Protein AF-A0A661TZB2-F1 (afdb_monomer)

Nearest PDB structures (foldseek):
  7fzt-assembly1_A  TM=2.675E-01  e=3.162E-01  Homo sapiens
  4rhb-assembly1_A  TM=1.167E-01  e=2.346E-01  Escherichia coli K-12
  5iv9-assembly1_A  TM=1.078E-01  e=4.949E-01  Klebsiella pneumoniae
  4q35-assembly1_A  TM=1.030E-01  e=4.949E-01  Shigella flexneri
  5iv8-assembly2_C  TM=8.854E-02  e=1.805E+00  Klebsiella pneumoniae

Foldseek 3Di:
DVVVVVVVVVVVVVVVVVVVVVVVVVVCCCVPVVDPLLVVLVVLLVVLLVLLLVQFQQQWDLPQLVVLQVVLVVCVVVVNSVSSVVSSVSSVVCSVVTDGQDADADAADQADQLDQDQDDPCLQPVDPQAWDADPVQFIAGDVSNQWDKWKKWKWKWFDDPPKIKTWTWIDIAQKIWGWIDIPNDIDTDIGGGTKGWDCADDPHNHTKIWGDPPDQKMWMWGADSVQRKIWTWIWGVPDVVIHTFKIWIWGFFGGWRWQAGSNDPWFFFFWQQDGSQFGWTKTKGHTKTWTDTDWIKGADPVVRDIDTGDDIIMIIDIIIIGIHTFGGDPDDSFSDADTGWWKKWKKWFDDPDFTKIKIWMWIDYPADPVRVVVTDDDNHHQWMKMARRVVSDIWTWRFKDKDFPPDLDGQKIWMKGFTADSVRDTFWIDTKMKGFPAWQADSRDSDQDWDADGSRANGKIKGWIKTKIFMFDWIDGDPDIDTGGRTIMMMTGIDIDHPPDDPDD

pLDDT: mean 90.13, std 11.24, range [28.91, 98.69]

Structure (mmCIF, N/CA/C/O backbone):
data_AF-A0A661TZB2-F1
#
_entry.id   AF-A0A661TZB2-F1
#
loop_
_atom_site.group_PDB
_atom_site.id
_atom_site.type_symbol
_atom_site.label_atom_id
_atom_site.label_alt_id
_atom_site.label_comp_id
_atom_site.label_asym_id
_atom_site.label_entity_id
_atom_site.label_seq_id
_atom_site.pdbx_PDB_ins_code
_atom_site.Cartn_x
_atom_site.Cartn_y
_atom_site.Cartn_z
_atom_site.occupancy
_atom_site.B_iso_or_equiv
_atom_site.auth_seq_id
_atom_site.auth_comp_id
_atom_site.auth_asym_id
_atom_site.auth_atom_id
_atom_site.pdbx_PDB_model_num
ATOM 1 N N . MET A 1 1 ? 37.909 58.923 -71.205 1.00 54.03 1 MET A N 1
ATOM 2 C CA . MET A 1 1 ? 37.266 59.036 -69.876 1.00 54.03 1 MET A CA 1
ATOM 3 C C . MET A 1 1 ? 36.375 57.830 -69.546 1.00 54.03 1 MET A C 1
ATOM 5 O O . MET A 1 1 ? 36.260 57.502 -68.378 1.00 54.03 1 MET A O 1
ATOM 9 N N . GLU A 1 2 ? 35.816 57.113 -70.533 1.00 53.44 2 GLU A N 1
ATOM 10 C CA . GLU A 1 2 ? 34.979 55.913 -70.300 1.00 53.44 2 GLU A CA 1
ATOM 11 C C . GLU A 1 2 ? 35.752 54.622 -69.946 1.00 53.44 2 GLU A C 1
ATOM 13 O O . GLU A 1 2 ? 35.244 53.807 -69.179 1.00 53.44 2 GLU A O 1
ATOM 18 N N . GLY A 1 3 ? 36.992 54.444 -70.425 1.00 56.34 3 GLY A N 1
ATOM 19 C CA . GLY A 1 3 ? 37.793 53.233 -70.158 1.00 56.34 3 GLY A CA 1
ATOM 20 C C . GLY A 1 3 ? 38.223 53.050 -68.692 1.00 56.34 3 GLY A C 1
ATOM 21 O O . GLY A 1 3 ? 38.104 51.957 -68.148 1.00 56.34 3 GLY A O 1
ATOM 22 N N . ASP A 1 4 ? 38.629 54.133 -68.018 1.00 58.22 4 ASP A N 1
ATOM 23 C CA . ASP A 1 4 ? 39.072 54.113 -66.607 1.00 58.22 4 ASP A CA 1
ATOM 24 C C . ASP A 1 4 ? 37.896 53.907 -65.623 1.00 58.22 4 ASP A C 1
ATOM 26 O O . ASP A 1 4 ? 38.041 53.333 -64.543 1.00 58.22 4 ASP A O 1
ATOM 30 N N . ILE A 1 5 ? 36.680 54.305 -66.020 1.00 60.28 5 ILE A N 1
ATOM 31 C CA . ILE A 1 5 ? 35.453 54.073 -65.241 1.00 60.28 5 ILE A CA 1
ATOM 32 C C . ILE A 1 5 ? 35.013 52.605 -65.348 1.00 60.28 5 ILE A C 1
ATOM 34 O O . ILE A 1 5 ? 34.574 52.021 -64.354 1.00 60.28 5 ILE A O 1
ATOM 38 N N . MET A 1 6 ? 35.157 51.985 -66.525 1.00 61.84 6 MET A N 1
ATOM 39 C CA . MET A 1 6 ? 34.841 50.565 -66.729 1.00 61.84 6 MET A CA 1
ATOM 40 C C . MET A 1 6 ? 35.786 49.639 -65.957 1.00 61.84 6 MET A C 1
ATOM 42 O O . MET A 1 6 ? 35.329 48.676 -65.338 1.00 61.84 6 MET A O 1
ATOM 46 N N . GLU A 1 7 ? 37.084 49.943 -65.933 1.00 68.81 7 GLU A N 1
ATOM 47 C CA . GLU A 1 7 ? 38.069 49.141 -65.200 1.00 68.81 7 GLU A CA 1
ATOM 48 C C . GLU A 1 7 ? 37.843 49.217 -63.680 1.00 68.81 7 GLU A C 1
ATOM 50 O O . GLU A 1 7 ? 37.835 48.190 -62.995 1.00 68.81 7 GLU A O 1
ATOM 55 N N . LYS A 1 8 ? 37.553 50.414 -63.149 1.00 68.31 8 LYS A N 1
ATOM 56 C CA . LYS A 1 8 ? 37.207 50.610 -61.730 1.00 68.31 8 LYS A CA 1
ATOM 57 C C . LYS A 1 8 ? 35.902 49.913 -61.343 1.00 68.31 8 LYS A C 1
ATOM 59 O O . LYS A 1 8 ? 35.845 49.296 -60.281 1.00 68.31 8 LYS A O 1
ATOM 64 N N . ARG A 1 9 ? 34.877 49.942 -62.205 1.00 73.12 9 ARG A N 1
ATOM 65 C CA . ARG A 1 9 ? 33.619 49.199 -61.990 1.00 73.12 9 ARG A CA 1
ATOM 66 C C . ARG A 1 9 ? 33.839 47.689 -61.996 1.00 73.12 9 ARG A C 1
ATOM 68 O O . ARG A 1 9 ? 33.309 47.003 -61.130 1.00 73.12 9 ARG A O 1
ATOM 75 N N . THR A 1 10 ? 34.658 47.185 -62.913 1.00 73.31 10 THR A N 1
ATOM 76 C CA . THR A 1 10 ? 34.973 45.751 -63.003 1.00 73.31 10 THR A CA 1
ATOM 77 C C . THR A 1 10 ? 35.740 45.276 -61.767 1.00 73.31 10 THR A C 1
ATOM 79 O O . THR A 1 10 ? 35.367 44.274 -61.161 1.00 73.31 10 THR A O 1
ATOM 82 N N . LYS A 1 11 ? 36.746 46.038 -61.315 1.00 75.81 11 LYS A N 1
ATOM 83 C CA . LYS A 1 11 ? 37.475 45.756 -60.066 1.00 75.81 11 LYS A CA 1
ATOM 84 C C . LYS A 1 11 ? 36.558 45.796 -58.840 1.00 75.81 11 LYS A C 1
ATOM 86 O O . LYS A 1 11 ? 36.654 44.915 -57.992 1.00 75.81 11 LYS A O 1
ATOM 91 N N . LEU A 1 12 ? 35.636 46.759 -58.768 1.00 81.19 12 LEU A N 1
ATOM 92 C CA . LEU A 1 12 ? 34.667 46.851 -57.672 1.00 81.19 12 LEU A CA 1
ATOM 93 C C . LEU A 1 12 ? 33.715 45.646 -57.643 1.00 81.19 12 LEU A C 1
ATOM 95 O O . LEU A 1 12 ? 33.483 45.086 -56.576 1.00 81.19 12 LEU A O 1
ATOM 99 N N . ILE A 1 13 ? 33.213 45.207 -58.801 1.00 81.94 13 ILE A N 1
ATOM 100 C CA . ILE A 1 13 ? 32.345 44.023 -58.908 1.00 81.94 13 ILE A CA 1
ATOM 101 C C . ILE A 1 13 ? 33.088 42.763 -58.451 1.00 81.94 13 ILE A C 1
ATOM 103 O O . ILE A 1 13 ? 32.526 41.971 -57.697 1.00 81.94 13 ILE A O 1
ATOM 107 N N . ILE A 1 14 ? 34.355 42.596 -58.844 1.00 82.31 14 ILE A N 1
ATOM 108 C CA . ILE A 1 14 ? 35.176 41.453 -58.418 1.00 82.31 14 ILE A CA 1
ATOM 109 C C . ILE A 1 14 ? 35.389 41.474 -56.900 1.00 82.31 14 ILE A C 1
ATOM 111 O O . ILE A 1 14 ? 35.215 40.447 -56.248 1.00 82.31 14 ILE A O 1
ATOM 115 N N . VAL A 1 15 ? 35.705 42.633 -56.314 1.00 83.75 15 VAL A N 1
ATOM 116 C CA . VAL A 1 15 ? 35.878 42.763 -54.857 1.00 83.75 15 VAL A CA 1
ATOM 117 C C . VAL A 1 15 ? 34.582 42.427 -54.117 1.00 83.75 15 VAL A C 1
ATOM 119 O O . VAL A 1 15 ? 34.612 41.654 -53.162 1.00 83.75 15 VAL A O 1
ATOM 122 N N . VAL A 1 16 ? 33.437 42.935 -54.579 1.00 84.69 16 VAL A N 1
ATOM 123 C CA . VAL A 1 16 ? 32.129 42.628 -53.978 1.00 84.69 16 VAL A CA 1
ATOM 124 C C . VAL A 1 16 ? 31.801 41.137 -54.100 1.00 84.69 16 VAL A C 1
ATOM 126 O O . VAL A 1 16 ? 31.370 40.531 -53.121 1.00 84.69 16 VAL A O 1
ATOM 129 N N . ALA A 1 17 ? 32.064 40.517 -55.252 1.00 84.62 17 ALA A N 1
ATOM 130 C CA . ALA A 1 17 ? 31.839 39.087 -55.454 1.00 84.62 17 ALA A CA 1
ATOM 131 C C . ALA A 1 17 ? 32.709 38.222 -54.525 1.00 84.62 17 ALA A C 1
ATOM 133 O O . ALA A 1 17 ? 32.212 37.254 -53.951 1.00 84.62 17 ALA A O 1
ATOM 134 N N . VAL A 1 18 ? 33.978 38.592 -54.316 1.00 87.75 18 VAL A N 1
ATOM 135 C CA . VAL A 1 18 ? 34.882 37.891 -53.388 1.00 87.75 18 VAL A CA 1
ATOM 136 C C . VAL A 1 18 ? 34.426 38.059 -51.938 1.00 87.75 18 VAL A C 1
ATOM 138 O O . VAL A 1 18 ? 34.396 37.080 -51.199 1.00 87.75 18 VAL A O 1
ATOM 141 N N . VAL A 1 19 ? 34.012 39.262 -51.529 1.00 88.81 19 VAL A N 1
ATOM 142 C CA . VAL A 1 19 ? 33.492 39.504 -50.171 1.00 88.81 19 VAL A CA 1
ATOM 143 C C . VAL A 1 19 ? 32.224 38.688 -49.914 1.00 88.81 19 VAL A C 1
ATOM 145 O O . VAL A 1 19 ? 32.103 38.071 -48.857 1.00 88.81 19 VAL A O 1
ATOM 148 N N . ILE A 1 20 ? 31.311 38.619 -50.886 1.00 88.69 20 ILE A N 1
ATOM 149 C CA . ILE A 1 20 ? 30.100 37.794 -50.787 1.00 88.69 20 ILE A CA 1
ATOM 150 C C . ILE A 1 20 ? 30.466 36.308 -50.713 1.00 88.69 20 ILE A C 1
ATOM 152 O O . ILE A 1 20 ? 29.936 35.598 -49.863 1.00 88.69 20 ILE A O 1
ATOM 156 N N . ALA A 1 21 ? 31.400 35.833 -51.541 1.00 87.62 21 ALA A N 1
ATOM 157 C CA . ALA A 1 21 ? 31.847 34.442 -51.507 1.00 87.62 21 ALA A CA 1
ATOM 158 C C . ALA A 1 21 ? 32.470 34.072 -50.149 1.00 87.62 21 ALA A C 1
ATOM 160 O O . ALA A 1 21 ? 32.133 33.034 -49.584 1.00 87.62 21 ALA A O 1
ATOM 161 N N . VAL A 1 22 ? 33.312 34.940 -49.579 1.00 88.00 22 VAL A N 1
ATOM 162 C CA . VAL A 1 22 ? 33.895 34.739 -48.242 1.00 88.00 22 VAL A CA 1
ATOM 163 C C . VAL A 1 22 ? 32.814 34.767 -47.161 1.00 88.00 22 VAL A C 1
ATOM 165 O O . VAL A 1 22 ? 32.811 33.900 -46.292 1.00 88.00 22 VAL A O 1
ATOM 168 N N . ALA A 1 23 ? 31.858 35.698 -47.227 1.00 86.81 23 ALA A N 1
ATOM 169 C CA . ALA A 1 23 ? 30.747 35.762 -46.278 1.00 86.81 23 ALA A CA 1
ATOM 170 C C . ALA A 1 23 ? 29.868 34.502 -46.330 1.00 86.81 23 ALA A C 1
ATOM 172 O O . ALA A 1 23 ? 29.478 33.992 -45.282 1.00 86.81 23 ALA A O 1
ATOM 173 N N . ILE A 1 24 ? 29.611 33.959 -47.525 1.00 87.06 24 ILE A N 1
ATOM 174 C CA . ILE A 1 24 ? 28.887 32.694 -47.705 1.00 87.06 24 ILE A CA 1
ATOM 175 C C . ILE A 1 24 ? 29.691 31.531 -47.119 1.00 87.06 24 ILE A C 1
ATOM 177 O O . ILE A 1 24 ? 29.128 30.734 -46.379 1.00 87.06 24 ILE A O 1
ATOM 181 N N . VAL A 1 25 ? 30.999 31.445 -47.376 1.00 85.00 25 VAL A N 1
ATOM 182 C CA . VAL A 1 25 ? 31.852 30.380 -46.816 1.00 85.00 25 VAL A CA 1
ATOM 183 C C . VAL A 1 25 ? 31.901 30.451 -45.288 1.00 85.00 25 VAL A C 1
ATOM 185 O O . VAL A 1 25 ? 31.773 29.419 -44.634 1.00 85.00 25 VAL A O 1
ATOM 188 N N . VAL A 1 26 ? 32.015 31.647 -44.704 1.00 80.75 26 VAL A N 1
ATOM 189 C CA . VAL A 1 26 ? 31.987 31.848 -43.245 1.00 80.75 26 VAL A CA 1
ATOM 190 C C . VAL A 1 26 ? 30.611 31.501 -42.671 1.00 80.75 26 VAL A C 1
ATOM 192 O O . VAL A 1 26 ? 30.533 30.783 -41.676 1.00 80.75 26 VAL A O 1
ATOM 195 N N . ALA A 1 27 ? 29.521 31.930 -43.310 1.00 78.69 27 ALA A N 1
ATOM 196 C CA . ALA A 1 27 ? 28.165 31.573 -42.894 1.00 78.69 27 ALA A CA 1
ATOM 197 C C . ALA A 1 27 ? 27.929 30.056 -42.976 1.00 78.69 27 ALA A C 1
ATOM 199 O O . ALA A 1 27 ? 27.404 29.465 -42.036 1.00 78.69 27 ALA A O 1
ATOM 200 N N . CYS A 1 28 ? 28.379 29.400 -44.048 1.00 76.38 28 CYS A N 1
ATOM 201 C CA . CYS A 1 28 ? 28.342 27.947 -44.183 1.00 76.38 28 CYS A CA 1
ATOM 202 C C . CYS A 1 28 ? 29.214 27.255 -43.125 1.00 76.38 28 CYS A C 1
ATOM 204 O O . CYS A 1 28 ? 28.783 26.259 -42.554 1.00 76.38 28 CYS A O 1
ATOM 206 N N . PHE A 1 29 ? 30.394 27.784 -42.797 1.00 74.56 29 PHE A N 1
ATOM 207 C CA . PHE A 1 29 ? 31.245 27.247 -41.731 1.00 74.56 29 PHE A CA 1
ATOM 208 C C . PHE A 1 29 ? 30.556 27.326 -40.358 1.00 74.56 29 PHE A C 1
ATOM 210 O O . PHE A 1 29 ? 30.531 26.337 -39.624 1.00 74.56 29 PHE A O 1
ATOM 217 N N . PHE A 1 30 ? 29.902 28.445 -40.035 1.00 67.25 30 PHE A N 1
ATOM 218 C CA . PHE A 1 30 ? 29.128 28.578 -38.796 1.00 67.25 30 PHE A CA 1
ATOM 219 C C . PHE A 1 30 ? 27.869 27.697 -38.776 1.00 67.25 30 PHE A C 1
ATOM 221 O O . PHE A 1 30 ? 27.562 27.108 -37.744 1.00 67.25 30 PHE A O 1
ATOM 228 N N . LEU A 1 31 ? 27.168 27.548 -39.904 1.00 64.88 31 LEU A N 1
ATOM 229 C CA . LEU A 1 31 ? 25.941 26.745 -39.994 1.00 64.88 31 LEU A CA 1
ATOM 230 C C . LEU A 1 31 ? 26.198 25.228 -40.018 1.00 64.88 31 LEU A C 1
ATOM 232 O O . LEU A 1 31 ? 25.392 24.473 -39.472 1.00 64.88 31 LEU A O 1
ATOM 236 N N . PHE A 1 32 ? 27.294 24.773 -40.637 1.00 57.88 32 PHE A N 1
ATOM 237 C CA . PHE A 1 32 ? 27.594 23.345 -40.812 1.00 57.88 32 PHE A CA 1
ATOM 238 C C . PHE A 1 32 ? 28.638 22.801 -39.826 1.00 57.88 32 PHE A C 1
ATOM 240 O O . PHE A 1 32 ? 28.497 21.662 -39.385 1.00 57.88 32 PHE A O 1
ATOM 247 N N . TYR A 1 33 ? 29.661 23.580 -39.453 1.00 56.19 33 TYR A N 1
ATOM 248 C CA . TYR A 1 33 ? 30.770 23.113 -38.603 1.00 56.19 33 TYR A CA 1
ATOM 249 C C . TYR A 1 33 ? 30.585 23.459 -37.119 1.00 56.19 33 TYR A C 1
ATOM 251 O O . TYR A 1 33 ? 31.043 22.725 -36.240 1.00 56.19 33 TYR A O 1
ATOM 259 N N . HIS A 1 34 ? 29.860 24.538 -36.821 1.00 55.94 34 HIS A N 1
ATOM 260 C CA . HIS A 1 34 ? 29.496 24.943 -35.464 1.00 55.94 34 HIS A CA 1
ATOM 261 C C . HIS A 1 34 ? 28.047 24.553 -35.157 1.00 55.94 34 HIS A C 1
ATOM 263 O O . HIS A 1 34 ? 27.180 25.388 -34.911 1.00 55.94 34 HIS A O 1
ATOM 269 N N . GLN A 1 35 ? 27.759 23.246 -35.166 1.00 58.53 35 GLN A N 1
ATOM 270 C CA . GLN A 1 35 ? 26.503 22.790 -34.574 1.00 58.53 35 GLN A CA 1
ATOM 271 C C . GLN A 1 35 ? 26.498 23.167 -33.086 1.00 58.53 35 GLN A C 1
ATOM 273 O O . GLN A 1 35 ? 27.430 22.755 -32.383 1.00 58.53 35 GLN A O 1
ATOM 278 N N . PRO A 1 36 ? 25.475 23.903 -32.605 1.00 73.81 36 PRO A N 1
ATOM 279 C CA . PRO A 1 36 ? 25.325 24.203 -31.189 1.00 73.81 36 PRO A CA 1
ATOM 280 C C . PRO A 1 36 ? 25.431 22.908 -30.390 1.00 73.81 36 PRO A C 1
ATOM 282 O O . PRO A 1 36 ? 24.845 21.897 -30.783 1.00 73.81 36 PRO A O 1
ATOM 285 N N . GLU A 1 37 ? 26.186 22.924 -29.294 1.00 78.62 37 GLU A N 1
ATOM 286 C CA . GLU A 1 37 ? 26.426 21.740 -28.461 1.00 78.62 37 GLU A CA 1
ATOM 287 C C . GLU A 1 37 ? 25.111 21.071 -28.030 1.00 78.62 37 GLU A C 1
ATOM 289 O O . GLU A 1 37 ? 24.988 19.848 -28.054 1.00 78.62 37 GLU A O 1
ATOM 294 N N . GLU A 1 38 ? 24.076 21.883 -27.816 1.00 85.19 38 GLU A N 1
ATOM 295 C CA . GLU A 1 38 ? 22.686 21.470 -27.642 1.00 85.19 38 GLU A CA 1
ATOM 296 C C . GLU A 1 38 ? 22.192 20.479 -28.715 1.00 85.19 38 GLU A C 1
ATOM 298 O O . GLU A 1 38 ? 21.674 19.415 -28.375 1.00 85.19 38 GLU A O 1
ATOM 303 N N . ARG A 1 39 ? 22.383 20.765 -30.014 1.00 86.44 39 ARG A N 1
ATOM 304 C CA . ARG A 1 39 ? 21.918 19.885 -31.105 1.00 86.44 39 ARG A CA 1
ATOM 305 C C . ARG A 1 39 ? 22.613 18.526 -31.080 1.00 86.44 39 ARG A C 1
ATOM 307 O O . ARG A 1 39 ? 21.961 17.515 -31.338 1.00 86.44 39 ARG A O 1
ATOM 314 N N . LYS A 1 40 ? 23.909 18.493 -30.756 1.00 88.19 40 LYS A N 1
ATOM 315 C CA . LYS A 1 40 ? 24.670 17.238 -30.639 1.00 88.19 40 LYS A CA 1
ATOM 316 C C . LYS A 1 40 ? 24.140 16.396 -29.483 1.00 88.19 40 LYS A C 1
ATOM 318 O O . LYS A 1 40 ? 23.873 15.211 -29.661 1.00 88.19 40 LYS A O 1
ATOM 323 N N . VAL A 1 41 ? 23.905 17.022 -28.331 1.00 91.69 41 VAL A N 1
ATOM 324 C CA . VAL A 1 41 ? 23.342 16.347 -27.154 1.00 91.69 41 VAL A CA 1
ATOM 325 C C . VAL A 1 41 ? 21.930 15.815 -27.435 1.00 91.69 41 VAL A C 1
ATOM 327 O O . VAL A 1 41 ? 21.620 14.683 -27.071 1.00 91.69 41 VAL A O 1
ATOM 330 N N . VAL A 1 42 ? 21.089 16.563 -28.160 1.00 92.94 42 VAL A N 1
ATOM 331 C CA . VAL A 1 42 ? 19.756 16.094 -28.590 1.00 92.94 42 VAL A CA 1
ATOM 332 C C . VAL A 1 42 ? 19.848 14.846 -29.478 1.00 92.94 42 VAL A C 1
ATOM 334 O O . VAL A 1 42 ? 19.087 13.897 -29.283 1.00 92.94 42 VAL A O 1
ATOM 337 N N . GLN A 1 43 ? 20.786 14.805 -30.428 1.00 93.12 43 GLN A N 1
ATOM 338 C CA . GLN A 1 43 ? 21.005 13.615 -31.261 1.00 93.12 43 GLN A CA 1
ATOM 339 C C . GLN A 1 43 ? 21.497 12.420 -30.438 1.00 93.12 43 GLN A C 1
ATOM 341 O O . GLN A 1 43 ? 21.012 11.305 -30.633 1.00 93.12 43 GLN A O 1
ATOM 346 N N . MET A 1 44 ? 22.399 12.652 -29.482 1.00 95.44 44 MET A N 1
ATOM 347 C CA . MET A 1 44 ? 22.867 11.612 -28.566 1.00 95.44 44 MET A CA 1
ATOM 348 C C . MET A 1 44 ? 21.730 11.047 -27.715 1.00 95.44 44 MET A C 1
ATOM 350 O O . MET A 1 44 ? 21.642 9.832 -27.583 1.00 95.44 44 MET A O 1
ATOM 354 N N . PHE A 1 45 ? 20.815 11.880 -27.207 1.00 96.12 45 PHE A N 1
ATOM 355 C CA . PHE A 1 45 ? 19.621 11.391 -26.508 1.00 96.12 45 PHE A CA 1
ATOM 356 C C . PHE A 1 45 ? 18.755 10.491 -27.393 1.00 96.12 45 PHE A C 1
ATOM 358 O O . PHE A 1 45 ? 18.234 9.486 -26.911 1.00 96.12 45 PHE A O 1
ATOM 365 N N . LYS A 1 46 ? 18.596 10.827 -28.679 1.00 93.25 46 LYS A N 1
ATOM 366 C CA . LYS A 1 46 ? 17.828 9.998 -29.617 1.00 93.25 46 LYS A CA 1
ATOM 367 C C . LYS A 1 46 ? 18.489 8.632 -29.821 1.00 93.25 46 LYS A C 1
ATOM 369 O O . LYS A 1 46 ? 17.828 7.618 -29.620 1.00 93.25 46 LYS A O 1
ATOM 374 N N . ALA A 1 47 ? 19.781 8.617 -30.147 1.00 93.62 47 ALA A N 1
ATOM 375 C CA . ALA A 1 47 ? 20.542 7.383 -30.341 1.00 93.62 47 ALA A CA 1
ATOM 376 C C . ALA A 1 47 ? 20.594 6.533 -29.060 1.00 93.62 47 ALA A C 1
ATOM 378 O O . ALA A 1 47 ? 20.417 5.318 -29.106 1.00 93.62 47 ALA A O 1
ATOM 379 N N . PHE A 1 48 ? 20.767 7.180 -27.905 1.00 94.81 48 PHE A N 1
ATOM 380 C CA . PHE A 1 48 ? 20.742 6.516 -26.608 1.00 94.81 48 PHE A CA 1
ATOM 381 C C . PHE A 1 48 ? 19.389 5.854 -26.368 1.00 94.81 48 PHE A C 1
ATOM 383 O O . PHE A 1 48 ? 19.349 4.689 -26.003 1.00 94.81 48 PHE A O 1
ATOM 390 N N . ASN A 1 49 ? 18.281 6.558 -26.614 1.00 90.31 49 ASN A N 1
ATOM 391 C CA . ASN A 1 49 ? 16.942 6.006 -26.416 1.00 90.31 49 ASN A CA 1
ATOM 392 C C . ASN A 1 49 ? 16.660 4.790 -27.309 1.00 90.31 49 ASN A C 1
ATOM 394 O O . ASN A 1 49 ? 15.965 3.876 -26.870 1.00 90.31 49 ASN A O 1
ATOM 398 N N . GLU A 1 50 ? 17.154 4.777 -28.547 1.00 88.75 50 GLU A N 1
ATOM 399 C CA . GLU A 1 50 ? 17.013 3.633 -29.456 1.00 88.75 50 GLU A CA 1
ATOM 400 C C . GLU A 1 50 ? 17.779 2.410 -28.922 1.00 88.75 50 GLU A C 1
ATOM 402 O O . GLU A 1 50 ? 17.187 1.343 -28.742 1.00 88.75 50 GLU A O 1
ATOM 407 N N . GLU A 1 51 ? 19.057 2.581 -28.574 1.00 89.94 51 GLU A N 1
ATOM 408 C CA . GLU A 1 51 ? 19.896 1.496 -28.047 1.00 89.94 51 GLU A CA 1
ATOM 409 C C . GLU A 1 51 ? 19.436 1.018 -26.662 1.00 89.94 51 GLU A C 1
ATOM 411 O O . GLU A 1 51 ? 19.373 -0.183 -26.404 1.00 89.94 51 GLU A O 1
ATOM 416 N N . PHE A 1 52 ? 19.043 1.945 -25.787 1.00 86.88 52 PHE A N 1
ATOM 417 C CA . PHE A 1 52 ? 18.476 1.663 -24.470 1.00 86.88 52 PHE A CA 1
ATOM 418 C C . PHE A 1 52 ? 17.239 0.771 -24.583 1.00 86.88 52 PHE A C 1
ATOM 420 O O . PHE A 1 52 ? 17.146 -0.246 -23.896 1.00 86.88 52 PHE A O 1
ATOM 427 N N . LYS A 1 53 ? 16.303 1.114 -25.481 1.00 81.62 53 LYS A N 1
ATOM 428 C CA . LYS A 1 53 ? 15.093 0.313 -25.721 1.00 81.62 53 LYS A CA 1
ATOM 429 C C . LYS A 1 53 ? 15.436 -1.079 -26.242 1.00 81.62 53 LYS A C 1
ATOM 431 O O . LYS A 1 53 ? 14.865 -2.052 -25.758 1.00 81.62 53 LYS A O 1
ATOM 436 N N . ARG A 1 54 ? 16.380 -1.182 -27.183 1.00 84.38 54 ARG A N 1
ATOM 437 C CA . ARG A 1 54 ? 16.831 -2.463 -27.744 1.00 84.38 54 ARG A CA 1
ATOM 438 C C . ARG A 1 54 ? 17.448 -3.364 -26.670 1.00 84.38 54 ARG A C 1
ATOM 440 O O . ARG A 1 54 ? 16.976 -4.477 -26.465 1.00 84.38 54 ARG A O 1
ATOM 447 N N . LYS A 1 55 ? 18.450 -2.866 -25.939 1.00 82.94 55 LYS A N 1
ATOM 448 C CA . LYS A 1 55 ? 19.122 -3.587 -24.843 1.00 82.94 55 LYS A CA 1
ATOM 449 C C . LYS A 1 55 ? 18.142 -4.000 -23.744 1.00 82.94 55 LYS A C 1
ATOM 451 O O . LYS A 1 55 ? 18.175 -5.141 -23.293 1.00 82.94 55 LYS A O 1
ATOM 456 N N . SER A 1 56 ? 17.239 -3.103 -23.352 1.00 76.44 56 SER A N 1
ATOM 457 C CA . SER A 1 56 ? 16.199 -3.399 -22.363 1.00 76.44 56 SER A CA 1
ATOM 458 C C . SER A 1 56 ? 15.276 -4.538 -22.821 1.00 76.44 56 SER A C 1
ATOM 460 O O . SER A 1 56 ? 14.998 -5.450 -22.040 1.00 76.44 56 SER A O 1
ATOM 462 N N . ALA A 1 57 ? 14.864 -4.537 -24.094 1.00 70.75 57 ALA A N 1
ATOM 463 C CA . ALA A 1 57 ? 14.040 -5.598 -24.675 1.00 70.75 57 ALA A CA 1
ATOM 464 C C . ALA A 1 57 ? 14.779 -6.946 -24.784 1.00 70.75 57 ALA A C 1
ATOM 466 O O . ALA A 1 57 ? 14.169 -7.995 -24.605 1.00 70.75 57 ALA A O 1
ATOM 467 N N . GLU A 1 58 ? 16.089 -6.926 -25.039 1.00 77.56 58 GLU A N 1
ATOM 468 C CA . GLU A 1 58 ? 16.946 -8.123 -25.126 1.00 77.56 58 GLU A CA 1
ATOM 469 C C . GLU A 1 58 ? 17.333 -8.727 -23.767 1.00 77.56 58 GLU A C 1
ATOM 471 O O . GLU A 1 58 ? 17.968 -9.788 -23.713 1.00 77.56 58 GLU A O 1
ATOM 476 N N . GLY A 1 59 ? 16.973 -8.056 -22.677 1.00 73.00 59 GLY A N 1
ATOM 477 C CA . GLY A 1 59 ? 17.180 -8.555 -21.328 1.00 73.00 59 GLY A CA 1
ATOM 478 C C . GLY A 1 59 ? 18.391 -8.035 -20.585 1.00 73.00 59 GLY A C 1
ATOM 479 O O . GLY A 1 59 ? 18.776 -8.616 -19.577 1.00 73.00 59 GLY A O 1
ATOM 480 N N . TYR A 1 60 ? 18.992 -6.947 -21.054 1.00 82.25 60 TYR A N 1
ATOM 481 C CA . TYR A 1 60 ? 20.141 -6.338 -20.396 1.00 82.25 60 TYR A CA 1
ATOM 482 C C . TYR A 1 60 ? 19.738 -5.448 -19.212 1.00 82.25 60 TYR A C 1
ATOM 484 O O . TYR A 1 60 ? 18.737 -4.729 -19.273 1.00 82.25 60 TYR A O 1
ATOM 492 N N . ASP A 1 61 ? 20.553 -5.458 -18.154 1.00 79.38 61 ASP A N 1
ATOM 493 C CA . ASP A 1 61 ? 20.481 -4.499 -17.053 1.00 79.38 61 ASP A CA 1
ATOM 494 C C . ASP A 1 61 ? 20.903 -3.114 -17.552 1.00 79.38 61 ASP A C 1
ATOM 496 O O . ASP A 1 61 ? 22.081 -2.817 -17.748 1.00 79.38 61 ASP A O 1
ATOM 500 N N . VAL A 1 62 ? 19.911 -2.256 -17.771 1.00 84.06 62 VAL A N 1
ATOM 501 C CA . VAL A 1 62 ? 20.107 -0.879 -18.234 1.00 84.06 62 VAL A CA 1
ATOM 502 C C . VAL A 1 62 ? 20.023 0.146 -17.096 1.00 84.06 62 VAL A C 1
ATOM 504 O O . VAL A 1 62 ? 19.986 1.347 -17.365 1.00 84.06 62 VAL A O 1
ATOM 507 N N . SER A 1 63 ? 19.985 -0.284 -15.830 1.00 80.69 63 SER A N 1
ATOM 508 C CA . SER A 1 63 ? 19.749 0.596 -14.671 1.00 80.69 63 SER A CA 1
ATOM 509 C C . SER A 1 63 ? 20.824 1.676 -14.505 1.00 80.69 63 SER A C 1
ATOM 511 O O . SER A 1 63 ? 20.516 2.852 -14.281 1.00 80.69 63 SER A O 1
ATOM 513 N N . GLU A 1 64 ? 22.091 1.307 -14.675 1.00 85.69 64 GLU A N 1
ATOM 514 C CA . GLU A 1 64 ? 23.218 2.235 -14.600 1.00 85.69 64 GLU A CA 1
ATOM 515 C C . GLU A 1 64 ? 23.199 3.244 -15.757 1.00 85.69 64 GLU A C 1
ATOM 517 O O . GLU A 1 64 ? 23.347 4.452 -15.544 1.00 85.69 64 GLU A O 1
ATOM 522 N N . ALA A 1 65 ? 22.902 2.774 -16.970 1.00 91.00 65 ALA A N 1
ATOM 523 C CA . ALA A 1 65 ? 22.715 3.639 -18.128 1.00 91.00 65 ALA A CA 1
ATOM 524 C C . ALA A 1 65 ? 21.562 4.633 -17.919 1.00 91.00 65 ALA A C 1
ATOM 526 O O . ALA A 1 65 ? 21.692 5.820 -18.223 1.00 91.00 65 ALA A O 1
ATOM 527 N N . GLU A 1 66 ? 20.444 4.180 -17.348 1.00 87.19 66 GLU A N 1
ATOM 528 C CA . GLU A 1 66 ? 19.292 5.027 -17.039 1.00 87.19 66 GLU A CA 1
ATOM 529 C C . GLU A 1 66 ? 19.636 6.107 -16.001 1.00 87.19 66 GLU A C 1
ATOM 531 O O . GLU A 1 66 ? 19.250 7.271 -16.153 1.00 87.19 66 GLU A O 1
ATOM 536 N N . LYS A 1 67 ? 20.401 5.751 -14.959 1.00 86.50 67 LYS A N 1
ATOM 537 C CA . LYS A 1 67 ? 20.897 6.696 -13.947 1.00 86.50 67 LYS A CA 1
ATOM 538 C C . LYS A 1 67 ? 21.701 7.817 -14.604 1.00 86.50 67 LYS A C 1
ATOM 540 O O . LYS A 1 67 ? 21.404 8.992 -14.364 1.00 86.50 67 LYS A O 1
ATOM 545 N N . TYR A 1 68 ? 22.671 7.476 -15.449 1.00 94.75 68 TYR A N 1
ATOM 546 C CA . TYR A 1 68 ? 23.474 8.468 -16.162 1.00 94.75 68 TYR A CA 1
ATOM 547 C C . TYR A 1 68 ? 22.635 9.298 -17.138 1.00 94.75 68 TYR A C 1
ATOM 549 O O . TYR A 1 68 ? 22.749 10.523 -17.151 1.00 94.75 68 TYR A O 1
ATOM 557 N N . ALA A 1 69 ? 21.689 8.691 -17.856 1.00 93.00 69 ALA A N 1
ATOM 558 C CA . ALA A 1 69 ? 20.765 9.420 -18.724 1.00 93.00 69 ALA A CA 1
ATOM 559 C C . ALA A 1 69 ? 19.875 10.413 -17.949 1.00 93.00 69 ALA A C 1
ATOM 561 O O . ALA A 1 69 ? 19.622 11.528 -18.418 1.00 93.00 69 ALA A O 1
ATOM 562 N N . ARG A 1 70 ? 19.433 10.067 -16.730 1.00 87.56 70 ARG A N 1
ATOM 563 C CA . ARG A 1 70 ? 18.711 10.995 -15.842 1.00 87.56 70 ARG A CA 1
ATOM 564 C C . ARG A 1 70 ? 19.596 12.163 -15.403 1.00 87.56 70 ARG A C 1
AT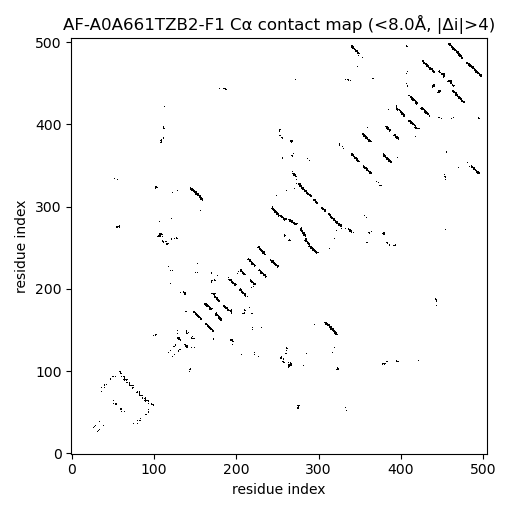OM 566 O O . ARG A 1 70 ? 19.118 13.300 -15.380 1.00 87.56 70 ARG A O 1
ATOM 573 N N . MET A 1 71 ? 20.865 11.910 -15.081 1.00 90.50 71 MET A N 1
ATOM 574 C CA . MET A 1 71 ? 21.843 12.961 -14.765 1.00 90.50 71 MET A CA 1
ATOM 575 C C . MET A 1 71 ? 22.078 13.876 -15.973 1.00 90.50 71 MET A C 1
ATOM 577 O O . MET A 1 71 ? 21.970 15.096 -15.834 1.00 90.50 71 MET A O 1
ATOM 581 N N . ALA A 1 72 ? 22.255 13.301 -17.166 1.00 94.94 72 ALA A N 1
ATOM 582 C CA . ALA A 1 72 ? 22.376 14.036 -18.421 1.00 94.94 72 ALA A CA 1
ATOM 583 C C . ALA A 1 72 ? 21.164 14.935 -18.674 1.00 94.94 72 ALA A C 1
ATOM 585 O O . ALA A 1 72 ? 21.310 16.115 -18.982 1.00 94.94 72 ALA A O 1
ATOM 586 N N . LYS A 1 73 ? 19.947 14.412 -18.482 1.00 92.00 73 LYS A N 1
ATOM 587 C CA . LYS A 1 73 ? 18.702 15.172 -18.664 1.00 92.00 73 LYS A CA 1
ATOM 588 C C . LYS A 1 73 ? 18.593 16.344 -17.686 1.00 92.00 73 LYS A C 1
ATOM 590 O O . LYS A 1 73 ? 18.073 17.395 -18.055 1.00 92.00 73 LYS A O 1
ATOM 595 N N . ARG A 1 74 ? 19.068 16.185 -16.444 1.00 89.56 74 ARG A N 1
ATOM 596 C CA . ARG A 1 74 ? 19.119 17.277 -15.455 1.00 89.56 74 ARG A CA 1
ATOM 597 C C . ARG A 1 74 ? 20.127 18.353 -15.859 1.00 89.56 74 ARG A C 1
ATOM 599 O O . ARG A 1 74 ? 19.762 19.522 -15.825 1.00 89.56 74 ARG A O 1
ATOM 606 N N . ALA A 1 75 ? 21.334 17.967 -16.272 1.00 91.00 75 ALA A N 1
ATOM 607 C CA . ALA A 1 75 ? 22.353 18.899 -16.762 1.00 91.00 75 ALA A CA 1
ATOM 608 C C . ALA A 1 75 ? 21.868 19.661 -18.009 1.00 91.00 75 ALA A C 1
ATOM 610 O O . ALA A 1 75 ? 21.915 20.888 -18.048 1.00 91.00 75 ALA A O 1
ATOM 611 N N . PHE A 1 76 ? 21.266 18.953 -18.972 1.00 92.44 76 PHE A N 1
ATOM 612 C CA . PHE A 1 76 ? 20.692 19.550 -20.180 1.00 92.44 76 PHE A CA 1
ATOM 613 C C . PHE A 1 76 ? 19.637 20.614 -19.853 1.00 92.44 76 PHE A C 1
ATOM 615 O O . PHE A 1 76 ? 19.681 21.714 -20.392 1.00 92.44 76 PHE A O 1
ATOM 622 N N . LYS A 1 77 ? 18.721 20.327 -18.916 1.00 90.44 77 LYS A N 1
ATOM 623 C CA . LYS A 1 77 ? 17.699 21.291 -18.467 1.00 90.44 77 LYS A CA 1
ATOM 624 C C . LYS A 1 77 ? 18.280 22.550 -17.812 1.00 90.44 77 LYS A C 1
ATOM 626 O O . LYS A 1 77 ? 17.597 23.566 -17.794 1.00 90.44 77 LYS A O 1
ATOM 631 N N . ARG A 1 78 ? 19.500 22.486 -17.269 1.00 92.38 78 ARG A N 1
ATOM 632 C CA . ARG A 1 78 ? 20.222 23.640 -16.707 1.00 92.38 78 ARG A CA 1
ATOM 633 C C . ARG A 1 78 ? 21.069 24.389 -17.745 1.00 92.38 78 ARG A C 1
ATOM 635 O O . ARG A 1 78 ? 21.732 25.353 -17.387 1.00 92.38 78 ARG A O 1
ATOM 642 N N . GLY A 1 79 ? 21.062 23.960 -19.010 1.00 89.25 79 GLY A N 1
ATOM 643 C CA . GLY A 1 79 ? 21.915 24.518 -20.066 1.00 89.25 79 GLY A CA 1
ATOM 644 C C . GLY A 1 79 ? 23.375 24.052 -20.000 1.00 89.25 79 GLY A C 1
ATOM 645 O O . GLY A 1 79 ? 24.222 24.565 -20.724 1.00 89.25 79 GLY A O 1
ATOM 646 N N . GLU A 1 80 ? 23.689 23.066 -19.156 1.00 94.62 80 GLU A N 1
ATOM 647 C CA . GLU A 1 80 ? 25.038 22.517 -18.978 1.00 94.62 80 GLU A CA 1
ATOM 648 C C . GLU A 1 80 ? 25.313 21.434 -20.041 1.00 94.62 80 GLU A C 1
ATOM 650 O O . GLU A 1 80 ? 25.396 20.242 -19.738 1.00 94.62 80 GLU A O 1
ATOM 655 N N . TYR A 1 81 ? 25.400 21.825 -21.318 1.00 92.69 81 TYR A N 1
ATOM 656 C CA . TYR A 1 81 ? 25.444 20.874 -22.441 1.00 92.69 81 TYR A CA 1
ATOM 657 C C . TYR A 1 81 ? 26.688 19.976 -22.462 1.00 92.69 81 TYR A C 1
ATOM 659 O O . TYR A 1 81 ? 26.562 18.784 -22.742 1.00 92.69 81 TYR A O 1
ATOM 667 N N . ALA A 1 82 ? 27.861 20.506 -22.108 1.00 92.19 82 ALA A N 1
ATOM 668 C CA . ALA A 1 82 ? 29.089 19.715 -22.013 1.00 92.19 82 ALA A CA 1
ATOM 669 C C . ALA A 1 82 ? 28.965 18.598 -20.962 1.00 92.19 82 ALA A C 1
ATOM 671 O O . ALA A 1 82 ? 29.256 17.439 -21.251 1.00 92.19 82 ALA A O 1
ATOM 672 N N . LEU A 1 83 ? 28.426 18.924 -19.782 1.00 95.50 83 LEU A N 1
ATOM 673 C CA . LEU A 1 83 ? 28.185 17.953 -18.713 1.00 95.50 83 LEU A CA 1
ATOM 674 C C . LEU A 1 83 ? 27.089 16.945 -19.093 1.00 95.50 83 LEU A C 1
ATOM 676 O O . LEU A 1 83 ? 27.183 15.757 -18.789 1.00 95.50 83 LEU A O 1
ATOM 680 N N . ALA A 1 84 ? 26.044 17.396 -19.794 1.00 96.62 84 ALA A N 1
ATOM 681 C CA . ALA A 1 84 ? 25.014 16.503 -20.317 1.00 96.62 84 ALA A CA 1
ATOM 682 C C . ALA A 1 84 ? 25.591 15.479 -21.306 1.00 96.62 84 ALA A C 1
ATOM 684 O O . ALA A 1 84 ? 25.200 14.311 -21.269 1.00 96.62 84 ALA A O 1
ATOM 685 N N . ARG A 1 85 ? 26.533 15.900 -22.160 1.00 96.44 85 ARG A N 1
ATOM 686 C CA . ARG A 1 85 ? 27.265 15.010 -23.067 1.00 96.44 85 ARG A CA 1
ATOM 687 C C . ARG A 1 85 ? 28.105 13.993 -22.300 1.00 96.44 85 ARG A C 1
ATOM 689 O O . ARG A 1 85 ? 27.987 12.812 -22.601 1.00 96.44 85 ARG A O 1
ATOM 696 N N . GLU A 1 86 ? 28.889 14.423 -21.311 1.00 97.06 86 GLU A N 1
ATOM 697 C CA . GLU A 1 86 ? 29.704 13.515 -20.485 1.00 97.06 86 GLU A CA 1
ATOM 698 C C . GLU A 1 86 ? 28.841 12.426 -19.839 1.00 97.06 86 GLU A C 1
ATOM 700 O O . GLU A 1 86 ? 29.118 11.236 -19.977 1.00 97.06 86 GLU A O 1
ATOM 705 N N . TYR A 1 87 ? 27.719 12.808 -19.221 1.00 97.94 87 TYR A N 1
ATOM 706 C CA . TYR A 1 87 ? 26.791 11.830 -18.659 1.00 97.94 87 TYR A CA 1
ATOM 707 C C . TYR A 1 87 ? 26.178 10.903 -19.716 1.00 97.94 87 TYR A C 1
ATOM 709 O O . TYR A 1 87 ? 25.955 9.731 -19.428 1.00 97.94 87 TYR A O 1
ATOM 717 N N . LEU A 1 88 ? 25.911 11.373 -20.937 1.00 97.50 88 LEU A N 1
ATOM 718 C CA . LEU A 1 88 ? 25.437 10.500 -22.017 1.00 97.50 88 LEU A CA 1
ATOM 719 C C . LEU A 1 88 ? 26.512 9.522 -22.497 1.00 97.50 88 LEU A C 1
ATOM 721 O O . LEU A 1 88 ? 26.187 8.372 -22.776 1.00 97.50 88 LEU A O 1
ATOM 725 N N . GLU A 1 89 ? 27.776 9.934 -22.574 1.00 97.38 89 GLU A N 1
ATOM 726 C CA . GLU A 1 89 ? 28.892 9.037 -22.906 1.00 97.38 89 GLU A CA 1
ATOM 727 C C . GLU A 1 89 ? 29.036 7.930 -21.857 1.00 97.38 89 GLU A C 1
ATOM 729 O O . GLU A 1 89 ? 29.131 6.754 -22.220 1.00 97.38 89 GLU A O 1
ATOM 734 N N . MET A 1 90 ? 28.936 8.283 -20.571 1.00 97.56 90 MET A N 1
ATOM 735 C CA . MET A 1 90 ? 28.874 7.314 -19.471 1.00 97.56 90 MET A CA 1
ATOM 736 C C . MET A 1 90 ? 27.659 6.387 -19.599 1.00 97.56 90 MET A C 1
ATOM 738 O O . MET A 1 90 ? 27.776 5.184 -19.385 1.00 97.56 90 MET A O 1
ATOM 742 N N . ALA A 1 91 ? 26.500 6.919 -19.998 1.00 96.81 91 ALA A N 1
ATOM 743 C CA . ALA A 1 91 ? 25.296 6.122 -20.211 1.00 96.81 91 ALA A CA 1
ATOM 744 C C . ALA A 1 91 ? 25.469 5.108 -21.359 1.00 96.81 91 ALA A C 1
ATOM 746 O O . ALA A 1 91 ? 25.062 3.955 -21.227 1.00 96.81 91 ALA A O 1
ATOM 747 N N . PHE A 1 92 ? 26.103 5.502 -22.468 1.00 97.44 92 PHE A N 1
ATOM 748 C CA . PHE A 1 92 ? 26.426 4.590 -23.569 1.00 97.44 92 PHE A CA 1
ATOM 749 C C . PHE A 1 92 ? 27.452 3.528 -23.173 1.00 97.44 92 PHE A C 1
ATOM 751 O O . PHE A 1 92 ? 27.316 2.376 -23.581 1.00 97.44 92 PHE A O 1
ATOM 758 N N . GLU A 1 93 ? 28.471 3.891 -22.395 1.00 96.69 93 GLU A N 1
ATOM 759 C CA . GLU A 1 93 ? 29.446 2.928 -21.873 1.00 96.69 93 GLU A CA 1
ATOM 760 C C . GLU A 1 93 ? 28.775 1.906 -20.951 1.00 96.69 93 GLU A C 1
ATOM 762 O O . GLU A 1 93 ? 28.979 0.703 -21.111 1.00 96.69 93 GLU A O 1
ATOM 767 N N . ALA A 1 94 ? 27.881 2.361 -20.070 1.00 93.88 94 ALA A N 1
ATOM 768 C CA . ALA A 1 94 ? 27.070 1.476 -19.242 1.00 93.88 94 ALA A CA 1
ATOM 769 C C . ALA A 1 94 ? 26.199 0.526 -20.090 1.00 93.88 94 ALA A C 1
ATOM 771 O O . ALA A 1 94 ? 26.121 -0.655 -19.775 1.00 93.88 94 ALA A O 1
ATOM 772 N N . LEU A 1 95 ? 25.608 0.980 -21.207 1.00 92.94 95 LEU A N 1
ATOM 773 C CA . LEU A 1 95 ? 24.870 0.093 -22.128 1.00 92.94 95 LEU A CA 1
ATOM 774 C C . LEU A 1 95 ? 25.766 -0.938 -22.832 1.00 92.94 95 LEU A C 1
ATOM 776 O O . LEU A 1 95 ? 25.326 -2.068 -23.071 1.00 92.94 95 LEU A O 1
ATOM 780 N N . ARG A 1 96 ? 27.004 -0.569 -23.187 1.00 93.56 96 ARG A N 1
ATOM 781 C CA . ARG A 1 96 ? 27.975 -1.497 -23.792 1.00 93.56 96 ARG A CA 1
ATOM 782 C C . ARG A 1 96 ? 28.360 -2.605 -22.818 1.00 93.56 96 ARG A C 1
ATOM 784 O O . ARG A 1 96 ? 28.375 -3.767 -23.217 1.00 93.56 96 ARG A O 1
ATOM 791 N N . ASN A 1 97 ? 28.601 -2.234 -21.564 1.00 91.62 97 ASN A N 1
ATOM 792 C CA . ASN A 1 97 ? 29.032 -3.144 -20.503 1.00 91.62 97 ASN A CA 1
ATOM 793 C C . ASN A 1 97 ? 27.870 -3.842 -19.786 1.00 91.62 97 ASN A C 1
ATOM 795 O O . ASN A 1 97 ? 28.108 -4.718 -18.955 1.00 91.62 97 ASN A O 1
ATOM 799 N N . ALA A 1 98 ? 26.627 -3.476 -20.110 1.00 88.06 98 ALA A N 1
ATOM 800 C CA . ALA A 1 98 ? 25.441 -4.084 -19.537 1.00 88.06 98 ALA A CA 1
ATOM 801 C C . ALA A 1 98 ? 25.459 -5.602 -19.744 1.00 88.06 98 ALA A C 1
ATOM 803 O O . ALA A 1 98 ? 25.705 -6.103 -20.847 1.00 88.06 98 ALA A O 1
ATOM 804 N N . GLN A 1 99 ? 25.145 -6.326 -18.676 1.00 85.19 99 GLN A N 1
ATOM 805 C CA . GLN A 1 99 ? 24.978 -7.775 -18.681 1.00 85.19 99 GLN A CA 1
ATOM 806 C C . GLN A 1 99 ? 23.494 -8.124 -18.703 1.00 85.19 99 GLN A C 1
ATOM 808 O O . GLN A 1 99 ? 22.653 -7.284 -18.383 1.00 85.19 99 GLN A O 1
ATOM 813 N N . LYS A 1 100 ? 23.159 -9.347 -19.117 1.00 80.94 100 LYS A N 1
ATOM 814 C CA . LYS A 1 100 ? 21.777 -9.814 -19.011 1.00 80.94 100 LYS A CA 1
ATOM 815 C C . LYS A 1 100 ? 21.386 -9.928 -17.545 1.00 80.94 100 LYS A C 1
ATOM 817 O O . LYS A 1 100 ? 22.177 -10.385 -16.728 1.00 80.94 100 LYS A O 1
ATOM 822 N N . TYR A 1 101 ? 20.181 -9.475 -17.239 1.00 70.62 101 TYR A N 1
ATOM 823 C CA . TYR A 1 101 ? 19.639 -9.518 -15.896 1.00 70.62 101 TYR A CA 1
ATOM 824 C C . TYR A 1 101 ? 19.106 -10.929 -15.626 1.00 70.62 101 TYR A C 1
ATOM 826 O O . TYR A 1 101 ? 18.226 -11.404 -16.344 1.00 70.62 101 TYR A O 1
ATOM 834 N N . GLU A 1 102 ? 19.629 -11.596 -14.601 1.00 75.56 102 GLU A N 1
ATOM 835 C CA . GLU A 1 102 ? 19.059 -12.846 -14.096 1.00 75.56 102 GLU A CA 1
ATOM 836 C C . GLU A 1 102 ? 18.143 -12.514 -12.924 1.00 75.56 102 GLU A C 1
ATOM 838 O O . GLU A 1 102 ? 18.597 -12.203 -11.824 1.00 75.56 102 GLU A O 1
ATOM 843 N N . PHE A 1 103 ? 16.833 -12.522 -13.176 1.00 75.31 103 PHE A N 1
ATOM 844 C CA . PHE A 1 103 ? 15.872 -12.322 -12.104 1.00 75.31 103 PHE A CA 1
ATOM 845 C C . PHE A 1 103 ? 15.858 -13.552 -11.189 1.00 75.31 103 PHE A C 1
ATOM 847 O O . PHE A 1 103 ? 15.768 -14.680 -11.684 1.00 75.31 103 PHE A O 1
ATOM 854 N N . PRO A 1 104 ? 15.914 -13.358 -9.861 1.00 83.44 104 PRO A N 1
ATOM 855 C CA . PRO A 1 104 ? 15.773 -14.467 -8.939 1.00 83.44 104 PRO A CA 1
ATOM 856 C C . PRO A 1 104 ? 14.371 -15.061 -9.064 1.00 83.44 104 PRO A C 1
ATOM 858 O O . PRO A 1 104 ? 13.381 -14.340 -9.183 1.00 83.44 104 PRO A O 1
ATOM 861 N N . THR A 1 105 ? 14.300 -16.386 -9.005 1.00 88.12 105 THR A N 1
ATOM 862 C CA . THR A 1 105 ? 13.045 -17.116 -8.822 1.00 88.12 105 THR A CA 1
ATOM 863 C C . THR A 1 105 ? 12.914 -17.507 -7.358 1.00 88.12 105 THR A C 1
ATOM 865 O O . THR A 1 105 ? 13.908 -17.702 -6.657 1.00 88.12 105 THR A O 1
ATOM 868 N N . PHE A 1 106 ? 11.682 -17.568 -6.874 1.00 92.44 106 PHE A N 1
ATOM 869 C CA . PHE A 1 106 ? 11.369 -17.892 -5.490 1.00 92.44 106 PHE A CA 1
ATOM 870 C C . PHE A 1 106 ? 9.947 -18.444 -5.407 1.00 92.44 106 PHE A C 1
ATOM 872 O O . PHE A 1 106 ? 9.150 -18.276 -6.330 1.00 92.44 106 PHE A O 1
ATOM 879 N N . ALA A 1 107 ? 9.647 -19.133 -4.307 1.00 91.94 107 ALA A N 1
ATOM 880 C CA . ALA A 1 107 ? 8.324 -19.690 -4.080 1.00 91.94 107 ALA A CA 1
ATOM 881 C C . ALA A 1 107 ? 7.300 -18.585 -3.788 1.00 91.94 107 ALA A C 1
ATOM 883 O O . ALA A 1 107 ? 7.588 -17.616 -3.079 1.00 91.94 107 ALA A O 1
ATOM 884 N N . VAL A 1 108 ? 6.090 -18.783 -4.305 1.00 96.88 108 VAL A N 1
ATOM 885 C CA . VAL A 1 108 ? 4.915 -17.964 -4.010 1.00 96.88 108 VAL A CA 1
ATOM 886 C C . VAL A 1 108 ? 3.792 -18.835 -3.470 1.00 96.88 108 VAL A C 1
ATOM 888 O O . VAL A 1 108 ? 3.782 -20.050 -3.673 1.00 96.88 108 VAL A O 1
ATOM 891 N N . THR A 1 109 ? 2.853 -18.212 -2.774 1.00 96.88 109 THR A N 1
ATOM 892 C CA . THR A 1 109 ? 1.656 -18.854 -2.234 1.00 96.88 109 THR A CA 1
ATOM 893 C C . THR A 1 109 ? 0.434 -17.992 -2.512 1.00 96.88 109 THR A C 1
ATOM 895 O O . THR A 1 109 ? 0.537 -16.776 -2.648 1.00 96.88 109 THR A O 1
ATOM 898 N N . ARG A 1 110 ? -0.742 -18.618 -2.562 1.00 95.94 110 ARG A N 1
ATOM 899 C CA . ARG A 1 110 ? -2.017 -17.901 -2.640 1.00 95.94 110 ARG A CA 1
ATOM 900 C C . ARG A 1 110 ? -2.323 -17.141 -1.348 1.00 95.94 110 ARG A C 1
ATOM 902 O O . ARG A 1 110 ? -2.928 -16.073 -1.403 1.00 95.94 110 ARG A O 1
ATOM 909 N N . SER A 1 111 ? -1.931 -17.716 -0.204 1.00 95.81 111 SER A N 1
ATOM 910 C CA . SER A 1 111 ? -2.209 -17.166 1.123 1.00 95.81 111 SER A CA 1
ATOM 911 C C . SER A 1 111 ? -1.122 -17.453 2.157 1.00 95.81 111 SER A C 1
ATOM 913 O O . SER A 1 111 ? -0.537 -18.539 2.182 1.00 95.81 111 SER A O 1
ATOM 915 N N . ASN A 1 112 ? -0.900 -16.468 3.030 1.00 96.94 112 ASN A N 1
ATOM 916 C CA . ASN A 1 112 ? -0.034 -16.529 4.208 1.00 96.94 112 ASN A CA 1
ATOM 917 C C . ASN A 1 112 ? -0.800 -16.287 5.517 1.00 96.94 112 ASN A C 1
ATOM 919 O O . ASN A 1 112 ? -0.193 -16.083 6.565 1.00 96.94 112 ASN A O 1
ATOM 923 N N . THR A 1 113 ? -2.134 -16.363 5.500 1.00 95.25 113 THR A N 1
ATOM 924 C CA . THR A 1 113 ? -2.964 -16.115 6.695 1.00 95.25 113 THR A CA 1
ATOM 925 C C . THR A 1 113 ? -2.759 -17.142 7.805 1.00 95.25 113 THR A C 1
ATOM 927 O O . THR A 1 113 ? -3.207 -16.912 8.921 1.00 95.25 113 THR A O 1
ATOM 930 N N . TRP A 1 114 ? -2.061 -18.249 7.545 1.00 94.69 114 TRP A N 1
ATOM 931 C CA . TRP A 1 114 ? -1.630 -19.204 8.567 1.00 94.69 114 TRP A CA 1
ATOM 932 C C . TRP A 1 114 ? -0.561 -18.637 9.515 1.00 94.69 114 TRP A C 1
ATOM 934 O O . TRP A 1 114 ? -0.377 -19.178 10.600 1.00 94.69 114 TRP A O 1
ATOM 944 N N . ILE A 1 115 ? 0.140 -17.563 9.133 1.00 96.50 115 ILE A N 1
ATOM 945 C CA . ILE A 1 115 ? 1.101 -16.889 10.008 1.00 96.50 115 ILE A CA 1
ATOM 946 C C . ILE A 1 115 ? 0.317 -16.110 11.066 1.00 96.50 115 ILE A C 1
ATOM 948 O O . ILE A 1 115 ? -0.564 -15.309 10.738 1.00 96.50 115 ILE A O 1
ATOM 952 N N . THR A 1 116 ? 0.648 -16.338 12.335 1.00 95.88 116 THR A N 1
ATOM 953 C CA . THR A 1 116 ? 0.022 -15.668 13.487 1.00 95.88 116 THR A CA 1
ATOM 954 C C . THR A 1 116 ? 1.023 -14.919 14.365 1.00 95.88 116 THR A C 1
ATOM 956 O O . THR A 1 116 ? 0.642 -14.346 15.384 1.00 95.88 116 THR A O 1
ATOM 959 N N . ASP A 1 117 ? 2.292 -14.880 13.951 1.00 96.44 117 ASP A N 1
ATOM 960 C CA . ASP A 1 117 ? 3.371 -14.242 14.699 1.00 96.44 117 ASP A CA 1
ATOM 961 C C . ASP A 1 117 ? 3.052 -12.769 15.015 1.00 96.44 117 ASP A C 1
ATOM 963 O O . ASP A 1 117 ? 2.549 -12.046 14.143 1.00 96.44 117 ASP A O 1
ATOM 967 N N . PRO A 1 118 ? 3.398 -12.278 16.219 1.00 95.62 118 PRO A N 1
ATOM 968 C CA . PRO A 1 118 ? 3.427 -10.847 16.473 1.00 95.62 118 PRO A CA 1
ATOM 969 C C . PRO A 1 118 ? 4.506 -10.181 15.611 1.00 95.62 118 PRO A C 1
ATOM 971 O O . PRO A 1 118 ? 5.535 -10.778 15.292 1.00 95.62 118 PRO A O 1
ATOM 974 N N . ILE A 1 119 ? 4.276 -8.922 15.246 1.00 97.69 119 ILE A N 1
ATOM 975 C CA . ILE A 1 119 ? 5.221 -8.153 14.434 1.00 97.69 119 ILE A CA 1
ATOM 976 C C . ILE A 1 119 ? 6.447 -7.778 15.254 1.00 97.69 119 ILE A C 1
ATOM 978 O O . ILE A 1 119 ? 6.333 -7.192 16.335 1.00 97.69 119 ILE A O 1
ATOM 982 N N . THR A 1 120 ? 7.614 -8.056 14.683 1.00 97.75 120 THR A N 1
ATOM 983 C CA . THR A 1 120 ? 8.914 -7.711 15.252 1.00 97.75 120 THR A CA 1
ATOM 984 C C . THR A 1 120 ? 9.530 -6.479 14.590 1.00 97.75 120 THR A C 1
ATOM 986 O O . THR A 1 120 ? 9.116 -6.042 13.511 1.00 97.75 120 THR A O 1
ATOM 989 N N . LEU A 1 121 ? 10.595 -5.935 15.184 1.00 97.19 121 LEU A N 1
ATOM 990 C CA . LEU A 1 121 ? 11.409 -4.902 14.527 1.00 97.19 121 LEU A CA 1
ATOM 991 C C . LEU A 1 121 ? 12.027 -5.387 13.215 1.00 97.19 121 LEU A C 1
ATOM 993 O O . LEU A 1 121 ? 12.229 -4.587 12.301 1.00 97.19 121 LEU A O 1
ATOM 997 N N . TYR A 1 122 ? 12.318 -6.684 13.115 1.00 97.38 122 TYR A N 1
ATOM 998 C CA . TYR A 1 122 ? 12.824 -7.275 11.887 1.00 97.38 122 TYR A CA 1
ATOM 999 C C . TYR A 1 122 ? 11.766 -7.264 10.779 1.00 97.38 122 TYR A C 1
ATOM 1001 O O . TYR A 1 122 ? 12.082 -6.931 9.642 1.00 97.38 122 TYR A O 1
ATOM 1009 N N . ASP A 1 123 ? 10.502 -7.530 11.111 1.00 97.69 123 ASP A N 1
ATOM 1010 C CA . ASP A 1 123 ? 9.401 -7.442 10.147 1.00 97.69 123 ASP A CA 1
ATOM 1011 C C . ASP A 1 123 ? 9.149 -5.989 9.702 1.00 97.69 123 ASP A C 1
ATOM 1013 O O . ASP A 1 123 ? 8.889 -5.727 8.523 1.00 97.69 123 ASP A O 1
ATOM 1017 N N . PHE A 1 124 ? 9.281 -5.029 10.625 1.00 97.88 124 PHE A N 1
ATOM 1018 C CA . PHE A 1 124 ? 9.180 -3.602 10.317 1.00 97.88 124 PHE A CA 1
ATOM 1019 C C . PHE A 1 124 ? 10.309 -3.152 9.374 1.00 97.88 124 PHE A C 1
ATOM 1021 O O . PHE A 1 124 ? 10.045 -2.613 8.294 1.00 97.88 124 PHE A O 1
ATOM 1028 N N . VAL A 1 125 ? 11.570 -3.404 9.734 1.00 97.31 125 VAL A N 1
ATOM 1029 C CA . VAL A 1 125 ? 12.765 -3.000 8.973 1.00 97.31 125 VAL A CA 1
ATOM 1030 C C . VAL A 1 125 ? 13.702 -4.195 8.713 1.00 97.31 125 VAL A C 1
ATOM 1032 O O . VAL A 1 125 ? 14.731 -4.328 9.380 1.00 97.31 125 VAL A O 1
ATOM 1035 N N . PRO A 1 126 ? 13.405 -5.046 7.708 1.00 96.69 126 PRO A N 1
ATOM 1036 C CA . PRO A 1 126 ? 14.157 -6.278 7.431 1.00 96.69 126 PRO A CA 1
ATOM 1037 C C . PRO A 1 126 ? 15.511 -5.992 6.764 1.00 96.69 126 PRO A C 1
ATOM 1039 O O . PRO A 1 126 ? 15.704 -6.160 5.550 1.00 96.69 126 PRO A O 1
ATOM 1042 N N . PHE A 1 127 ? 16.457 -5.495 7.564 1.00 97.00 127 PHE A N 1
ATOM 1043 C CA . PHE A 1 127 ? 17.817 -5.204 7.132 1.00 97.00 127 PHE A CA 1
ATOM 1044 C C . PHE A 1 127 ? 18.580 -6.482 6.778 1.00 97.00 127 PHE A C 1
ATOM 1046 O O . PHE A 1 127 ? 18.552 -7.460 7.517 1.00 97.00 127 PHE A O 1
ATOM 1053 N N . GLY A 1 128 ? 19.303 -6.446 5.659 1.00 93.81 128 GLY A N 1
ATOM 1054 C CA . GLY A 1 128 ? 20.061 -7.589 5.142 1.00 93.81 128 GLY A CA 1
ATOM 1055 C C . GLY A 1 128 ? 19.247 -8.539 4.259 1.00 93.81 128 GLY A C 1
ATOM 1056 O O . GLY A 1 128 ? 19.835 -9.441 3.670 1.00 93.81 128 GLY A O 1
ATOM 1057 N N . VAL A 1 129 ? 17.933 -8.315 4.124 1.00 94.56 129 VAL A N 1
ATOM 1058 C CA . VAL A 1 129 ? 17.058 -9.073 3.212 1.00 94.56 129 VAL A CA 1
ATOM 1059 C C . VAL A 1 129 ? 16.397 -8.151 2.193 1.00 94.56 129 VAL A C 1
ATOM 1061 O O . VAL A 1 129 ? 16.709 -8.223 1.005 1.00 94.56 129 VAL A O 1
ATOM 1064 N N . VAL A 1 130 ? 15.520 -7.250 2.644 1.00 94.38 130 VAL A N 1
ATOM 1065 C CA . VAL A 1 130 ? 14.855 -6.283 1.751 1.00 94.38 130 VAL A CA 1
ATOM 1066 C C . VAL A 1 130 ? 15.631 -4.974 1.724 1.00 94.38 130 VAL A C 1
ATOM 1068 O O . VAL A 1 130 ? 15.828 -4.380 0.664 1.00 94.38 130 VAL A O 1
ATOM 1071 N N . LEU A 1 131 ? 16.047 -4.507 2.905 1.00 96.69 131 LEU A N 1
ATOM 1072 C CA . LEU A 1 131 ? 16.613 -3.179 3.101 1.00 96.69 131 LEU A CA 1
ATOM 1073 C C . LEU A 1 131 ? 18.106 -3.236 3.407 1.00 96.69 131 LEU A C 1
ATOM 1075 O O . LEU A 1 131 ? 18.590 -4.106 4.129 1.00 96.69 131 LEU A O 1
ATOM 1079 N N . GLU A 1 132 ? 18.819 -2.217 2.951 1.00 95.31 132 GLU A N 1
ATOM 1080 C CA . GLU A 1 132 ? 20.173 -1.911 3.397 1.00 95.31 132 GLU A CA 1
ATOM 1081 C C . GLU A 1 132 ? 20.201 -0.531 4.049 1.00 95.31 132 GLU A C 1
ATOM 1083 O O . GLU A 1 132 ? 19.592 0.424 3.555 1.00 95.31 132 GLU A O 1
ATOM 1088 N N . LYS A 1 133 ? 20.938 -0.422 5.158 1.00 95.19 133 LYS A N 1
ATOM 1089 C CA . LYS A 1 133 ? 21.202 0.847 5.836 1.00 95.19 133 LYS A CA 1
ATOM 1090 C C . LYS A 1 133 ? 22.560 1.389 5.403 1.00 95.19 133 LYS A C 1
ATOM 1092 O O . LYS A 1 133 ? 23.588 0.748 5.611 1.00 95.19 133 LYS A O 1
ATOM 1097 N N . LEU A 1 134 ? 22.572 2.594 4.848 1.00 94.69 134 LEU A N 1
ATOM 1098 C CA . LEU A 1 134 ? 23.793 3.314 4.498 1.00 94.69 134 LEU A CA 1
ATOM 1099 C C . LEU A 1 134 ? 24.395 4.026 5.729 1.00 94.69 134 LEU A C 1
ATOM 1101 O O . LEU A 1 134 ? 23.672 4.310 6.689 1.00 94.69 134 LEU A O 1
ATOM 1105 N N . PRO A 1 135 ? 25.698 4.381 5.708 1.00 92.94 135 PRO A N 1
ATOM 1106 C CA . PRO A 1 135 ? 26.367 5.033 6.842 1.00 92.94 135 PRO A CA 1
ATOM 1107 C C . PRO A 1 135 ? 25.743 6.362 7.291 1.00 92.94 135 PRO A C 1
ATOM 1109 O O . PRO A 1 135 ? 25.873 6.743 8.449 1.00 92.94 135 PRO A O 1
ATOM 1112 N N . ASP A 1 136 ? 25.055 7.067 6.391 1.00 91.94 136 ASP A N 1
ATOM 1113 C CA . ASP A 1 136 ? 24.351 8.324 6.670 1.00 91.94 136 ASP A CA 1
ATOM 1114 C C . ASP A 1 136 ? 22.871 8.122 7.034 1.00 91.94 136 ASP A C 1
ATOM 1116 O O . ASP A 1 136 ? 22.057 9.035 6.888 1.00 91.94 136 ASP A O 1
ATOM 1120 N N . ASN A 1 137 ? 22.522 6.920 7.503 1.00 95.00 137 ASN A N 1
ATOM 1121 C CA . ASN A 1 137 ? 21.180 6.494 7.902 1.00 95.00 137 ASN A CA 1
ATOM 1122 C C . ASN A 1 137 ? 20.146 6.411 6.772 1.00 95.00 137 ASN A C 1
ATOM 1124 O O . ASN A 1 137 ? 18.992 6.081 7.047 1.00 95.00 137 ASN A O 1
ATOM 1128 N N . ARG A 1 138 ? 20.515 6.663 5.511 1.00 96.69 138 ARG A N 1
ATOM 1129 C CA . ARG A 1 138 ? 19.607 6.392 4.390 1.00 96.69 138 ARG A CA 1
ATOM 1130 C C . ARG A 1 138 ? 19.326 4.900 4.280 1.00 96.69 138 ARG A C 1
ATOM 1132 O O . ARG A 1 138 ? 20.219 4.082 4.491 1.00 96.69 138 ARG A O 1
ATOM 1139 N N . ILE A 1 139 ? 18.107 4.567 3.884 1.00 96.81 139 ILE A N 1
ATOM 1140 C CA . ILE A 1 139 ? 17.697 3.194 3.594 1.00 96.81 139 ILE A CA 1
ATOM 1141 C C . ILE A 1 139 ? 17.431 3.015 2.103 1.00 96.81 139 ILE A C 1
ATOM 1143 O O . ILE A 1 139 ? 16.873 3.896 1.440 1.00 96.81 139 ILE A O 1
ATOM 1147 N N . VAL A 1 140 ? 17.876 1.882 1.568 1.00 95.12 140 VAL A N 1
ATOM 1148 C CA . VAL A 1 140 ? 17.775 1.527 0.147 1.00 95.12 140 VAL A CA 1
ATOM 1149 C C . VAL A 1 140 ? 17.333 0.073 -0.013 1.00 95.12 140 VAL A C 1
ATOM 1151 O O . VAL A 1 140 ? 17.373 -0.693 0.943 1.00 95.12 140 VAL A O 1
ATOM 1154 N N . ILE A 1 141 ? 16.911 -0.292 -1.225 1.00 93.62 141 ILE A N 1
ATOM 1155 C CA . ILE A 1 141 ? 16.612 -1.677 -1.617 1.00 93.62 141 ILE A CA 1
ATOM 1156 C C . ILE A 1 141 ? 17.551 -2.107 -2.738 1.00 93.62 141 ILE A C 1
ATOM 1158 O O . ILE A 1 141 ? 17.901 -1.290 -3.601 1.00 93.62 141 ILE A O 1
ATOM 1162 N N . ASP A 1 142 ? 17.906 -3.389 -2.762 1.00 87.25 142 ASP A N 1
ATOM 1163 C CA . ASP A 1 142 ? 18.728 -3.942 -3.833 1.00 87.25 142 ASP A CA 1
ATOM 1164 C C . ASP A 1 142 ? 17.877 -4.272 -5.066 1.00 87.25 142 ASP A C 1
ATOM 1166 O O . ASP A 1 142 ? 17.285 -5.345 -5.211 1.00 87.25 142 ASP A O 1
ATOM 1170 N N . ARG A 1 143 ? 17.854 -3.324 -6.005 1.00 83.94 143 ARG A N 1
ATOM 1171 C CA . ARG A 1 143 ? 17.165 -3.477 -7.290 1.00 83.94 143 ARG A CA 1
ATOM 1172 C C . ARG A 1 143 ? 17.730 -4.608 -8.147 1.00 83.94 143 ARG A C 1
ATOM 1174 O O . ARG A 1 143 ? 17.048 -4.988 -9.091 1.00 83.94 143 ARG A O 1
ATOM 1181 N N . LYS A 1 144 ? 18.932 -5.133 -7.875 1.00 77.38 144 LYS A N 1
ATOM 1182 C CA . LYS A 1 144 ? 19.522 -6.279 -8.595 1.00 77.38 144 LYS A CA 1
ATOM 1183 C C . LYS A 1 144 ? 18.983 -7.622 -8.108 1.00 77.38 144 LYS A C 1
ATOM 1185 O O . LYS A 1 144 ? 19.053 -8.601 -8.836 1.00 77.38 144 LYS A O 1
ATOM 1190 N N . GLN A 1 145 ? 18.383 -7.658 -6.921 1.00 83.75 145 GLN A N 1
ATOM 1191 C CA . GLN A 1 145 ? 17.701 -8.840 -6.388 1.00 83.75 145 GLN A CA 1
ATOM 1192 C C . GLN A 1 145 ? 16.208 -8.877 -6.741 1.00 83.75 145 GLN A C 1
ATOM 1194 O O . GLN A 1 145 ? 15.446 -9.646 -6.154 1.00 83.75 145 GLN A O 1
ATOM 1199 N N . GLY A 1 146 ? 15.770 -8.049 -7.691 1.00 85.62 146 GLY A N 1
ATOM 1200 C CA . GLY A 1 146 ? 14.379 -7.972 -8.126 1.00 85.62 146 GLY A CA 1
ATOM 1201 C C . GLY A 1 146 ? 13.461 -7.154 -7.215 1.00 85.62 146 GLY A C 1
ATOM 1202 O O . GLY A 1 146 ? 12.281 -7.046 -7.537 1.00 85.62 146 GLY A O 1
ATOM 1203 N N . TRP A 1 147 ? 13.957 -6.557 -6.123 1.00 91.50 147 TRP A N 1
ATOM 1204 C CA . TRP A 1 147 ? 13.150 -5.690 -5.257 1.00 91.50 147 TRP A CA 1
ATOM 1205 C C . TRP A 1 147 ? 12.677 -4.442 -6.016 1.00 91.50 147 TRP A C 1
ATOM 1207 O O . TRP A 1 147 ? 13.473 -3.726 -6.636 1.00 91.50 147 TRP A O 1
ATOM 1217 N N . THR A 1 148 ? 11.377 -4.153 -5.976 1.00 89.19 148 THR A N 1
ATOM 1218 C CA . THR A 1 148 ? 10.743 -3.056 -6.727 1.00 89.19 148 THR A CA 1
ATOM 1219 C C . THR A 1 148 ? 10.204 -1.941 -5.841 1.00 89.19 148 THR A C 1
ATOM 1221 O O . THR A 1 148 ? 10.222 -0.769 -6.240 1.00 89.19 148 THR A O 1
ATOM 1224 N N . ALA A 1 149 ? 9.789 -2.259 -4.626 1.00 91.94 149 ALA A N 1
ATOM 1225 C CA . ALA A 1 149 ? 9.348 -1.276 -3.655 1.00 91.94 149 ALA A CA 1
ATOM 1226 C C . ALA A 1 149 ? 9.498 -1.821 -2.239 1.00 91.94 149 ALA A C 1
ATOM 1228 O O . ALA A 1 149 ? 9.539 -3.027 -2.009 1.00 91.94 149 ALA A O 1
ATOM 1229 N N . SER A 1 150 ? 9.579 -0.895 -1.293 1.00 95.25 150 SER A N 1
ATOM 1230 C CA . SER A 1 150 ? 9.401 -1.184 0.119 1.00 95.25 150 SER A CA 1
ATOM 1231 C C . SER A 1 150 ? 8.693 0.028 0.715 1.00 95.25 150 SER A C 1
ATOM 1233 O O . SER A 1 150 ? 9.263 1.122 0.740 1.00 95.25 150 SER A O 1
ATOM 1235 N N . ASN A 1 151 ? 7.440 -0.137 1.118 1.00 96.56 151 ASN A N 1
ATOM 1236 C CA . ASN A 1 151 ? 6.577 0.963 1.533 1.00 96.56 151 ASN A CA 1
ATOM 1237 C C . ASN A 1 151 ? 6.180 0.805 3.002 1.00 96.56 151 ASN A C 1
ATOM 1239 O O . ASN A 1 151 ? 5.944 -0.298 3.494 1.00 96.56 151 ASN A O 1
ATOM 1243 N N . PHE A 1 152 ? 6.165 1.929 3.704 1.00 98.38 152 PHE A N 1
ATOM 1244 C CA . PHE A 1 152 ? 5.686 2.056 5.071 1.00 98.38 152 PHE A CA 1
ATOM 1245 C C . PHE A 1 152 ? 4.503 3.004 5.015 1.00 98.38 152 PHE A C 1
ATOM 1247 O O . PHE A 1 152 ? 4.689 4.189 4.718 1.00 98.38 152 PHE A O 1
ATOM 1254 N N . VAL A 1 153 ? 3.305 2.487 5.224 1.00 97.12 153 VAL A N 1
ATOM 1255 C CA . VAL A 1 153 ? 2.071 3.200 4.939 1.00 97.12 153 VAL A CA 1
ATOM 1256 C C . VAL A 1 153 ? 1.241 3.249 6.213 1.00 97.12 153 VAL A C 1
ATOM 1258 O O . VAL A 1 153 ? 0.816 2.232 6.742 1.00 97.12 153 VAL A O 1
ATOM 1261 N N . ALA A 1 154 ? 1.036 4.464 6.711 1.00 95.94 154 ALA A N 1
ATOM 1262 C CA . ALA A 1 154 ? 0.124 4.719 7.810 1.00 95.94 154 ALA A CA 1
ATOM 1263 C C . ALA A 1 154 ? -1.249 5.031 7.223 1.00 95.94 154 ALA A C 1
ATOM 1265 O O . ALA A 1 154 ? -1.386 6.021 6.483 1.00 95.94 154 ALA A O 1
ATOM 1266 N N . PHE A 1 155 ? -2.241 4.210 7.548 1.00 94.19 155 PHE A N 1
ATOM 1267 C CA . PHE A 1 155 ? -3.609 4.403 7.100 1.00 94.19 155 PHE A CA 1
ATOM 1268 C C . PHE A 1 155 ? -4.564 4.513 8.281 1.00 94.19 155 PHE A C 1
ATOM 1270 O O . PHE A 1 155 ? -4.512 3.704 9.196 1.00 94.19 155 PHE A O 1
ATOM 1277 N N . GLY A 1 156 ? -5.506 5.449 8.223 1.00 94.31 156 GLY A N 1
ATOM 1278 C CA . GLY A 1 156 ? -6.597 5.466 9.181 1.00 94.31 156 GLY A CA 1
ATOM 1279 C C . GLY A 1 156 ? -7.604 6.575 8.952 1.00 94.31 156 GLY A C 1
ATOM 1280 O O . GLY A 1 156 ? -7.435 7.467 8.112 1.00 94.31 156 GLY A O 1
ATOM 1281 N N . MET A 1 157 ? -8.675 6.485 9.726 1.00 94.75 157 MET A N 1
ATOM 1282 C CA . MET A 1 157 ? -9.775 7.430 9.751 1.00 94.75 157 MET A CA 1
ATOM 1283 C C . MET A 1 157 ? -10.207 7.638 11.199 1.00 94.75 157 MET A C 1
ATOM 1285 O O . MET A 1 157 ? -10.560 6.679 11.886 1.00 94.75 157 MET A O 1
ATOM 1289 N N . ALA A 1 158 ? -10.166 8.889 11.649 1.00 96.25 158 ALA A N 1
ATOM 1290 C CA . ALA A 1 158 ? -10.477 9.283 13.014 1.00 96.25 158 ALA A CA 1
ATOM 1291 C C . ALA A 1 158 ? -11.530 10.395 13.049 1.00 96.25 158 ALA A C 1
ATOM 1293 O O . ALA A 1 158 ? -11.642 11.202 12.120 1.00 96.25 158 ALA A O 1
ATOM 1294 N N . TYR A 1 159 ? -12.297 10.420 14.134 1.00 94.75 159 TYR A N 1
ATOM 1295 C CA . TYR A 1 159 ? -13.494 11.235 14.293 1.00 94.75 159 TYR A CA 1
ATOM 1296 C C . TYR A 1 159 ? -13.526 11.913 15.664 1.00 94.75 159 TYR A C 1
ATOM 1298 O O . TYR A 1 159 ? -12.975 11.418 16.648 1.00 94.75 159 TYR A O 1
ATOM 1306 N N . ASN A 1 160 ? -14.191 13.060 15.705 1.00 95.44 160 ASN A N 1
ATOM 1307 C CA . ASN A 1 160 ? -14.791 13.617 16.912 1.00 95.44 160 ASN A CA 1
ATOM 1308 C C . ASN A 1 160 ? -16.229 14.049 16.579 1.00 95.44 160 ASN A C 1
ATOM 1310 O O . ASN A 1 160 ? -16.713 13.791 15.477 1.00 95.44 160 ASN A O 1
ATOM 1314 N N . GLU A 1 161 ? -16.905 14.736 17.504 1.00 91.88 161 GLU A N 1
ATOM 1315 C CA . GLU A 1 161 ? -18.305 15.162 17.338 1.00 91.88 161 GLU A CA 1
ATOM 1316 C C . GLU A 1 161 ? -18.588 15.910 16.018 1.00 91.88 161 GLU A C 1
ATOM 1318 O O . GLU A 1 161 ? -19.684 15.791 15.475 1.00 91.88 161 GLU A O 1
ATOM 1323 N N . ASN A 1 162 ? -17.620 16.667 15.486 1.00 95.19 162 ASN A N 1
ATOM 1324 C CA . ASN A 1 162 ? -17.848 17.586 14.364 1.00 95.19 162 ASN A CA 1
ATOM 1325 C C . ASN A 1 162 ? -16.916 17.382 13.166 1.00 95.19 162 ASN A C 1
ATOM 1327 O O . ASN A 1 162 ? -17.178 17.946 12.104 1.00 95.19 162 ASN A O 1
ATOM 1331 N N . HIS A 1 163 ? -15.827 16.636 13.332 1.00 96.81 163 HIS A N 1
ATOM 1332 C CA . HIS A 1 163 ? -14.736 16.597 12.369 1.00 96.81 163 HIS A CA 1
ATOM 1333 C C . HIS A 1 163 ? -14.277 15.179 12.076 1.00 96.81 163 HIS A C 1
ATOM 1335 O O . HIS A 1 163 ? -14.278 14.299 12.939 1.00 96.81 163 HIS A O 1
ATOM 1341 N N . THR A 1 164 ? -13.816 14.990 10.846 1.00 95.25 164 THR A N 1
ATOM 1342 C CA . THR A 1 164 ? -13.203 13.752 10.375 1.00 95.25 164 THR A CA 1
ATOM 1343 C C . THR A 1 164 ? -11.804 14.039 9.852 1.00 95.25 164 THR A C 1
ATOM 1345 O O . THR A 1 164 ? -11.604 14.970 9.071 1.00 95.25 164 THR A O 1
ATOM 1348 N N . ILE A 1 165 ? -10.839 13.200 10.219 1.00 96.31 165 ILE A N 1
ATOM 1349 C CA . ILE A 1 165 ? -9.545 13.142 9.546 1.00 96.31 165 ILE A CA 1
ATOM 1350 C C . ILE A 1 165 ? -9.304 11.765 8.951 1.00 96.31 165 ILE A C 1
ATOM 1352 O O . ILE A 1 165 ? -9.531 10.739 9.583 1.00 96.31 165 ILE A O 1
ATOM 1356 N N . ILE A 1 166 ? -8.797 11.752 7.726 1.00 94.31 166 ILE A N 1
ATOM 1357 C CA . ILE A 1 166 ? -8.342 10.558 7.031 1.00 94.31 166 ILE A CA 1
ATOM 1358 C C . ILE A 1 166 ? -6.882 10.776 6.664 1.00 94.31 166 ILE A C 1
ATOM 1360 O O . ILE A 1 166 ? -6.510 11.809 6.095 1.00 94.31 166 ILE A O 1
ATOM 1364 N N . PHE A 1 167 ? -6.051 9.788 6.953 1.00 94.62 167 PHE A N 1
ATOM 1365 C CA . PHE A 1 167 ? -4.637 9.805 6.621 1.00 94.62 167 PHE A CA 1
ATOM 1366 C C . PHE A 1 167 ? -4.256 8.533 5.877 1.00 94.62 167 PHE A C 1
ATOM 1368 O O . PHE A 1 167 ? -4.688 7.437 6.207 1.00 94.62 167 PHE A O 1
ATOM 1375 N N . HIS A 1 168 ? -3.452 8.702 4.833 1.00 94.12 168 HIS A N 1
ATOM 1376 C CA . HIS A 1 168 ? -2.891 7.606 4.047 1.00 94.12 168 HIS A CA 1
ATOM 1377 C C . HIS A 1 168 ? -1.466 7.974 3.615 1.00 94.12 168 HIS A C 1
ATOM 1379 O O . HIS A 1 168 ? -1.112 7.988 2.429 1.00 94.12 168 HIS A O 1
ATOM 1385 N N . SER A 1 169 ? -0.649 8.382 4.577 1.00 95.50 169 SER A N 1
ATOM 1386 C CA . SER A 1 169 ? 0.686 8.904 4.294 1.00 95.50 169 SER A CA 1
ATOM 1387 C C . SER A 1 169 ? 1.723 7.790 4.298 1.00 95.50 169 SER A C 1
ATOM 1389 O O . SER A 1 169 ? 1.631 6.855 5.088 1.00 95.50 169 SER A O 1
ATOM 1391 N N . SER A 1 170 ? 2.715 7.886 3.415 1.00 96.56 170 SER A N 1
ATOM 1392 C CA . SER A 1 170 ? 3.697 6.821 3.232 1.00 96.56 170 SER A CA 1
ATOM 1393 C C . SER A 1 170 ? 5.136 7.313 3.163 1.00 96.56 170 SER A C 1
ATOM 1395 O O . SER A 1 170 ? 5.450 8.327 2.530 1.00 96.56 170 SER A O 1
ATOM 1397 N N . VAL A 1 171 ? 6.029 6.530 3.767 1.00 98.25 171 VAL A N 1
ATOM 1398 C CA . VAL A 1 171 ? 7.466 6.550 3.490 1.00 98.25 171 VAL A CA 1
ATOM 1399 C C . VAL A 1 171 ? 7.729 5.445 2.466 1.00 98.25 171 VAL A C 1
ATOM 1401 O O . VAL A 1 171 ? 7.520 4.269 2.743 1.00 98.25 171 VAL A O 1
ATOM 1404 N N . ASN A 1 172 ? 8.187 5.798 1.270 1.00 95.69 172 ASN A N 1
ATOM 1405 C CA . ASN A 1 172 ? 8.509 4.837 0.210 1.00 95.69 172 ASN A CA 1
ATOM 1406 C C . ASN A 1 172 ? 10.020 4.871 -0.013 1.00 95.69 172 ASN A C 1
ATOM 1408 O O . ASN A 1 172 ? 10.615 5.939 0.065 1.00 95.69 172 ASN A O 1
ATOM 1412 N N . ILE A 1 173 ? 10.699 3.768 -0.320 1.00 93.25 173 ILE A N 1
ATOM 1413 C CA . ILE A 1 173 ? 12.153 3.861 -0.559 1.00 93.25 173 ILE A CA 1
ATOM 1414 C C . ILE A 1 173 ? 12.462 4.755 -1.775 1.00 93.25 173 ILE A C 1
ATOM 1416 O O . ILE A 1 173 ? 12.243 4.375 -2.926 1.00 93.25 173 ILE A O 1
ATOM 1420 N N . GLY A 1 174 ? 13.003 5.951 -1.503 1.00 85.94 174 GLY A N 1
ATOM 1421 C CA . GLY A 1 174 ? 13.338 6.971 -2.503 1.00 85.94 174 GLY A CA 1
ATOM 1422 C C . GLY A 1 174 ? 12.261 8.034 -2.760 1.00 85.94 174 GLY A C 1
ATOM 1423 O O . GLY A 1 174 ? 12.434 8.829 -3.692 1.00 85.94 174 GLY A O 1
ATOM 1424 N N . ALA A 1 175 ? 11.171 8.052 -1.982 1.00 92.44 175 ALA A N 1
ATOM 1425 C CA . ALA A 1 175 ? 10.147 9.099 -1.997 1.00 92.44 175 ALA A CA 1
ATOM 1426 C C . ALA A 1 175 ? 9.261 9.058 -0.727 1.00 92.44 175 ALA A C 1
ATOM 1428 O O . ALA A 1 175 ? 9.490 8.318 0.222 1.00 92.44 175 ALA A O 1
ATOM 1429 N N . GLY A 1 176 ? 8.191 9.836 -0.718 1.00 95.12 176 GLY A N 1
ATOM 1430 C CA . GLY A 1 176 ? 7.056 9.656 0.175 1.00 95.12 176 GLY A CA 1
ATOM 1431 C C . GLY A 1 176 ? 5.812 10.284 -0.425 1.00 95.12 176 GLY A C 1
ATOM 1432 O O . GLY A 1 176 ? 5.901 11.073 -1.373 1.00 95.12 176 GLY A O 1
ATOM 1433 N N . TRP A 1 177 ? 4.658 9.952 0.132 1.00 94.75 177 TRP A N 1
ATOM 1434 C CA . TRP A 1 177 ? 3.392 10.573 -0.236 1.00 94.75 177 TRP A CA 1
ATOM 1435 C C . TRP A 1 177 ? 2.691 11.064 1.014 1.00 94.75 177 TRP A C 1
ATOM 1437 O O . TRP A 1 177 ? 2.279 10.271 1.853 1.00 94.75 177 TRP A O 1
ATOM 1447 N N . LEU A 1 178 ? 2.547 12.380 1.129 1.00 95.44 178 LEU A N 1
ATOM 1448 C CA . LEU A 1 178 ? 1.698 12.994 2.138 1.00 95.44 178 LEU A CA 1
ATOM 1449 C C . LEU A 1 178 ? 0.280 13.020 1.585 1.00 95.44 178 LEU A C 1
ATOM 1451 O O . LEU A 1 178 ? 0.045 13.640 0.545 1.00 95.44 178 LEU A O 1
ATOM 1455 N N . ARG A 1 179 ? -0.638 12.342 2.269 1.00 93.56 179 ARG A N 1
ATOM 1456 C CA . ARG A 1 179 ? -2.059 12.273 1.919 1.00 93.56 179 ARG A CA 1
ATOM 1457 C C . ARG A 1 179 ? -2.880 12.420 3.190 1.00 93.56 179 ARG A C 1
ATOM 1459 O O . ARG A 1 179 ? -2.890 11.507 4.015 1.00 93.56 179 ARG A O 1
ATOM 1466 N N . LEU A 1 180 ? -3.533 13.570 3.325 1.00 94.75 180 LEU A N 1
ATOM 1467 C CA . LEU A 1 180 ? -4.442 13.901 4.421 1.00 94.75 180 LEU A CA 1
ATOM 1468 C C . LEU A 1 180 ? -5.739 14.476 3.861 1.00 94.75 180 LEU A C 1
ATOM 1470 O O . LEU A 1 180 ? -5.717 15.230 2.885 1.00 94.75 180 LEU A O 1
ATOM 1474 N N . MET A 1 181 ? -6.847 14.140 4.499 1.00 93.12 181 MET A N 1
ATOM 1475 C CA . MET A 1 181 ? -8.139 14.777 4.301 1.00 93.12 181 MET A CA 1
ATOM 1476 C C . MET A 1 181 ? -8.676 15.143 5.676 1.00 93.12 181 MET A C 1
ATOM 1478 O O . MET A 1 181 ? -8.856 14.261 6.504 1.00 93.12 181 MET A O 1
ATOM 1482 N N . PHE A 1 182 ? -8.876 16.430 5.924 1.00 94.88 182 PHE A N 1
ATOM 1483 C CA . PHE A 1 182 ? -9.529 16.932 7.126 1.00 94.88 182 PHE A CA 1
ATOM 1484 C C . PHE A 1 182 ? -10.832 17.598 6.695 1.00 94.88 182 PHE A C 1
ATOM 1486 O O . PHE A 1 182 ? -10.797 18.597 5.972 1.00 94.88 182 PHE A O 1
ATOM 1493 N N . ASP A 1 183 ? -11.956 16.996 7.070 1.00 92.12 183 ASP A N 1
ATOM 1494 C CA . ASP A 1 183 ? -13.272 17.258 6.487 1.00 92.12 183 ASP A CA 1
ATOM 1495 C C . ASP A 1 183 ? -13.181 17.252 4.944 1.00 92.12 183 ASP A C 1
ATOM 1497 O O . ASP A 1 183 ? -12.784 16.252 4.349 1.00 92.12 183 ASP A O 1
ATOM 1501 N N . ASP A 1 184 ? -13.451 18.376 4.278 1.00 85.75 184 ASP A N 1
ATOM 1502 C CA . ASP A 1 184 ? -13.347 18.489 2.816 1.00 85.75 184 ASP A CA 1
ATOM 1503 C C . ASP A 1 184 ? -11.958 18.942 2.322 1.00 85.75 184 ASP A C 1
ATOM 1505 O O . ASP A 1 184 ? -11.670 18.916 1.117 1.00 85.75 184 ASP A O 1
ATOM 1509 N N . LYS A 1 185 ? -11.067 19.373 3.225 1.00 90.50 185 LYS A N 1
ATOM 1510 C CA . LYS A 1 185 ? -9.744 19.905 2.875 1.00 90.50 185 LYS A CA 1
ATOM 1511 C C . LYS A 1 185 ? -8.761 18.768 2.636 1.00 90.50 185 LYS A C 1
ATOM 1513 O O . LYS A 1 185 ? -8.487 17.962 3.519 1.00 90.50 185 LYS A O 1
ATOM 1518 N N . ARG A 1 186 ? -8.149 18.752 1.449 1.00 89.62 186 ARG A N 1
ATOM 1519 C CA . ARG A 1 186 ? -7.213 17.700 1.027 1.00 89.62 186 ARG A CA 1
ATOM 1520 C C . ARG A 1 186 ? -5.800 18.231 0.884 1.00 89.62 186 ARG A C 1
ATOM 1522 O O . ARG A 1 186 ? -5.564 19.243 0.228 1.00 89.62 186 ARG A O 1
ATOM 1529 N N . ILE A 1 187 ? -4.851 17.489 1.436 1.00 91.50 187 ILE A N 1
ATOM 1530 C CA . ILE A 1 187 ? -3.422 17.675 1.215 1.00 91.50 187 ILE A CA 1
ATOM 1531 C C . ILE A 1 187 ? -2.927 16.426 0.504 1.00 91.50 187 ILE A C 1
ATOM 1533 O O . ILE A 1 187 ? -2.980 15.327 1.053 1.00 91.50 187 ILE A O 1
ATOM 1537 N N . CYS A 1 188 ? -2.435 16.592 -0.722 1.00 92.06 188 CYS A N 1
ATOM 1538 C CA . CYS A 1 188 ? -1.735 15.530 -1.424 1.00 92.06 188 CYS A CA 1
ATOM 1539 C C . CYS A 1 188 ? -0.455 16.060 -2.057 1.00 92.06 188 CYS A C 1
ATOM 1541 O O . CYS A 1 188 ? -0.499 16.873 -2.981 1.00 92.06 188 CYS A O 1
ATOM 1543 N N . MET A 1 189 ? 0.687 15.550 -1.610 1.00 92.94 189 MET A N 1
ATOM 1544 C CA . MET A 1 189 ? 1.976 15.908 -2.189 1.00 92.94 189 MET A CA 1
ATOM 1545 C C . MET A 1 189 ? 2.947 14.739 -2.179 1.00 92.94 189 MET A C 1
ATOM 1547 O O . MET A 1 189 ? 3.036 13.971 -1.221 1.00 92.94 189 MET A O 1
ATOM 1551 N N . LYS A 1 190 ? 3.717 14.644 -3.261 1.00 94.12 190 LYS A N 1
ATOM 1552 C CA . LYS A 1 190 ? 4.879 13.772 -3.308 1.00 94.12 190 LYS A CA 1
ATOM 1553 C C . LYS A 1 190 ? 6.043 14.460 -2.600 1.00 94.12 190 LYS A C 1
ATOM 1555 O O . LYS A 1 190 ? 6.361 15.609 -2.899 1.00 94.12 190 LYS A O 1
ATOM 1560 N N . LEU A 1 191 ? 6.686 13.737 -1.697 1.00 95.38 191 LEU A N 1
ATOM 1561 C CA . LEU A 1 191 ? 7.900 14.140 -1.004 1.00 95.38 191 LEU A CA 1
ATOM 1562 C C . LEU A 1 191 ? 9.087 13.476 -1.706 1.00 95.38 191 LEU A C 1
ATOM 1564 O O . LEU A 1 191 ? 9.266 12.263 -1.626 1.00 95.38 191 LEU A O 1
ATOM 1568 N N . ASP A 1 192 ? 9.879 14.244 -2.449 1.00 92.81 192 ASP A N 1
ATOM 1569 C CA . ASP A 1 192 ? 11.037 13.696 -3.158 1.00 92.81 192 ASP A CA 1
ATOM 1570 C C . ASP A 1 192 ? 12.246 13.527 -2.219 1.00 92.81 192 ASP A C 1
ATOM 1572 O O . ASP A 1 192 ? 12.435 14.262 -1.246 1.00 92.81 192 ASP A O 1
ATOM 1576 N N . GLY A 1 193 ? 13.112 12.569 -2.547 1.00 92.19 193 GLY A N 1
ATOM 1577 C CA . GLY A 1 193 ? 14.376 12.344 -1.848 1.00 92.19 193 GLY A CA 1
ATOM 1578 C C . GLY A 1 193 ? 14.451 10.991 -1.141 1.00 92.19 193 GLY A C 1
ATOM 1579 O O . GLY A 1 193 ? 13.503 10.212 -1.179 1.00 92.19 193 GLY A O 1
ATOM 1580 N N . PRO A 1 194 ? 15.612 10.675 -0.548 1.00 94.88 194 PRO A N 1
ATOM 1581 C CA . PRO A 1 194 ? 15.821 9.402 0.124 1.00 94.88 194 PRO A CA 1
ATOM 1582 C C . PRO A 1 194 ? 14.984 9.290 1.400 1.00 94.88 194 PRO A C 1
ATOM 1584 O O . PRO A 1 194 ? 14.550 10.290 1.976 1.00 94.88 194 PRO A O 1
ATOM 1587 N N . SER A 1 195 ? 14.832 8.053 1.853 1.00 96.50 195 SER A N 1
ATOM 1588 C CA . SER A 1 195 ? 14.210 7.711 3.130 1.00 96.50 195 SER A CA 1
ATOM 1589 C C . SER A 1 195 ? 15.302 7.333 4.118 1.00 96.50 195 SER A C 1
ATOM 1591 O O . SER A 1 195 ? 16.384 6.892 3.718 1.00 96.50 195 SER A O 1
ATOM 1593 N N . TYR A 1 196 ? 15.033 7.528 5.398 1.00 97.56 196 TYR A N 1
ATOM 1594 C CA . TYR A 1 196 ? 16.013 7.383 6.464 1.00 97.56 196 TYR A CA 1
ATOM 1595 C C . TYR A 1 196 ? 15.486 6.464 7.555 1.00 97.56 196 TYR A C 1
ATOM 1597 O O . TYR A 1 196 ? 14.277 6.353 7.747 1.00 97.56 196 TYR A O 1
ATOM 1605 N N . TYR A 1 197 ? 16.415 5.848 8.279 1.00 97.62 197 TYR A N 1
ATOM 1606 C CA . TYR A 1 197 ? 16.148 5.057 9.469 1.00 97.62 197 TYR A CA 1
ATOM 1607 C C . TYR A 1 197 ? 16.976 5.565 10.649 1.00 97.62 197 TYR A C 1
ATOM 1609 O O . TYR A 1 197 ? 18.197 5.709 10.552 1.00 97.62 197 TYR A O 1
ATOM 1617 N N . ASP A 1 198 ? 16.316 5.776 11.777 1.00 95.44 198 ASP A N 1
ATOM 1618 C CA . ASP A 1 198 ? 16.929 6.050 13.071 1.00 95.44 198 ASP A CA 1
ATOM 1619 C C . ASP A 1 198 ? 16.560 4.927 14.047 1.00 95.44 198 ASP A C 1
ATOM 1621 O O . ASP A 1 198 ? 15.415 4.487 14.079 1.00 95.44 198 ASP A O 1
ATOM 1625 N N . SER A 1 199 ? 17.518 4.450 14.843 1.00 93.00 199 SER A N 1
ATOM 1626 C CA . SER A 1 199 ? 17.258 3.406 15.851 1.00 93.00 199 SER A CA 1
ATOM 1627 C C . SER A 1 199 ? 16.490 3.928 17.070 1.00 93.00 199 SER A C 1
ATOM 1629 O O . SER A 1 199 ? 16.095 3.138 17.920 1.00 93.00 199 SER A O 1
ATOM 1631 N N . GLY A 1 200 ? 16.313 5.246 17.154 1.00 84.12 200 GLY A N 1
ATOM 1632 C CA . GLY A 1 200 ? 15.641 5.957 18.231 1.00 84.12 200 GLY A CA 1
ATOM 1633 C C . GLY A 1 200 ? 16.443 7.196 18.623 1.00 84.12 200 GLY A C 1
ATOM 1634 O O . GLY A 1 200 ? 17.668 7.142 18.740 1.00 84.12 200 GLY A O 1
ATOM 1635 N N . GLY A 1 201 ? 15.746 8.310 18.846 1.00 82.25 201 GLY A N 1
ATOM 1636 C CA . GLY A 1 201 ? 16.311 9.541 19.399 1.00 82.25 201 GLY A CA 1
ATOM 1637 C C . GLY A 1 201 ? 15.913 10.819 18.665 1.00 82.25 201 GLY A C 1
ATOM 1638 O O . GLY A 1 201 ? 15.752 11.848 19.318 1.00 82.25 201 GLY A O 1
ATOM 1639 N N . LYS A 1 202 ? 15.727 10.795 17.337 1.00 90.31 202 LYS A N 1
ATOM 1640 C CA . LYS A 1 202 ? 15.444 12.033 16.584 1.00 90.31 202 LYS A CA 1
ATOM 1641 C C . LYS A 1 202 ? 13.996 12.505 16.708 1.00 90.31 202 LYS A C 1
ATOM 1643 O O . LYS A 1 202 ? 13.758 13.683 16.951 1.00 90.31 202 LYS A O 1
ATOM 1648 N N . TYR A 1 203 ? 13.042 11.606 16.475 1.00 95.12 203 TYR A N 1
ATOM 1649 C CA . TYR A 1 203 ? 11.607 11.934 16.475 1.00 95.12 203 TYR A CA 1
ATOM 1650 C C . TYR A 1 203 ? 10.823 11.159 17.531 1.00 95.12 203 TYR A C 1
ATOM 1652 O O . TYR A 1 203 ? 9.862 11.685 18.089 1.00 95.12 203 TYR A O 1
ATOM 1660 N N . PHE A 1 204 ? 11.261 9.932 17.799 1.00 97.06 204 PHE A N 1
ATOM 1661 C CA . PHE A 1 204 ? 10.728 9.026 18.804 1.00 97.06 204 PHE A CA 1
ATOM 1662 C C . PHE A 1 204 ? 11.889 8.284 19.475 1.00 97.06 204 PHE A C 1
ATOM 1664 O O . PHE A 1 204 ? 12.946 8.145 18.856 1.00 97.06 204 PHE A O 1
ATOM 1671 N N . PRO A 1 205 ? 11.718 7.777 20.708 1.00 96.88 205 PRO A N 1
ATOM 1672 C CA . PRO A 1 205 ? 12.720 6.939 21.371 1.00 96.88 205 PRO A CA 1
ATOM 1673 C C . PRO A 1 205 ? 12.787 5.507 20.803 1.00 96.88 205 PRO A C 1
ATOM 1675 O O . PRO A 1 205 ? 13.522 4.680 21.331 1.00 96.88 205 PRO A O 1
ATOM 1678 N N . TYR A 1 206 ? 12.036 5.222 19.737 1.00 97.94 206 TYR A N 1
ATOM 1679 C CA . TYR A 1 206 ? 11.882 3.907 19.124 1.00 97.94 206 TYR A CA 1
ATOM 1680 C C . TYR A 1 206 ? 12.470 3.875 17.706 1.00 97.94 206 TYR A C 1
ATOM 1682 O O . TYR A 1 206 ? 12.626 4.937 17.087 1.00 97.94 206 TYR A O 1
ATOM 1690 N N . PRO A 1 207 ? 12.741 2.684 17.145 1.00 98.06 207 PRO A N 1
ATOM 1691 C CA . PRO A 1 207 ? 13.085 2.529 15.737 1.00 98.06 207 PRO A CA 1
ATOM 1692 C C . PRO A 1 207 ? 12.090 3.253 14.830 1.00 98.06 207 PRO A C 1
ATOM 1694 O O . PRO A 1 207 ? 10.878 3.065 14.928 1.00 98.06 207 PRO A O 1
ATOM 1697 N N . THR A 1 208 ? 12.616 4.124 13.973 1.00 98.50 208 THR A N 1
ATOM 1698 C CA . THR A 1 208 ? 11.842 5.116 13.224 1.00 98.50 208 THR A CA 1
ATOM 1699 C C . THR A 1 208 ? 12.310 5.177 11.776 1.00 98.50 208 THR A C 1
ATOM 1701 O O . THR A 1 208 ? 13.501 5.349 11.510 1.00 98.50 208 THR A O 1
ATOM 1704 N N . VAL A 1 209 ? 11.371 5.139 10.832 1.00 98.44 209 VAL A N 1
ATOM 1705 C CA . VAL A 1 209 ? 11.600 5.482 9.423 1.00 98.44 209 VAL A CA 1
ATOM 1706 C C . VAL A 1 209 ? 10.981 6.833 9.096 1.00 98.44 209 VAL A C 1
ATOM 1708 O O . VAL A 1 209 ? 9.935 7.199 9.630 1.00 98.44 209 VAL A O 1
ATOM 1711 N N . TYR A 1 210 ? 11.627 7.606 8.228 1.00 98.31 210 TYR A N 1
ATOM 1712 C CA . TYR A 1 210 ? 11.117 8.921 7.846 1.00 98.31 210 TYR A CA 1
ATOM 1713 C C . TYR A 1 210 ? 11.557 9.354 6.447 1.00 98.31 210 TYR A C 1
ATOM 1715 O O . TYR A 1 210 ? 12.580 8.908 5.918 1.00 98.31 210 TYR A O 1
ATOM 1723 N N . THR A 1 211 ? 10.773 10.239 5.832 1.00 98.38 211 THR A N 1
ATOM 1724 C CA . THR A 1 211 ? 11.114 10.860 4.542 1.00 98.38 211 THR A CA 1
ATOM 1725 C C . THR A 1 211 ? 12.256 11.868 4.679 1.00 98.38 211 THR A C 1
ATOM 1727 O O . THR A 1 211 ? 12.642 12.247 5.780 1.00 98.38 211 THR A O 1
ATOM 1730 N N . ASN A 1 212 ? 12.780 12.360 3.556 1.00 96.50 212 ASN A N 1
ATOM 1731 C CA . ASN A 1 212 ? 13.857 13.349 3.540 1.00 96.50 212 ASN A CA 1
ATOM 1732 C C . ASN A 1 212 ? 13.575 14.564 4.459 1.00 96.50 212 ASN A C 1
ATOM 1734 O O . ASN A 1 212 ? 12.622 15.302 4.204 1.00 96.50 212 ASN A O 1
ATOM 1738 N N . PRO A 1 213 ? 14.413 14.814 5.488 1.00 94.62 213 PRO A N 1
ATOM 1739 C CA . PRO A 1 213 ? 14.181 15.871 6.473 1.00 94.62 213 PRO A CA 1
ATOM 1740 C C . PRO A 1 213 ? 14.365 17.291 5.922 1.00 94.62 213 PRO A C 1
ATOM 1742 O O . PRO A 1 213 ? 14.021 18.248 6.605 1.00 94.62 213 PRO A O 1
ATOM 1745 N N . ASN A 1 214 ? 14.903 17.434 4.707 1.00 93.94 214 ASN A N 1
ATOM 1746 C CA . ASN A 1 214 ? 15.034 18.724 4.026 1.00 93.94 214 ASN A CA 1
ATOM 1747 C C . ASN A 1 214 ? 13.756 19.144 3.277 1.00 93.94 214 ASN A C 1
ATOM 1749 O O . ASN A 1 214 ? 13.740 20.204 2.655 1.00 93.94 214 ASN A O 1
ATOM 1753 N N . ASN A 1 215 ? 12.718 18.304 3.273 1.00 96.19 215 ASN A N 1
ATOM 1754 C CA . ASN A 1 215 ? 11.427 18.652 2.693 1.00 96.19 215 ASN A CA 1
ATOM 1755 C C . ASN A 1 215 ? 10.624 19.543 3.649 1.00 96.19 215 ASN A C 1
ATOM 1757 O O . ASN A 1 215 ? 10.787 19.473 4.867 1.00 96.19 215 ASN A O 1
ATOM 1761 N N . ASP A 1 216 ? 9.700 20.323 3.082 1.00 96.25 216 ASP A N 1
ATOM 1762 C CA . ASP A 1 216 ? 8.754 21.157 3.839 1.00 96.25 216 ASP A CA 1
ATOM 1763 C C . ASP A 1 216 ? 7.907 20.335 4.818 1.00 96.25 216 ASP A C 1
ATOM 1765 O O . ASP A 1 216 ? 7.526 20.825 5.875 1.00 96.25 216 ASP A O 1
ATOM 1769 N N . TYR A 1 217 ? 7.630 19.079 4.465 1.00 97.94 217 TYR A N 1
ATOM 1770 C CA . TYR A 1 217 ? 6.946 18.116 5.315 1.00 97.94 217 TYR A CA 1
ATOM 1771 C C . TYR A 1 217 ? 7.801 16.868 5.486 1.00 97.94 217 TYR A C 1
ATOM 1773 O O . TYR A 1 217 ? 8.439 16.409 4.534 1.00 97.94 217 TYR A O 1
ATOM 1781 N N . VAL A 1 218 ? 7.765 16.286 6.683 1.00 98.25 218 VAL A N 1
ATOM 1782 C CA . VAL A 1 218 ? 8.426 15.013 6.985 1.00 98.25 218 VAL A CA 1
ATOM 1783 C C . VAL A 1 218 ? 7.399 14.047 7.551 1.00 98.25 218 VAL A C 1
ATOM 1785 O O . VAL A 1 218 ? 6.781 14.339 8.573 1.00 98.25 218 VAL A O 1
ATOM 1788 N N . ILE A 1 219 ? 7.230 12.908 6.880 1.00 98.62 219 ILE A N 1
ATOM 1789 C CA . ILE A 1 219 ? 6.431 11.775 7.360 1.00 98.62 219 ILE A CA 1
ATOM 1790 C C . ILE A 1 219 ? 7.359 10.882 8.174 1.00 98.62 219 ILE A C 1
ATOM 1792 O O . ILE A 1 219 ? 8.468 10.578 7.729 1.00 98.62 219 ILE A O 1
ATOM 1796 N N . ILE A 1 220 ? 6.909 10.493 9.359 1.00 98.56 220 ILE A N 1
ATOM 1797 C CA . ILE A 1 220 ? 7.675 9.773 10.371 1.00 98.56 220 ILE A CA 1
ATOM 1798 C C . ILE A 1 220 ? 6.803 8.620 10.868 1.00 98.56 220 ILE A C 1
ATOM 1800 O O . ILE A 1 220 ? 5.661 8.842 11.268 1.00 98.56 220 ILE A O 1
ATOM 1804 N N . ILE A 1 221 ? 7.341 7.404 10.851 1.00 98.62 221 ILE A N 1
ATOM 1805 C CA . ILE A 1 221 ? 6.673 6.198 11.345 1.00 98.62 221 ILE A CA 1
ATOM 1806 C C . ILE A 1 221 ? 7.631 5.485 12.294 1.00 98.62 221 ILE A C 1
ATOM 1808 O O . ILE A 1 221 ? 8.776 5.228 11.921 1.00 98.62 221 ILE A O 1
ATOM 1812 N N . ALA A 1 222 ? 7.180 5.174 13.505 1.00 98.50 222 ALA A N 1
ATOM 1813 C CA . ALA A 1 222 ? 7.966 4.465 14.509 1.00 98.50 222 ALA A CA 1
ATOM 1814 C C . ALA A 1 222 ? 7.187 3.288 15.100 1.00 98.50 222 ALA A C 1
ATOM 1816 O O . ALA A 1 222 ? 5.956 3.300 15.100 1.00 98.50 222 ALA A O 1
ATOM 1817 N N . TYR A 1 223 ? 7.919 2.300 15.614 1.00 98.50 223 TYR A N 1
ATOM 1818 C CA . TYR A 1 223 ? 7.342 1.098 16.209 1.00 98.50 223 TYR A CA 1
ATOM 1819 C C . TYR A 1 223 ? 7.995 0.767 17.549 1.00 98.50 223 TYR A C 1
ATOM 1821 O O . TYR A 1 223 ? 9.213 0.589 17.629 1.00 98.50 223 TYR A O 1
ATOM 1829 N N . ASP A 1 224 ? 7.175 0.668 18.590 1.00 98.00 224 ASP A N 1
ATOM 1830 C CA . ASP A 1 224 ? 7.536 0.113 19.890 1.00 98.00 224 ASP A CA 1
ATOM 1831 C C . ASP A 1 224 ? 7.130 -1.365 19.931 1.00 98.00 224 ASP A C 1
ATOM 1833 O O . ASP A 1 224 ? 5.987 -1.699 20.238 1.00 98.00 224 ASP A O 1
ATOM 1837 N N . GLU A 1 225 ? 8.073 -2.250 19.610 1.00 97.38 225 GLU A N 1
ATOM 1838 C CA . GLU A 1 225 ? 7.864 -3.704 19.584 1.00 97.38 225 GLU A CA 1
ATOM 1839 C C . GLU A 1 225 ? 7.442 -4.268 20.947 1.00 97.38 225 GLU A C 1
ATOM 1841 O O . GLU A 1 225 ? 6.615 -5.177 21.001 1.00 97.38 225 GLU A O 1
ATOM 1846 N N . ALA A 1 226 ? 7.948 -3.710 22.053 1.00 96.56 226 ALA A N 1
ATOM 1847 C CA . ALA A 1 226 ? 7.662 -4.225 23.391 1.00 96.56 226 ALA A CA 1
ATOM 1848 C C . ALA A 1 226 ? 6.185 -4.053 23.770 1.00 96.56 226 ALA A C 1
ATOM 1850 O O . ALA A 1 226 ? 5.617 -4.907 24.448 1.00 96.56 226 ALA A O 1
ATOM 1851 N N . ASN A 1 227 ? 5.570 -2.963 23.307 1.00 97.00 227 ASN A N 1
ATOM 1852 C CA . ASN A 1 227 ? 4.161 -2.653 23.547 1.00 97.00 227 ASN A CA 1
ATOM 1853 C C . ASN A 1 227 ? 3.284 -2.852 22.301 1.00 97.00 227 ASN A C 1
ATOM 1855 O O . ASN A 1 227 ? 2.109 -2.493 22.331 1.00 97.00 227 ASN A O 1
ATOM 1859 N N . ARG A 1 228 ? 3.854 -3.357 21.197 1.00 97.12 228 ARG A N 1
ATOM 1860 C CA . ARG A 1 228 ? 3.236 -3.416 19.861 1.00 97.12 228 ARG A CA 1
ATOM 1861 C C . ARG A 1 228 ? 2.491 -2.126 19.496 1.00 97.12 228 ARG A C 1
ATOM 1863 O O . ARG A 1 228 ? 1.320 -2.147 19.132 1.00 97.12 228 ARG A O 1
ATOM 1870 N N . THR A 1 229 ? 3.151 -0.985 19.663 1.00 98.25 229 THR A N 1
ATOM 1871 C CA . THR A 1 229 ? 2.537 0.334 19.452 1.00 98.25 229 THR A CA 1
ATOM 1872 C C . THR A 1 229 ? 3.169 1.027 18.253 1.00 98.25 229 THR A C 1
ATOM 1874 O O . THR A 1 229 ? 4.392 1.172 18.174 1.00 98.25 229 THR A O 1
ATOM 1877 N N . TRP A 1 230 ? 2.329 1.482 17.334 1.00 98.44 230 TRP A N 1
ATOM 1878 C CA . TRP A 1 230 ? 2.708 2.272 16.174 1.00 98.44 230 TRP A CA 1
ATOM 1879 C C . TRP A 1 230 ? 2.538 3.757 16.462 1.00 98.44 230 TRP A C 1
ATOM 1881 O O . TRP A 1 230 ? 1.612 4.197 17.147 1.00 98.44 230 TRP A O 1
ATOM 1891 N N . TYR A 1 231 ? 3.457 4.543 15.915 1.00 98.44 231 TYR A N 1
ATOM 1892 C CA . TYR A 1 231 ? 3.409 5.993 15.978 1.00 98.44 231 TYR A CA 1
ATOM 1893 C C . TYR A 1 231 ? 3.556 6.558 14.578 1.00 98.44 231 TYR A C 1
ATOM 1895 O O . TYR A 1 231 ? 4.527 6.264 13.874 1.00 98.44 231 TYR A O 1
ATOM 1903 N N . HIS A 1 232 ? 2.637 7.436 14.202 1.00 98.25 232 HIS A N 1
ATOM 1904 C CA . HIS A 1 232 ? 2.684 8.161 12.944 1.00 98.25 232 HIS A CA 1
ATOM 1905 C C . HIS A 1 232 ? 2.708 9.650 13.234 1.00 98.25 232 HIS A C 1
ATOM 1907 O O . HIS A 1 232 ? 1.897 10.173 13.996 1.00 98.25 232 HIS A O 1
ATOM 1913 N N . LYS A 1 233 ? 3.659 10.350 12.626 1.00 98.06 233 LYS A N 1
ATOM 1914 C CA . LYS A 1 233 ? 3.807 11.788 12.790 1.00 98.06 233 LYS A CA 1
ATOM 1915 C C . LYS A 1 233 ? 4.097 12.446 11.458 1.00 98.06 233 LYS A C 1
ATOM 1917 O O . LYS A 1 233 ? 4.889 11.948 10.659 1.00 98.06 233 LYS A O 1
ATOM 1922 N N . ILE A 1 234 ? 3.479 13.594 11.235 1.00 98.62 234 ILE A N 1
ATOM 1923 C CA . ILE A 1 234 ? 3.785 14.465 10.107 1.00 98.62 234 ILE A CA 1
ATOM 1924 C C . ILE A 1 234 ? 4.151 15.817 10.686 1.00 98.62 234 ILE A C 1
ATOM 1926 O O . ILE A 1 234 ? 3.361 16.400 11.425 1.00 98.62 234 ILE A O 1
ATOM 1930 N N . ILE A 1 235 ? 5.336 16.320 10.353 1.00 98.25 235 ILE A N 1
ATOM 1931 C CA . ILE A 1 235 ? 5.776 17.654 10.772 1.00 98.25 235 ILE A CA 1
ATOM 1932 C C . ILE A 1 235 ? 5.934 18.576 9.570 1.00 98.25 235 ILE A C 1
ATOM 1934 O O . ILE A 1 235 ? 6.327 18.129 8.493 1.00 98.25 235 ILE A O 1
ATOM 1938 N N . TYR A 1 236 ? 5.672 19.861 9.780 1.00 98.06 236 TYR A N 1
ATOM 1939 C CA . TYR A 1 236 ? 5.960 20.945 8.853 1.00 98.06 236 TYR A CA 1
ATOM 1940 C C . TYR A 1 236 ? 7.217 21.691 9.313 1.00 98.06 236 TYR A C 1
ATOM 1942 O O . TYR A 1 236 ? 7.279 22.206 10.429 1.00 98.06 236 TYR A O 1
ATOM 1950 N N . THR A 1 237 ? 8.242 21.722 8.467 1.00 97.00 237 THR A N 1
ATOM 1951 C CA . THR A 1 237 ? 9.612 22.133 8.828 1.00 97.00 237 THR A CA 1
ATOM 1952 C C . THR A 1 237 ? 9.893 23.616 8.612 1.00 97.00 237 THR A C 1
ATOM 1954 O O . THR A 1 237 ? 10.951 24.098 9.002 1.00 97.00 237 THR A O 1
ATOM 1957 N N . LYS A 1 238 ? 8.960 24.365 8.012 1.00 96.38 238 LYS A N 1
ATOM 1958 C CA . LYS A 1 238 ? 9.123 25.809 7.760 1.00 96.38 238 LYS A CA 1
ATOM 1959 C C . LYS A 1 238 ? 8.776 26.699 8.956 1.00 96.38 238 LYS A 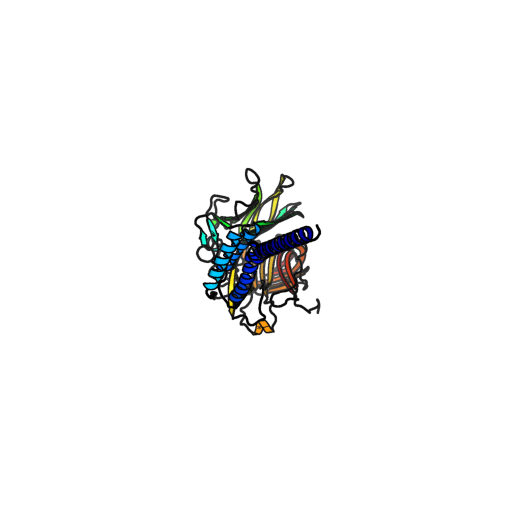C 1
ATOM 1961 O O . LYS A 1 238 ? 8.782 27.921 8.821 1.00 96.38 238 LYS A O 1
ATOM 1966 N N . THR A 1 239 ? 8.466 26.112 10.107 1.00 94.56 239 THR A N 1
ATOM 1967 C CA . THR A 1 239 ? 8.301 26.827 11.377 1.00 94.56 239 THR A CA 1
ATOM 1968 C C . THR A 1 239 ? 9.478 26.531 12.300 1.00 94.56 239 THR A C 1
ATOM 1970 O O . THR A 1 239 ? 10.107 25.482 12.183 1.00 94.56 239 THR A O 1
ATOM 1973 N N . GLU A 1 240 ? 9.752 27.439 13.237 1.00 92.12 240 GLU A N 1
ATOM 1974 C CA . GLU A 1 240 ? 10.780 27.264 14.266 1.00 92.12 240 GLU A CA 1
ATOM 1975 C C . GLU A 1 240 ? 10.131 27.396 15.659 1.00 92.12 240 GLU A C 1
ATOM 1977 O O . GLU A 1 240 ? 9.737 28.506 16.031 1.00 92.12 240 GLU A O 1
ATOM 1982 N N . PRO A 1 241 ? 9.976 26.296 16.423 1.00 93.06 241 PRO A N 1
ATOM 1983 C CA . PRO A 1 241 ? 10.301 24.910 16.056 1.00 93.06 241 PRO A CA 1
ATOM 1984 C C . PRO A 1 241 ? 9.357 24.334 14.971 1.00 93.06 241 PRO A C 1
ATOM 1986 O O . PRO A 1 241 ? 8.291 24.908 14.715 1.00 93.06 241 PRO A O 1
ATOM 1989 N N . PRO A 1 242 ? 9.707 23.196 14.331 1.00 96.69 242 PRO A N 1
ATOM 1990 C CA . PRO A 1 242 ? 8.815 22.500 13.402 1.00 96.69 242 PRO A CA 1
ATOM 1991 C C . PRO A 1 242 ? 7.452 22.182 14.030 1.00 96.69 242 PRO A C 1
ATOM 1993 O O . PRO A 1 242 ? 7.378 21.749 15.180 1.00 96.69 242 PRO A O 1
ATOM 1996 N N . THR A 1 243 ? 6.378 22.379 13.268 1.00 97.81 243 THR A N 1
ATOM 1997 C CA . THR A 1 243 ? 4.999 22.192 13.743 1.00 97.81 243 THR A CA 1
ATOM 1998 C C . THR A 1 243 ? 4.542 20.766 13.476 1.00 97.81 243 THR A C 1
ATOM 2000 O O . THR A 1 243 ? 4.682 20.271 12.360 1.00 97.81 243 THR A O 1
ATOM 2003 N N . GLU A 1 244 ? 3.966 20.105 14.476 1.00 98.19 244 GLU A N 1
ATOM 2004 C CA . GLU A 1 244 ? 3.308 18.810 14.305 1.00 98.19 244 GLU A CA 1
ATOM 2005 C C . GLU A 1 244 ? 1.941 19.000 13.638 1.00 98.19 244 GLU A C 1
ATOM 2007 O O . GLU A 1 244 ? 1.077 19.683 14.174 1.00 98.19 244 GLU A O 1
ATOM 2012 N N . ILE A 1 245 ? 1.777 18.425 12.448 1.00 98.38 245 ILE A N 1
ATOM 2013 C CA . ILE A 1 245 ? 0.561 18.506 11.628 1.00 98.38 245 ILE A CA 1
ATOM 2014 C C . ILE A 1 245 ? -0.378 17.354 11.928 1.00 98.38 245 ILE A C 1
ATOM 2016 O O . ILE A 1 245 ? -1.581 17.554 12.021 1.00 98.38 245 ILE A O 1
ATOM 2020 N N . LEU A 1 246 ? 0.170 16.150 12.053 1.00 98.69 246 LEU A N 1
ATOM 2021 C CA . LEU A 1 246 ? -0.569 14.956 12.426 1.00 98.69 246 LEU A CA 1
ATOM 2022 C C . LEU A 1 246 ? 0.249 14.208 13.465 1.00 98.69 246 LEU A C 1
ATOM 2024 O O . LEU A 1 246 ? 1.457 14.029 13.280 1.00 98.69 246 LEU A O 1
ATOM 2028 N N . TYR A 1 247 ? -0.431 13.719 14.489 1.00 98.69 247 TYR A N 1
ATOM 2029 C CA . TYR A 1 247 ? 0.076 12.691 15.380 1.00 98.69 247 TYR A CA 1
ATOM 2030 C C . TYR A 1 247 ? -0.974 11.605 15.534 1.00 98.69 247 TYR A C 1
ATOM 2032 O O . TYR A 1 247 ? -2.145 11.909 15.754 1.00 98.69 247 TYR A O 1
ATOM 2040 N N . VAL A 1 248 ? -0.545 10.357 15.407 1.00 98.69 248 VAL A N 1
ATOM 2041 C CA . VAL A 1 248 ? -1.356 9.166 15.636 1.00 98.69 248 VAL A CA 1
ATOM 2042 C C . VAL A 1 248 ? -0.527 8.199 16.460 1.00 98.69 248 VAL A C 1
ATOM 2044 O O . VAL A 1 248 ? 0.647 7.965 16.160 1.00 98.69 248 VAL A O 1
ATOM 2047 N N . LYS A 1 249 ? -1.147 7.634 17.484 1.00 98.38 249 LYS A N 1
ATOM 2048 C CA . LYS A 1 249 ? -0.624 6.523 18.266 1.00 98.38 249 LYS A CA 1
ATOM 2049 C C . LYS A 1 249 ? -1.677 5.432 18.262 1.00 98.38 249 LYS A C 1
ATOM 2051 O O . LYS A 1 249 ? -2.797 5.674 18.722 1.00 98.38 249 LYS A O 1
ATOM 2056 N N . GLY A 1 250 ? -1.306 4.261 17.769 1.00 97.38 250 GLY A N 1
ATOM 2057 C CA . GLY A 1 250 ? -2.181 3.104 17.743 1.00 97.38 250 GLY A CA 1
ATOM 2058 C C . GLY A 1 250 ? -1.528 1.882 18.371 1.00 97.38 250 GLY A C 1
ATOM 2059 O O . GLY A 1 250 ? -0.321 1.669 18.251 1.00 97.38 250 GLY A O 1
ATOM 2060 N N . ALA A 1 251 ? -2.315 1.106 19.110 1.00 96.50 251 ALA A N 1
ATOM 2061 C CA . ALA A 1 251 ? -1.864 -0.131 19.740 1.00 96.50 251 ALA A CA 1
ATOM 2062 C C . ALA A 1 251 ? -2.354 -1.326 18.923 1.00 96.50 251 ALA A C 1
ATOM 2064 O O . ALA A 1 251 ? -3.554 -1.456 18.680 1.00 96.50 251 ALA A O 1
ATOM 2065 N N . ALA A 1 252 ? -1.444 -2.201 18.502 1.00 95.12 252 ALA A N 1
ATOM 2066 C CA . ALA A 1 252 ? -1.808 -3.384 17.739 1.00 95.12 252 ALA A CA 1
ATOM 2067 C C . ALA A 1 252 ? -2.726 -4.289 18.569 1.00 95.12 252 ALA A C 1
ATOM 2069 O O . ALA A 1 252 ? -2.425 -4.605 19.723 1.00 95.12 252 ALA A O 1
ATOM 2070 N N . ARG A 1 253 ? -3.840 -4.721 17.980 1.00 90.12 253 ARG A N 1
ATOM 2071 C CA . ARG A 1 253 ? -4.888 -5.448 18.710 1.00 90.12 253 ARG A CA 1
ATOM 2072 C C . ARG A 1 253 ? -4.618 -6.944 18.772 1.00 90.12 253 ARG A C 1
ATOM 2074 O O . ARG A 1 253 ? -4.203 -7.478 19.796 1.00 90.12 253 ARG A O 1
ATOM 2081 N N . LEU A 1 254 ? -4.856 -7.626 17.658 1.00 95.75 254 LEU A N 1
ATOM 2082 C CA . LEU A 1 254 ? -4.812 -9.082 17.561 1.00 95.75 254 LEU A CA 1
ATOM 2083 C C . LEU A 1 254 ? -3.785 -9.510 16.509 1.00 95.75 254 LEU A C 1
ATOM 2085 O O . LEU A 1 254 ? -2.714 -8.904 16.401 1.00 95.75 254 LEU A O 1
ATOM 2089 N N . VAL A 1 255 ? -4.086 -10.581 15.777 1.00 96.44 255 VAL A N 1
ATOM 2090 C CA . VAL A 1 255 ? -3.237 -11.096 14.708 1.00 96.44 255 VAL A CA 1
ATOM 2091 C C . VAL A 1 255 ? -3.355 -10.175 13.483 1.00 96.44 255 VAL A C 1
ATOM 2093 O O . VAL A 1 255 ? -4.480 -9.902 13.041 1.00 96.44 255 VAL A O 1
ATOM 2096 N N . PRO A 1 256 ? -2.231 -9.701 12.916 1.00 96.31 256 PRO A N 1
ATOM 2097 C CA . PRO A 1 256 ? -2.247 -8.918 11.685 1.00 96.31 256 PRO A CA 1
ATOM 2098 C C . PRO A 1 256 ? -2.657 -9.787 10.489 1.00 96.31 256 PRO A C 1
ATOM 2100 O O . PRO A 1 256 ? -2.551 -11.019 10.508 1.00 96.31 256 PRO A O 1
ATOM 2103 N N . LEU A 1 257 ? -3.083 -9.155 9.399 1.00 97.44 257 LEU A N 1
ATOM 2104 C CA . LEU A 1 257 ? -3.161 -9.843 8.114 1.00 97.44 257 LEU A CA 1
ATOM 2105 C C . LEU A 1 257 ? -1.743 -9.968 7.547 1.00 97.44 257 LEU A C 1
ATOM 2107 O O . LEU A 1 257 ? -1.231 -9.039 6.928 1.00 97.44 257 LEU A O 1
ATOM 2111 N N . TRP A 1 258 ? -1.106 -11.117 7.770 1.00 97.69 258 TRP A N 1
ATOM 2112 C CA . TRP A 1 258 ? 0.177 -11.439 7.152 1.00 97.69 258 TRP A CA 1
ATOM 2113 C C . TRP A 1 258 ? 0.014 -11.704 5.654 1.00 97.69 258 TRP A C 1
ATOM 2115 O O . TRP A 1 258 ? -0.700 -12.615 5.232 1.00 97.69 258 TRP A O 1
ATOM 2125 N N . ILE A 1 259 ? 0.736 -10.921 4.861 1.00 97.31 259 ILE A N 1
ATOM 2126 C CA . ILE A 1 259 ? 0.846 -11.063 3.407 1.00 97.31 259 ILE A CA 1
ATOM 2127 C C . ILE A 1 259 ? 2.035 -11.967 3.071 1.00 97.31 259 ILE A C 1
ATOM 2129 O O . ILE A 1 259 ? 1.974 -12.758 2.138 1.00 97.31 259 ILE A O 1
ATOM 2133 N N . GLY A 1 260 ? 3.104 -11.912 3.865 1.00 96.62 260 GLY A N 1
ATOM 2134 C CA . GLY A 1 260 ? 4.270 -12.798 3.794 1.00 96.62 260 GLY A CA 1
ATOM 2135 C C . GLY A 1 260 ? 5.384 -12.278 4.696 1.00 96.62 260 GLY A C 1
ATOM 2136 O O . GLY A 1 260 ? 5.309 -11.131 5.117 1.00 96.62 260 GLY A O 1
ATOM 2137 N N . LYS A 1 261 ? 6.397 -13.095 5.004 1.00 96.50 261 LYS A N 1
ATOM 2138 C CA . LYS A 1 261 ? 7.636 -12.643 5.671 1.00 96.50 261 LYS A CA 1
ATOM 2139 C C . LYS A 1 261 ? 8.636 -12.096 4.648 1.00 96.50 261 LYS A C 1
ATOM 2141 O O . LYS A 1 261 ? 8.484 -12.326 3.448 1.00 96.50 261 LYS A O 1
ATOM 2146 N N . ALA A 1 262 ? 9.680 -11.406 5.114 1.00 94.69 262 ALA A N 1
ATOM 2147 C CA . ALA A 1 262 ? 10.697 -10.794 4.253 1.00 94.69 262 ALA A CA 1
ATOM 2148 C C . 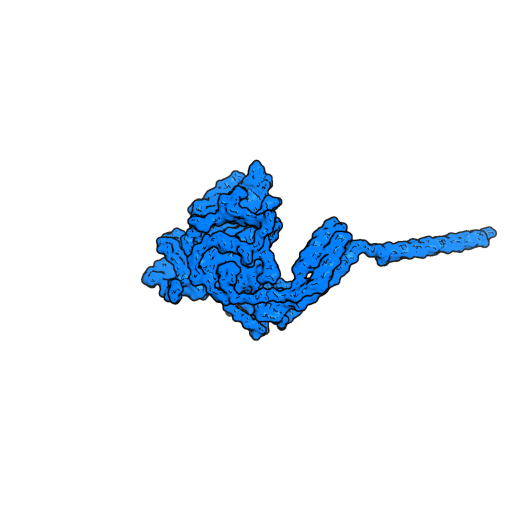ALA A 1 262 ? 11.424 -11.823 3.366 1.00 94.69 262 ALA A C 1
ATOM 2150 O O . ALA A 1 262 ? 11.841 -11.509 2.251 1.00 94.69 262 ALA A O 1
ATOM 2151 N N . GLU A 1 263 ? 11.546 -13.057 3.849 1.00 93.88 263 GLU A N 1
ATOM 2152 C CA . GLU A 1 263 ? 12.135 -14.207 3.161 1.00 93.88 263 GLU A CA 1
ATOM 2153 C C . GLU A 1 263 ? 11.150 -14.932 2.228 1.00 93.88 263 GLU A C 1
ATOM 2155 O O . GLU A 1 263 ? 11.569 -15.748 1.403 1.00 93.88 263 GLU A O 1
ATOM 2160 N N . GLY A 1 264 ? 9.855 -14.633 2.334 1.00 93.69 264 GLY A N 1
ATOM 2161 C CA . GLY A 1 264 ? 8.770 -15.325 1.649 1.00 93.69 264 GLY A CA 1
ATOM 2162 C C . GLY A 1 264 ? 8.155 -16.490 2.453 1.00 93.69 264 GLY A C 1
ATOM 2163 O O . GLY A 1 264 ? 8.463 -16.664 3.633 1.00 93.69 264 GLY A O 1
ATOM 2164 N N . PRO A 1 265 ? 7.270 -17.290 1.824 1.00 94.88 265 PRO A N 1
ATOM 2165 C CA . PRO A 1 265 ? 6.813 -17.138 0.440 1.00 94.88 265 PRO A CA 1
ATOM 2166 C C . PRO A 1 265 ? 5.988 -15.856 0.255 1.00 94.88 265 PRO A C 1
ATOM 2168 O O . PRO A 1 265 ? 5.316 -15.407 1.179 1.00 94.88 265 PRO A O 1
ATOM 2171 N N . PHE A 1 266 ? 6.048 -15.260 -0.934 1.00 96.44 266 PHE A N 1
ATOM 2172 C CA . PHE A 1 266 ? 5.290 -14.046 -1.275 1.00 96.44 266 PHE A CA 1
ATOM 2173 C C . PHE A 1 266 ? 3.935 -14.411 -1.887 1.00 96.44 266 PHE A C 1
ATOM 2175 O O . PHE A 1 266 ? 3.786 -15.507 -2.434 1.00 96.44 266 PHE A O 1
ATOM 2182 N N . VAL A 1 267 ? 2.967 -13.497 -1.853 1.00 97.12 267 VAL A N 1
ATOM 2183 C CA . VAL A 1 267 ? 1.751 -13.617 -2.673 1.00 97.12 267 VAL A CA 1
ATOM 2184 C C . VAL A 1 267 ? 1.940 -12.918 -4.012 1.00 97.12 267 VAL A C 1
ATOM 2186 O O . VAL A 1 267 ? 2.793 -12.042 -4.162 1.00 97.12 267 VAL A O 1
ATOM 2189 N N . VAL A 1 268 ? 1.154 -13.309 -5.009 1.00 96.31 268 VAL A N 1
ATOM 2190 C CA . VAL A 1 268 ? 1.170 -12.685 -6.336 1.00 96.31 268 VAL A CA 1
ATOM 2191 C C . VAL A 1 268 ? 0.106 -11.596 -6.368 1.00 96.31 268 VAL A C 1
ATOM 2193 O O . VAL A 1 268 ? -1.089 -11.885 -6.415 1.00 96.31 268 VAL A O 1
ATOM 2196 N N . HIS A 1 269 ? 0.559 -10.347 -6.347 1.00 94.06 269 HIS A N 1
ATOM 2197 C CA . HIS A 1 269 ? -0.296 -9.168 -6.277 1.00 94.06 269 HIS A CA 1
ATOM 2198 C C . HIS A 1 269 ? -0.754 -8.699 -7.664 1.00 94.06 269 HIS A C 1
ATOM 2200 O O . HIS A 1 269 ? -1.843 -8.154 -7.813 1.00 94.06 269 HIS A O 1
ATOM 2206 N N . GLY A 1 270 ? 0.038 -8.925 -8.719 1.00 92.56 270 GLY A N 1
ATOM 2207 C CA . GLY A 1 270 ? -0.319 -8.441 -10.054 1.00 92.56 270 GLY A CA 1
ATOM 2208 C C . GLY A 1 270 ? 0.685 -8.760 -11.156 1.00 92.56 270 GLY A C 1
ATOM 2209 O O . GLY A 1 270 ? 1.611 -9.553 -10.986 1.00 92.56 270 GLY A O 1
ATOM 2210 N N . ILE A 1 271 ? 0.516 -8.120 -12.316 1.00 90.31 271 ILE A N 1
ATOM 2211 C CA . ILE A 1 271 ? 1.478 -8.181 -13.423 1.00 90.31 271 ILE A CA 1
ATOM 2212 C C . ILE A 1 271 ? 2.403 -6.960 -13.339 1.00 90.31 271 ILE A C 1
ATOM 2214 O O . ILE A 1 271 ? 1.972 -5.834 -13.582 1.00 90.31 271 ILE A O 1
ATOM 2218 N N . ALA A 1 272 ? 3.697 -7.176 -13.087 1.00 85.62 272 ALA A N 1
ATOM 2219 C CA . ALA A 1 272 ? 4.722 -6.118 -13.085 1.00 85.62 272 ALA A CA 1
ATOM 2220 C C . ALA A 1 272 ? 5.145 -5.672 -14.504 1.00 85.62 272 ALA A C 1
ATOM 2222 O O . ALA A 1 272 ? 5.985 -4.785 -14.693 1.00 85.62 272 ALA A O 1
ATOM 2223 N N . GLY A 1 273 ? 4.607 -6.333 -15.530 1.00 83.31 273 GLY A N 1
ATOM 2224 C CA . GLY A 1 273 ? 4.923 -6.098 -16.933 1.00 83.31 273 GLY A CA 1
ATOM 2225 C C . GLY A 1 273 ? 6.168 -6.851 -17.388 1.00 83.31 273 GLY A C 1
ATOM 2226 O O . GLY A 1 273 ? 6.548 -7.868 -16.816 1.00 83.31 273 GLY A O 1
ATOM 2227 N N . VAL A 1 274 ? 6.800 -6.374 -18.462 1.00 79.31 274 VAL A N 1
ATOM 2228 C CA . VAL A 1 274 ? 8.006 -7.011 -19.004 1.00 79.31 274 VAL A CA 1
ATOM 2229 C C . VAL A 1 274 ? 9.247 -6.306 -18.459 1.00 79.31 274 VAL A C 1
ATOM 2231 O O . VAL A 1 274 ? 9.387 -5.079 -18.531 1.00 79.31 274 VAL A O 1
ATOM 2234 N N . ARG A 1 275 ? 10.166 -7.079 -17.890 1.00 76.31 275 ARG A N 1
ATOM 2235 C CA . ARG A 1 275 ? 11.449 -6.602 -17.372 1.00 76.31 275 ARG A CA 1
ATOM 2236 C C . ARG A 1 275 ? 12.531 -7.532 -17.878 1.00 76.31 275 ARG A C 1
ATOM 2238 O O . ARG A 1 275 ? 12.397 -8.746 -17.812 1.00 76.31 275 ARG A O 1
ATOM 2245 N N . GLY A 1 276 ? 13.582 -6.958 -18.448 1.00 72.44 276 GLY A N 1
ATOM 2246 C CA . GLY A 1 276 ? 14.661 -7.754 -19.015 1.00 72.44 276 GLY A CA 1
ATOM 2247 C C . GLY A 1 276 ? 14.185 -8.779 -20.065 1.00 72.44 276 GLY A C 1
ATOM 2248 O O . GLY A 1 276 ? 14.702 -9.890 -20.115 1.00 72.44 276 GLY A O 1
ATOM 2249 N N . GLY A 1 277 ? 13.187 -8.436 -20.886 1.00 76.25 277 GLY A N 1
ATOM 2250 C CA . GLY A 1 277 ? 12.626 -9.357 -21.882 1.00 76.25 277 GLY A CA 1
ATOM 2251 C C . GLY A 1 277 ? 11.836 -10.535 -21.295 1.00 76.25 277 GLY A C 1
ATOM 2252 O O . GLY A 1 277 ? 11.410 -11.408 -22.049 1.00 76.25 277 GLY A O 1
ATOM 2253 N N . GLN A 1 278 ? 11.614 -10.574 -19.979 1.00 84.06 278 GLN A N 1
ATOM 2254 C CA . GLN A 1 278 ? 10.791 -11.567 -19.292 1.00 84.06 278 GLN A CA 1
ATOM 2255 C C . GLN A 1 278 ? 9.480 -10.939 -18.826 1.00 84.06 278 GLN A C 1
ATOM 2257 O O . GLN A 1 278 ? 9.466 -9.790 -18.388 1.00 84.06 278 GLN A O 1
ATOM 2262 N N . LEU A 1 279 ? 8.379 -11.681 -18.923 1.00 88.31 279 LEU A N 1
ATOM 2263 C CA . LEU A 1 279 ? 7.145 -11.324 -18.232 1.00 88.31 279 LEU A CA 1
ATOM 2264 C C . LEU A 1 279 ? 7.365 -11.546 -16.735 1.00 88.31 279 LEU A C 1
ATOM 2266 O O . LEU A 1 279 ? 7.752 -12.642 -16.324 1.00 88.31 279 LEU A O 1
ATOM 2270 N N . CYS A 1 280 ? 7.128 -10.505 -15.945 1.00 90.19 280 CYS A N 1
ATOM 2271 C CA . CYS A 1 280 ? 7.277 -10.534 -14.501 1.00 90.19 280 CYS A CA 1
ATOM 2272 C C . CYS A 1 280 ? 5.934 -10.293 -13.815 1.00 90.19 280 CYS A C 1
ATOM 2274 O O . CYS A 1 280 ? 5.129 -9.457 -14.238 1.00 90.19 280 CYS A O 1
ATOM 2276 N N . LEU A 1 281 ? 5.728 -11.016 -12.725 1.00 93.25 281 LEU A N 1
ATOM 2277 C CA . LEU A 1 281 ? 4.661 -10.788 -11.765 1.00 93.25 281 LEU A CA 1
ATOM 2278 C C . LEU A 1 281 ? 5.163 -9.846 -10.676 1.00 93.25 281 LEU A C 1
ATOM 2280 O O . LEU A 1 281 ? 6.332 -9.913 -10.289 1.00 93.25 281 LEU A O 1
ATOM 2284 N N . ASP A 1 282 ? 4.274 -8.982 -10.202 1.00 93.62 282 ASP A N 1
ATOM 2285 C CA . ASP A 1 282 ? 4.489 -8.234 -8.972 1.00 93.62 282 ASP A CA 1
ATOM 2286 C C . ASP A 1 282 ? 4.095 -9.135 -7.805 1.00 93.62 282 ASP A C 1
ATOM 2288 O O . ASP A 1 282 ? 2.964 -9.628 -7.748 1.00 93.62 282 ASP A O 1
ATOM 2292 N N . THR A 1 283 ? 5.042 -9.400 -6.911 1.00 95.44 283 THR A N 1
ATOM 2293 C CA . THR A 1 283 ? 4.798 -10.190 -5.702 1.00 95.44 283 THR A CA 1
ATOM 2294 C C . THR A 1 283 ? 4.926 -9.308 -4.481 1.00 95.44 283 THR A C 1
ATOM 2296 O O . THR A 1 283 ? 5.770 -8.413 -4.460 1.00 95.44 283 THR A O 1
ATOM 2299 N N . TRP A 1 284 ? 4.101 -9.575 -3.477 1.00 95.31 284 TRP A N 1
ATOM 2300 C CA . TRP A 1 284 ? 3.982 -8.774 -2.270 1.00 95.31 284 TRP A CA 1
ATOM 2301 C C . TRP A 1 284 ? 4.208 -9.655 -1.041 1.00 95.31 284 TRP A C 1
ATOM 2303 O O . TRP A 1 284 ? 3.744 -10.794 -0.961 1.00 95.31 284 TRP A O 1
ATOM 2313 N N . GLY A 1 285 ? 4.967 -9.141 -0.083 1.00 97.19 285 GLY A N 1
ATOM 2314 C CA . GLY A 1 285 ? 4.958 -9.622 1.289 1.00 97.19 285 GLY A CA 1
ATOM 2315 C C . GLY A 1 285 ? 4.869 -8.457 2.269 1.00 97.19 285 GLY A C 1
ATOM 2316 O O . GLY A 1 285 ? 4.957 -7.288 1.886 1.00 97.19 285 GLY A O 1
ATOM 2317 N N . GLY A 1 286 ? 4.718 -8.780 3.546 1.00 97.75 286 GLY A N 1
ATOM 2318 C CA . GLY A 1 286 ? 4.519 -7.809 4.607 1.00 97.75 286 GLY A CA 1
ATOM 2319 C C . GLY A 1 286 ? 3.270 -8.119 5.400 1.00 97.75 286 GLY A C 1
ATOM 2320 O O . GLY A 1 286 ? 2.917 -9.289 5.573 1.00 97.75 286 GLY A O 1
ATOM 2321 N N . TYR A 1 287 ? 2.626 -7.084 5.916 1.00 97.94 287 TYR A N 1
ATOM 2322 C CA . TYR A 1 287 ? 1.472 -7.239 6.788 1.00 97.94 287 TYR A CA 1
ATOM 2323 C C . TYR A 1 287 ? 0.624 -5.973 6.834 1.00 97.94 287 TYR A C 1
ATOM 2325 O O . TYR A 1 287 ? 1.131 -4.869 6.632 1.00 97.94 287 TYR A O 1
ATOM 2333 N N . LEU A 1 288 ? -0.647 -6.160 7.189 1.00 97.25 288 LEU A N 1
ATOM 2334 C CA . LEU A 1 288 ? -1.5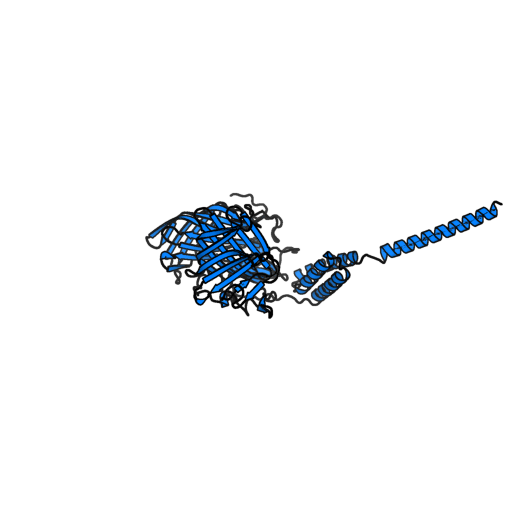17 -5.097 7.678 1.00 97.25 288 LEU A CA 1
ATOM 2335 C C . LEU A 1 288 ? -1.824 -5.348 9.158 1.00 97.25 288 LEU A C 1
ATOM 2337 O O . LEU A 1 288 ? -2.442 -6.362 9.498 1.00 97.25 288 LEU A O 1
ATOM 2341 N N . ASP A 1 289 ? -1.372 -4.456 10.036 1.00 97.06 289 ASP A N 1
ATOM 2342 C CA . ASP A 1 289 ? -1.557 -4.577 11.488 1.00 97.06 289 ASP A CA 1
ATOM 2343 C C . ASP A 1 289 ? -2.703 -3.694 11.966 1.00 97.06 289 ASP A C 1
ATOM 2345 O O . ASP A 1 289 ? -2.633 -2.477 11.833 1.00 97.06 289 ASP A O 1
ATOM 2349 N N . PHE A 1 290 ? -3.757 -4.302 12.510 1.00 95.12 290 PHE A N 1
ATOM 2350 C CA . PHE A 1 290 ? -4.915 -3.573 13.026 1.00 95.12 290 PHE A CA 1
ATOM 2351 C C . PHE A 1 290 ? -4.573 -2.873 14.333 1.00 95.12 290 PHE A C 1
ATOM 2353 O O . PHE A 1 290 ? -4.061 -3.506 15.262 1.00 95.12 290 PHE A O 1
ATOM 2360 N N . GLU A 1 291 ? -4.951 -1.605 14.448 1.00 94.25 291 GLU A N 1
ATOM 2361 C CA . GLU A 1 291 ? -4.631 -0.792 15.611 1.00 94.25 291 GLU A CA 1
ATOM 2362 C C . GLU A 1 291 ? -5.883 -0.242 16.298 1.00 94.25 291 GLU A C 1
ATOM 2364 O O . GLU A 1 291 ? -6.803 0.294 15.677 1.00 94.25 291 GLU A O 1
ATOM 2369 N N . GLU A 1 292 ? -5.874 -0.299 17.626 1.00 94.00 292 GLU A N 1
ATOM 2370 C CA . GLU A 1 292 ? -6.702 0.556 18.460 1.00 94.00 292 GLU A CA 1
ATOM 2371 C C . GLU A 1 292 ? -6.173 1.985 18.391 1.00 94.00 292 GLU A C 1
ATOM 2373 O O . GLU A 1 292 ? -5.014 2.225 18.723 1.00 94.00 292 GLU A O 1
ATOM 2378 N N . LEU A 1 293 ? -7.020 2.942 18.014 1.00 95.44 293 LEU A N 1
ATOM 2379 C CA . LEU A 1 293 ? -6.664 4.355 18.057 1.00 95.44 293 LEU A CA 1
ATOM 2380 C C . LEU A 1 293 ? -6.571 4.833 19.518 1.00 95.44 293 LEU A C 1
ATOM 2382 O O . LEU A 1 293 ? -7.589 4.918 20.198 1.00 95.44 293 LEU A O 1
ATOM 2386 N N . ILE A 1 294 ? -5.365 5.163 19.990 1.00 96.75 294 ILE A N 1
ATOM 2387 C CA . ILE A 1 294 ? -5.130 5.627 21.370 1.00 96.75 294 ILE A CA 1
ATOM 2388 C C . ILE A 1 294 ? -5.117 7.153 21.444 1.00 96.75 294 ILE A C 1
ATOM 2390 O O . ILE A 1 294 ? -5.742 7.745 22.319 1.00 96.75 294 ILE A O 1
ATOM 2394 N N . GLU A 1 295 ? -4.386 7.797 20.536 1.00 97.88 295 GLU A N 1
ATOM 2395 C CA . GLU A 1 295 ? -4.301 9.255 20.441 1.00 97.88 295 GLU A CA 1
ATOM 2396 C C . GLU A 1 295 ? -4.272 9.653 18.965 1.00 97.88 295 GLU A C 1
ATOM 2398 O O . GLU A 1 295 ? -3.513 9.079 18.179 1.00 97.88 295 GLU A O 1
ATOM 2403 N N . CYS A 1 296 ? -5.057 10.660 18.587 1.00 98.62 296 CYS A N 1
ATOM 2404 C CA . CYS A 1 296 ? -4.989 11.257 17.263 1.00 98.62 296 CYS A CA 1
ATOM 2405 C C . CYS A 1 296 ? -5.228 12.759 17.340 1.00 98.62 296 CYS A C 1
ATOM 2407 O O . CYS A 1 296 ? -6.226 13.210 17.901 1.00 98.62 296 CYS A O 1
ATOM 2409 N N . SER A 1 297 ? -4.321 13.530 16.743 1.00 98.44 297 SER A N 1
ATOM 2410 C CA . SER A 1 297 ? -4.445 14.980 16.687 1.00 98.44 297 SER A CA 1
ATOM 2411 C C . SER A 1 297 ? -4.017 15.545 15.340 1.00 98.44 297 SER A C 1
ATOM 2413 O O . SER A 1 297 ? -3.089 15.035 14.705 1.00 98.44 297 SER A O 1
ATOM 2415 N N . TYR A 1 298 ? -4.687 16.616 14.922 1.00 98.50 298 TYR A N 1
ATOM 2416 C CA . TYR A 1 298 ? -4.417 17.348 13.688 1.00 98.50 298 TYR A CA 1
ATOM 2417 C C . TYR A 1 298 ? -4.247 18.837 13.968 1.00 98.50 298 TYR A C 1
ATOM 2419 O O . TYR A 1 298 ? -5.051 19.432 14.687 1.00 98.50 298 TYR A O 1
ATOM 2427 N N . PHE A 1 299 ? -3.233 19.455 13.372 1.00 98.06 299 PHE A N 1
ATOM 2428 C CA . PHE A 1 299 ? -3.044 20.900 13.395 1.00 98.06 299 PHE A CA 1
ATOM 2429 C C . PHE A 1 299 ? -3.284 21.489 12.006 1.00 98.06 299 PHE A C 1
ATOM 2431 O O . PHE A 1 299 ? -2.544 21.214 11.055 1.00 98.06 299 PHE A O 1
ATOM 2438 N N . ASP A 1 300 ? -4.299 22.340 11.895 1.00 96.56 300 ASP A N 1
ATOM 2439 C CA . ASP A 1 300 ? -4.595 23.053 10.660 1.00 96.56 300 ASP A CA 1
ATOM 2440 C C . ASP A 1 300 ? -3.762 24.336 10.573 1.00 96.56 300 ASP A C 1
ATOM 2442 O O . ASP A 1 300 ? -4.011 25.314 11.280 1.00 96.56 300 ASP A O 1
ATOM 2446 N N . LEU A 1 301 ? -2.784 24.343 9.664 1.00 93.88 301 LEU A N 1
ATOM 2447 C CA . LEU A 1 301 ? -1.904 25.491 9.429 1.00 93.88 301 LEU A CA 1
ATOM 2448 C C . LEU A 1 301 ? -2.650 26.757 8.989 1.00 93.88 301 LEU A C 1
ATOM 2450 O O . LEU A 1 301 ? -2.162 27.853 9.259 1.00 93.88 301 LEU A O 1
ATOM 2454 N N . ASP A 1 302 ? -3.804 26.631 8.325 1.00 93.19 302 ASP A N 1
ATOM 2455 C CA . ASP A 1 302 ? -4.520 27.798 7.795 1.00 93.19 302 ASP A CA 1
ATOM 2456 C C . ASP A 1 302 ? -5.278 28.537 8.901 1.00 93.19 302 ASP A C 1
ATOM 2458 O O . ASP A 1 302 ? -5.335 29.768 8.914 1.00 93.19 302 ASP A O 1
ATOM 2462 N N . THR A 1 303 ? -5.863 27.791 9.841 1.00 95.38 303 THR A N 1
ATOM 2463 C CA . THR A 1 303 ? -6.652 28.352 10.947 1.00 95.38 303 THR A CA 1
ATOM 2464 C C . THR A 1 303 ? -5.860 28.492 12.246 1.00 95.38 303 THR A C 1
ATOM 2466 O O . THR A 1 303 ? -6.299 29.207 13.149 1.00 95.38 303 THR A O 1
ATOM 2469 N N . GLY A 1 304 ? -4.706 27.827 12.359 1.00 95.88 304 GLY A N 1
ATOM 2470 C CA . GLY A 1 304 ? -3.884 27.779 13.569 1.00 95.88 304 GLY A CA 1
ATOM 2471 C C . GLY A 1 304 ? -4.523 26.987 14.713 1.00 95.88 304 GLY A C 1
ATOM 2472 O O . GLY A 1 304 ? -4.175 27.208 15.875 1.00 95.88 304 GLY A O 1
ATOM 2473 N N . LYS A 1 305 ? -5.491 26.112 14.412 1.00 97.19 305 LYS A N 1
ATOM 2474 C CA . LYS A 1 305 ? -6.232 25.324 15.404 1.00 97.19 305 LYS A CA 1
ATOM 2475 C C . LYS A 1 305 ? -5.737 23.884 15.461 1.00 97.19 305 LYS A C 1
ATOM 2477 O O . LYS A 1 305 ? -5.393 23.294 14.439 1.00 97.19 305 LYS A O 1
ATOM 2482 N N . LYS A 1 306 ? -5.768 23.321 16.671 1.00 97.75 306 LYS A N 1
ATOM 2483 C CA . LYS A 1 306 ? -5.544 21.897 16.927 1.00 97.75 306 LYS A CA 1
ATOM 2484 C C . LYS A 1 306 ? -6.879 21.194 17.165 1.00 97.75 306 LYS A C 1
ATOM 2486 O O . LYS A 1 306 ? -7.729 21.726 17.879 1.00 97.75 306 LYS A O 1
ATOM 2491 N N . TYR A 1 307 ? -7.020 20.010 16.593 1.00 98.31 307 TYR A N 1
ATOM 2492 C CA . TYR A 1 307 ? -8.162 19.119 16.729 1.00 98.31 307 TYR A CA 1
ATOM 2493 C C . TYR A 1 307 ? -7.687 17.798 17.321 1.00 98.31 307 TYR A C 1
ATOM 2495 O O . TYR A 1 307 ? -6.638 17.291 16.926 1.00 98.31 307 TYR A O 1
ATOM 2503 N N . GLU A 1 308 ? -8.462 17.259 18.253 1.00 98.19 308 GLU A N 1
ATOM 2504 C CA . GLU A 1 308 ? -8.258 15.937 18.845 1.00 98.19 308 GLU A CA 1
ATOM 2505 C C . GLU A 1 308 ? -9.404 15.029 18.389 1.00 98.19 308 GLU A C 1
ATOM 2507 O O . GLU A 1 308 ? -10.532 15.504 18.199 1.00 98.19 308 GLU A O 1
ATOM 2512 N N . PHE A 1 309 ? -9.113 13.747 18.201 1.00 98.06 309 PHE A N 1
ATOM 2513 C CA . PHE A 1 309 ? -10.071 12.736 17.756 1.00 98.06 309 PHE A CA 1
ATOM 2514 C C . PHE A 1 309 ? -10.108 11.597 18.776 1.00 98.06 309 PHE A C 1
ATOM 2516 O O . PHE A 1 309 ? -9.063 11.175 19.270 1.00 98.06 309 PHE A O 1
ATOM 2523 N N . ASP A 1 310 ? -11.310 11.132 19.107 1.00 93.94 310 ASP A N 1
ATOM 2524 C CA . ASP A 1 310 ? -11.576 10.208 20.220 1.00 93.94 310 ASP A CA 1
ATOM 2525 C C . ASP A 1 310 ? -12.040 8.817 19.768 1.00 93.94 310 ASP A C 1
ATOM 2527 O O . ASP A 1 310 ? -12.171 7.902 20.580 1.00 93.94 310 ASP A O 1
ATOM 2531 N N . SER A 1 311 ? -12.271 8.644 18.471 1.00 93.00 311 SER A N 1
ATOM 2532 C CA . SER A 1 311 ? -12.742 7.399 17.881 1.00 93.00 311 SER A CA 1
ATOM 2533 C C . SER A 1 311 ? -12.196 7.239 16.468 1.00 93.00 311 SER A C 1
ATOM 2535 O O . SER A 1 311 ? -11.822 8.212 15.811 1.00 93.00 311 SER A O 1
ATOM 2537 N N . GLY A 1 312 ? -12.126 6.002 15.984 1.00 93.50 312 GLY A N 1
ATOM 2538 C CA . GLY A 1 312 ? -11.616 5.713 14.652 1.00 93.50 312 GLY A CA 1
AT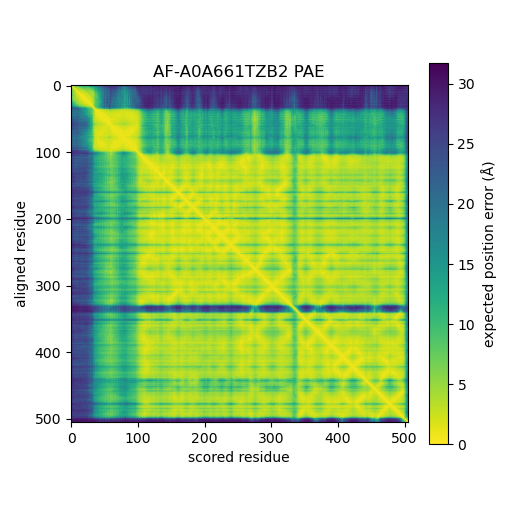OM 2539 C C . GLY A 1 312 ? -10.976 4.345 14.525 1.00 93.50 312 GLY A C 1
ATOM 2540 O O . GLY A 1 312 ? -10.994 3.540 15.453 1.00 93.50 312 GLY A O 1
ATOM 2541 N N . PHE A 1 313 ? -10.383 4.116 13.359 1.00 92.69 313 PHE A N 1
ATOM 2542 C CA . PHE A 1 313 ? -9.485 2.995 13.113 1.00 92.69 313 PHE A CA 1
ATOM 2543 C C . PHE A 1 313 ? -8.201 3.475 12.458 1.00 92.69 313 PHE A C 1
ATOM 2545 O O . PHE A 1 313 ? -8.173 4.477 11.737 1.00 92.69 313 PHE A O 1
ATOM 2552 N N . THR A 1 314 ? -7.148 2.704 12.675 1.00 94.81 314 THR A N 1
ATOM 2553 C CA . THR A 1 314 ? -5.875 2.836 11.981 1.00 94.81 314 THR A CA 1
ATOM 2554 C C . THR A 1 314 ? -5.287 1.451 11.766 1.00 94.81 314 THR A C 1
ATOM 2556 O O . THR A 1 314 ? -5.657 0.490 12.446 1.00 94.81 314 THR A O 1
ATOM 2559 N N . PHE A 1 315 ? -4.446 1.327 10.755 1.00 95.19 315 PHE A N 1
ATOM 2560 C CA . PHE A 1 315 ? -3.619 0.155 10.566 1.00 95.19 315 PHE A CA 1
ATOM 2561 C C . PHE A 1 315 ? -2.311 0.529 9.879 1.00 95.19 315 PHE A C 1
ATOM 2563 O O . PHE A 1 315 ? -2.245 1.433 9.033 1.00 95.19 315 PHE A O 1
ATOM 2570 N N . MET A 1 316 ? -1.276 -0.228 10.216 1.00 97.06 316 MET A N 1
ATOM 2571 C CA . MET A 1 316 ? 0.029 -0.130 9.594 1.00 97.06 316 MET A CA 1
ATOM 2572 C C . MET A 1 316 ? 0.084 -1.100 8.421 1.00 97.06 316 MET A C 1
ATOM 2574 O O . MET A 1 316 ? 0.040 -2.314 8.618 1.00 97.06 316 MET A O 1
ATOM 2578 N N . ASP A 1 317 ? 0.230 -0.561 7.216 1.00 96.81 317 ASP A N 1
ATOM 2579 C CA . ASP A 1 317 ? 0.471 -1.330 6.001 1.00 96.81 317 ASP A CA 1
ATOM 2580 C C . ASP A 1 317 ? 1.970 -1.296 5.665 1.00 96.81 317 ASP A C 1
ATOM 2582 O O . ASP A 1 317 ? 2.583 -0.256 5.376 1.00 96.81 317 ASP A O 1
ATOM 2586 N N . ARG A 1 318 ? 2.603 -2.460 5.806 1.00 97.56 318 ARG A N 1
ATOM 2587 C CA . ARG A 1 318 ? 4.017 -2.666 5.521 1.00 97.56 318 ARG A CA 1
ATOM 2588 C C . ARG A 1 318 ? 4.136 -3.525 4.275 1.00 97.56 318 ARG A C 1
ATOM 2590 O O . ARG A 1 318 ? 3.777 -4.693 4.300 1.00 97.56 318 ARG A O 1
ATOM 2597 N N . GLU A 1 319 ? 4.761 -2.981 3.233 1.00 95.75 319 GLU A N 1
ATOM 2598 C CA . GLU A 1 319 ? 4.819 -3.635 1.922 1.00 95.75 319 GLU A CA 1
ATOM 2599 C C . GLU A 1 319 ? 6.248 -3.853 1.436 1.00 95.75 319 GLU A C 1
ATOM 2601 O O . GLU A 1 319 ? 7.072 -2.933 1.450 1.00 95.75 319 GLU A O 1
ATOM 2606 N N . TYR A 1 320 ? 6.553 -5.028 0.907 1.00 94.75 320 TYR A N 1
ATOM 2607 C CA . TYR A 1 320 ? 7.760 -5.245 0.116 1.00 94.75 320 TYR A CA 1
ATOM 2608 C C . TYR A 1 320 ? 7.429 -5.985 -1.169 1.00 94.75 320 TYR A C 1
ATOM 2610 O O . TYR A 1 320 ? 6.873 -7.081 -1.148 1.00 94.75 320 TYR A O 1
ATOM 2618 N N . HIS A 1 321 ? 7.798 -5.352 -2.282 1.00 94.88 321 HIS A N 1
ATOM 2619 C CA . HIS A 1 321 ? 7.493 -5.831 -3.619 1.00 94.88 321 HIS A CA 1
ATOM 2620 C C . HIS A 1 321 ? 8.733 -6.382 -4.299 1.00 94.88 321 HIS A C 1
ATOM 2622 O O . HIS A 1 321 ? 9.805 -5.758 -4.271 1.00 94.88 321 HIS A O 1
ATOM 2628 N N . ARG A 1 322 ? 8.577 -7.530 -4.951 1.00 93.19 322 ARG A N 1
ATOM 2629 C CA . ARG A 1 322 ? 9.645 -8.208 -5.683 1.00 93.19 322 ARG A CA 1
ATOM 2630 C C . ARG A 1 322 ? 9.115 -8.762 -6.997 1.00 93.19 322 ARG A C 1
ATOM 2632 O O . ARG A 1 322 ? 8.050 -9.368 -7.041 1.00 93.19 322 ARG A O 1
ATOM 2639 N N . ASN A 1 323 ? 9.873 -8.587 -8.072 1.00 91.75 323 ASN A N 1
ATOM 2640 C CA . ASN A 1 323 ? 9.502 -9.157 -9.363 1.00 91.75 323 ASN A CA 1
ATOM 2641 C C . ASN A 1 323 ? 9.790 -10.659 -9.399 1.00 91.75 323 ASN A C 1
ATOM 2643 O O . ASN A 1 323 ? 10.933 -11.063 -9.176 1.00 91.75 323 ASN A O 1
ATOM 2647 N N . LEU A 1 324 ? 8.787 -11.450 -9.779 1.00 93.69 324 LEU A N 1
ATOM 2648 C CA . LEU A 1 324 ? 8.936 -12.869 -10.103 1.00 93.69 324 LEU A CA 1
ATOM 2649 C C . LEU A 1 324 ? 8.880 -13.063 -11.629 1.00 93.69 324 LEU A C 1
ATOM 2651 O O . LEU A 1 324 ? 7.825 -12.834 -12.224 1.00 93.69 324 LEU A O 1
ATOM 2655 N N . PRO A 1 325 ? 9.969 -13.485 -12.293 1.00 92.06 325 PRO A N 1
ATOM 2656 C CA . PRO A 1 325 ? 9.942 -13.804 -13.718 1.00 92.06 325 PRO A CA 1
ATOM 2657 C C . PRO A 1 325 ? 9.192 -15.125 -13.964 1.00 92.06 325 PRO A C 1
ATOM 2659 O O . PRO A 1 325 ? 9.456 -16.119 -13.292 1.00 92.06 325 PRO A O 1
ATOM 2662 N N . ILE A 1 326 ? 8.311 -15.167 -14.969 1.00 92.62 326 ILE A N 1
ATOM 2663 C CA . ILE A 1 326 ? 7.560 -16.389 -15.343 1.00 92.62 326 ILE A CA 1
ATOM 2664 C C . ILE A 1 326 ? 7.849 -16.892 -16.763 1.00 92.62 326 ILE A C 1
ATOM 2666 O O . ILE A 1 326 ? 7.323 -17.915 -17.192 1.00 92.62 326 ILE A O 1
ATOM 2670 N N . GLY A 1 327 ? 8.706 -16.194 -17.511 1.00 89.56 327 GLY A N 1
ATOM 2671 C CA . GLY A 1 327 ? 9.179 -16.645 -18.820 1.00 89.56 327 GLY A CA 1
ATOM 2672 C C . GLY A 1 327 ? 9.505 -15.503 -19.773 1.00 89.56 327 GLY A C 1
ATOM 2673 O O . GLY A 1 327 ? 9.165 -14.347 -19.527 1.00 89.56 327 GLY A O 1
ATOM 2674 N N . SER A 1 328 ? 10.171 -15.815 -20.886 1.00 87.25 328 SER A N 1
ATOM 2675 C CA . SER A 1 328 ? 10.463 -14.832 -21.936 1.00 87.25 328 SER A CA 1
ATOM 2676 C C . SER A 1 328 ? 9.178 -14.244 -22.521 1.00 87.25 328 SER A C 1
ATOM 2678 O O . SER A 1 328 ? 8.206 -14.958 -22.773 1.00 87.25 328 SER A O 1
ATOM 2680 N N . TRP A 1 329 ? 9.167 -12.937 -22.764 1.00 83.69 329 TRP A N 1
ATOM 2681 C CA . TRP A 1 329 ? 8.038 -12.253 -23.380 1.00 83.69 329 TRP A CA 1
ATOM 2682 C C . TRP A 1 329 ? 7.853 -12.701 -24.836 1.00 83.69 329 TRP A C 1
ATOM 2684 O O . TRP A 1 329 ? 8.768 -12.595 -25.649 1.00 83.69 329 TRP A O 1
ATOM 2694 N N . GLN A 1 330 ? 6.654 -13.186 -25.162 1.00 75.56 330 GLN A N 1
ATOM 2695 C CA . GLN A 1 330 ? 6.262 -13.676 -26.491 1.00 75.56 330 GLN A CA 1
ATOM 2696 C C . GLN A 1 330 ? 5.116 -12.842 -27.098 1.00 75.56 330 GLN A C 1
ATOM 2698 O O . GLN A 1 330 ? 4.374 -13.317 -27.964 1.00 75.56 330 GLN A O 1
ATOM 2703 N N . GLY A 1 331 ? 4.906 -11.620 -26.600 1.00 66.00 331 GLY A N 1
ATOM 2704 C CA . GLY A 1 331 ? 3.907 -10.684 -27.119 1.00 66.00 331 GLY A CA 1
ATOM 2705 C C . GLY A 1 331 ? 4.514 -9.581 -27.991 1.00 66.00 331 GLY A C 1
ATOM 2706 O O . GLY A 1 331 ? 5.666 -9.657 -28.413 1.00 66.00 331 GLY A O 1
ATOM 2707 N N . LEU A 1 332 ? 3.727 -8.544 -28.284 1.00 58.91 332 LEU A N 1
ATOM 2708 C CA . LEU A 1 332 ? 4.128 -7.436 -29.164 1.00 58.91 332 LEU A CA 1
ATOM 2709 C C . LEU A 1 332 ? 5.345 -6.660 -28.617 1.00 58.91 332 LEU A C 1
ATOM 2711 O O . LEU A 1 332 ? 5.590 -6.637 -27.409 1.00 58.91 332 LEU A O 1
ATOM 2715 N N . SER A 1 333 ? 6.113 -6.017 -29.510 1.00 50.69 333 SER A N 1
ATOM 2716 C CA . SER A 1 333 ? 7.317 -5.246 -29.158 1.00 50.69 333 SER A CA 1
ATOM 2717 C C . SER A 1 333 ? 6.961 -4.096 -28.212 1.00 50.69 333 SER A C 1
ATOM 2719 O O . SER A 1 333 ? 6.380 -3.092 -28.625 1.00 50.69 333 SER A O 1
ATOM 2721 N N . ALA A 1 334 ? 7.271 -4.244 -26.931 1.00 47.81 334 ALA A N 1
ATOM 2722 C CA . ALA A 1 334 ? 6.753 -3.345 -25.917 1.00 47.81 334 ALA A CA 1
ATOM 2723 C C . ALA A 1 334 ? 7.632 -2.091 -25.768 1.00 47.81 334 ALA A C 1
ATOM 2725 O O . ALA A 1 334 ? 8.779 -2.169 -25.335 1.00 47.81 334 ALA A O 1
ATOM 2726 N N . SER A 1 335 ? 7.103 -0.916 -26.130 1.00 39.91 335 SER A N 1
ATOM 2727 C CA . SER A 1 335 ? 7.852 0.353 -26.094 1.00 39.91 335 SER A CA 1
ATOM 2728 C C . SER A 1 335 ? 7.682 1.189 -24.818 1.00 39.91 335 SER A C 1
ATOM 2730 O O . SER A 1 335 ? 8.313 2.241 -24.718 1.00 39.91 335 SER A O 1
ATOM 2732 N N . SER A 1 336 ? 6.887 0.736 -23.844 1.00 45.34 336 SER A N 1
ATOM 2733 C CA . SER A 1 336 ? 6.825 1.267 -22.469 1.00 45.34 336 SER A CA 1
ATOM 2734 C C . SER A 1 336 ? 5.808 0.451 -21.669 1.00 45.34 336 SER A C 1
ATOM 2736 O O . SER A 1 336 ? 4.610 0.562 -21.919 1.00 45.34 336 SER A O 1
ATOM 2738 N N . LEU A 1 337 ? 6.270 -0.400 -20.755 1.00 50.34 337 LEU A N 1
ATOM 2739 C CA . LEU A 1 337 ? 5.405 -1.332 -20.026 1.00 50.34 337 LEU A CA 1
ATOM 2740 C C . LEU A 1 337 ? 5.011 -0.730 -18.680 1.00 50.34 337 LEU A C 1
ATOM 2742 O O . LEU A 1 337 ? 5.883 -0.490 -17.844 1.00 50.34 337 LEU A O 1
ATOM 2746 N N . VAL A 1 338 ? 3.715 -0.473 -18.514 1.00 46.72 338 VAL A N 1
ATOM 2747 C CA . VAL A 1 338 ? 3.097 -0.007 -17.265 1.00 46.72 338 VAL A CA 1
ATOM 2748 C C . VAL A 1 338 ? 2.584 -1.220 -16.491 1.00 46.72 338 VAL A C 1
ATOM 2750 O O . VAL A 1 338 ? 2.168 -2.198 -17.106 1.00 46.72 338 VAL A O 1
ATOM 2753 N N . ASP A 1 339 ? 2.628 -1.159 -15.166 1.00 53.03 339 ASP A N 1
ATOM 2754 C CA . ASP A 1 339 ? 2.141 -2.226 -14.294 1.00 53.03 339 ASP A CA 1
ATOM 2755 C C . ASP A 1 339 ? 0.638 -2.465 -14.516 1.00 53.03 339 ASP A C 1
ATOM 2757 O O . ASP A 1 339 ? -0.132 -1.547 -14.820 1.00 53.03 339 ASP A O 1
ATOM 2761 N N . GLY A 1 340 ? 0.239 -3.729 -14.434 1.00 58.75 340 GLY A N 1
ATOM 2762 C CA . GLY A 1 340 ? -1.088 -4.196 -14.776 1.00 58.75 340 GLY A CA 1
ATOM 2763 C C . GLY A 1 340 ? -1.678 -5.051 -13.681 1.00 58.75 340 GLY A C 1
ATOM 2764 O O . GLY A 1 340 ? -1.457 -6.258 -13.653 1.00 58.75 340 GLY A O 1
ATOM 2765 N N . THR A 1 341 ? -2.469 -4.442 -12.812 1.00 67.94 341 THR A N 1
ATOM 2766 C CA . THR A 1 341 ? -3.076 -5.152 -11.689 1.00 67.94 341 THR A CA 1
ATOM 2767 C C . THR A 1 341 ? -4.590 -4.987 -11.733 1.00 67.94 341 THR A C 1
ATOM 2769 O O . THR A 1 341 ? -5.099 -3.934 -12.103 1.00 67.94 341 THR A O 1
ATOM 2772 N N . ILE A 1 342 ? -5.340 -6.025 -11.383 1.00 86.19 342 ILE A N 1
ATOM 2773 C CA . ILE A 1 342 ? -6.694 -5.855 -10.855 1.00 86.19 342 ILE A CA 1
ATOM 2774 C C . ILE A 1 342 ? -6.590 -6.328 -9.423 1.00 86.19 342 ILE A C 1
ATOM 2776 O O . ILE A 1 342 ? -6.430 -7.528 -9.223 1.00 86.19 342 ILE A O 1
ATOM 2780 N N . PHE A 1 343 ? -6.659 -5.411 -8.461 1.00 91.62 343 PHE A N 1
ATOM 2781 C CA . PHE A 1 343 ? -6.647 -5.781 -7.051 1.00 91.62 343 PHE A CA 1
ATOM 2782 C C . PHE A 1 343 ? -7.736 -5.067 -6.262 1.00 91.62 343 PHE A C 1
ATOM 2784 O O . PHE A 1 343 ? -8.284 -4.038 -6.683 1.00 91.62 343 PHE A O 1
ATOM 2791 N N . ASN A 1 344 ? -8.043 -5.655 -5.114 1.00 94.12 344 ASN A N 1
ATOM 2792 C CA . ASN A 1 344 ? -8.906 -5.119 -4.080 1.00 94.12 344 ASN A CA 1
ATOM 2793 C C . ASN A 1 344 ? -8.181 -5.263 -2.754 1.00 94.12 344 ASN A C 1
ATOM 2795 O O . ASN A 1 344 ? -7.835 -6.384 -2.401 1.00 94.12 344 ASN A O 1
ATOM 2799 N N . ALA A 1 345 ? -8.021 -4.167 -2.028 1.00 94.38 345 ALA A N 1
ATOM 2800 C CA . ALA A 1 345 ? -7.661 -4.162 -0.619 1.00 94.38 345 ALA A CA 1
ATOM 2801 C C . ALA A 1 345 ? -8.788 -3.476 0.132 1.00 94.38 345 ALA A C 1
ATOM 2803 O O . ALA A 1 345 ? -9.087 -2.327 -0.171 1.00 94.38 345 ALA A O 1
ATOM 2804 N N . MET A 1 346 ? -9.456 -4.170 1.045 1.00 94.75 346 MET A N 1
ATOM 2805 C CA . MET A 1 346 ? -10.657 -3.657 1.705 1.00 94.75 346 MET A CA 1
ATOM 2806 C C . MET A 1 346 ? -10.621 -3.933 3.195 1.00 94.75 346 MET A C 1
ATOM 2808 O O . MET A 1 346 ? -10.304 -5.045 3.614 1.00 94.75 346 MET A O 1
ATOM 2812 N N . SER A 1 347 ? -11.008 -2.922 3.965 1.00 93.56 347 SER A N 1
ATOM 2813 C CA . SER A 1 347 ? -11.157 -2.964 5.408 1.00 93.56 347 SER A CA 1
ATOM 2814 C C . SER A 1 347 ? -12.614 -2.834 5.838 1.00 93.56 347 SER A C 1
ATOM 2816 O O . SER A 1 347 ? -13.471 -2.268 5.143 1.00 93.56 347 SER A O 1
ATOM 2818 N N . PHE A 1 348 ? -12.875 -3.369 7.018 1.00 95.31 348 PHE A N 1
ATOM 2819 C CA . PHE A 1 348 ? -14.139 -3.341 7.725 1.00 95.31 348 PHE A CA 1
ATOM 2820 C C . PHE A 1 348 ? -13.857 -3.109 9.204 1.00 95.31 348 PHE A C 1
ATOM 2822 O O . PHE A 1 348 ? -13.006 -3.791 9.776 1.00 95.31 348 PHE A O 1
ATOM 2829 N N . HIS A 1 349 ? -14.602 -2.191 9.814 1.00 93.88 349 HIS A N 1
ATOM 2830 C CA . HIS A 1 349 ? -14.509 -1.860 11.229 1.00 93.88 349 HIS A CA 1
ATOM 2831 C C . HIS A 1 349 ? -15.915 -1.627 11.792 1.00 93.88 349 HIS A C 1
ATOM 2833 O O . HIS A 1 349 ? -16.577 -0.632 11.470 1.00 93.88 349 HIS A O 1
ATOM 2839 N N . ASN A 1 350 ? -16.372 -2.555 12.630 1.00 93.19 350 ASN A N 1
ATOM 2840 C CA . ASN A 1 350 ? -17.566 -2.399 13.448 1.00 93.19 350 ASN A CA 1
ATOM 2841 C C . ASN A 1 350 ? -17.154 -2.034 14.874 1.00 93.19 350 ASN A C 1
ATOM 2843 O O . ASN A 1 350 ? -16.429 -2.791 15.517 1.00 93.19 350 ASN A O 1
ATOM 2847 N N . PHE A 1 351 ? -17.620 -0.886 15.361 1.00 87.19 351 PHE A N 1
ATOM 2848 C CA . PHE A 1 351 ? -17.325 -0.403 16.716 1.00 87.19 351 PHE A CA 1
ATOM 2849 C C . PHE A 1 351 ? -18.531 -0.479 17.653 1.00 87.19 351 PHE A C 1
ATOM 2851 O O . PHE A 1 351 ? -18.370 -0.355 18.865 1.00 87.19 351 PHE A O 1
ATOM 2858 N N . GLU A 1 352 ? -19.736 -0.651 17.105 1.00 83.38 352 GLU A N 1
ATOM 2859 C CA . GLU A 1 352 ? -20.971 -0.694 17.880 1.00 83.38 352 GLU A CA 1
ATOM 2860 C C . GLU A 1 352 ? -21.339 -2.132 18.244 1.00 83.38 352 GLU A C 1
ATOM 2862 O O . GLU A 1 352 ? -21.357 -3.029 17.399 1.00 83.38 352 GLU A O 1
ATOM 2867 N N . GLY A 1 353 ? -21.659 -2.347 19.521 1.00 87.38 353 GLY A N 1
ATOM 2868 C CA . GLY A 1 353 ? -21.937 -3.676 20.047 1.00 87.38 353 GLY A CA 1
ATOM 2869 C C . GLY A 1 353 ? -20.673 -4.525 20.062 1.00 87.38 353 GLY A C 1
ATOM 2870 O O . GLY A 1 353 ? -19.792 -4.321 20.896 1.00 87.38 353 GLY A O 1
ATOM 2871 N N . GLU A 1 354 ? -20.600 -5.493 19.158 1.00 91.12 354 GLU A N 1
ATOM 2872 C CA . GLU A 1 354 ? -19.440 -6.360 19.048 1.00 91.12 354 GLU A CA 1
ATOM 2873 C C . GLU A 1 354 ? -18.348 -5.743 18.172 1.00 91.12 354 GLU A C 1
ATOM 2875 O O . GLU A 1 354 ? -18.563 -5.478 16.988 1.00 91.12 354 GLU A O 1
ATOM 2880 N N . VAL A 1 355 ? -17.154 -5.552 18.737 1.00 94.62 355 VAL A N 1
ATOM 2881 C CA . VAL A 1 355 ? -16.034 -4.953 18.010 1.00 94.62 355 VAL A CA 1
ATOM 2882 C C . VAL A 1 355 ? -15.406 -5.998 17.095 1.00 94.62 355 VAL A C 1
ATOM 2884 O O . VAL A 1 355 ? -14.760 -6.941 17.563 1.00 94.62 355 VAL A O 1
ATOM 2887 N N . ILE A 1 356 ? -15.600 -5.815 15.789 1.00 95.81 356 ILE A N 1
ATOM 2888 C CA . ILE A 1 356 ? -15.144 -6.731 14.739 1.00 95.81 356 ILE A CA 1
ATOM 2889 C C . ILE A 1 356 ? -14.399 -5.937 13.685 1.00 95.81 356 ILE A C 1
ATOM 2891 O O . ILE A 1 356 ? -14.876 -4.905 13.210 1.00 95.81 356 ILE A O 1
ATOM 2895 N N . GLU A 1 357 ? -13.253 -6.456 13.273 1.00 95.25 357 GLU A N 1
ATOM 2896 C CA . GLU A 1 357 ? -12.448 -5.871 12.213 1.00 95.25 357 GLU A CA 1
ATOM 2897 C C . GLU A 1 357 ? -12.043 -6.958 11.232 1.00 95.25 357 GLU A C 1
ATOM 2899 O O . GLU A 1 357 ? -11.709 -8.073 11.631 1.00 95.25 357 GLU A O 1
ATOM 2904 N N . PHE A 1 358 ? -12.062 -6.658 9.941 1.00 94.56 358 PHE A N 1
ATOM 2905 C CA . PHE A 1 358 ? -11.443 -7.549 8.970 1.00 94.56 358 PHE A CA 1
ATOM 2906 C C . PHE A 1 358 ? -10.818 -6.778 7.821 1.00 94.56 358 PHE A C 1
ATOM 2908 O O . PHE A 1 358 ? -11.231 -5.672 7.474 1.00 94.56 358 PHE A O 1
ATOM 2915 N N . LEU A 1 359 ? -9.805 -7.401 7.235 1.00 95.62 359 LEU A N 1
ATOM 2916 C CA . LEU A 1 359 ? -9.107 -6.949 6.044 1.00 95.62 359 LEU A CA 1
ATOM 2917 C C . LEU A 1 359 ? -9.072 -8.116 5.073 1.00 95.62 359 LEU A C 1
ATOM 2919 O O . LEU A 1 359 ? -8.900 -9.269 5.483 1.00 95.62 359 LEU A O 1
ATOM 2923 N N . PHE A 1 360 ? -9.212 -7.815 3.791 1.00 96.81 360 PHE A N 1
ATOM 2924 C CA . PHE A 1 360 ? -8.992 -8.795 2.742 1.00 96.81 360 PHE A CA 1
ATOM 2925 C C . PHE A 1 360 ? -8.336 -8.171 1.519 1.00 96.81 360 PHE A C 1
ATOM 2927 O O . PHE A 1 360 ? -8.525 -6.990 1.208 1.00 96.81 360 PHE A O 1
ATOM 2934 N N . LEU A 1 361 ? -7.579 -9.010 0.824 1.00 96.38 361 LEU A N 1
ATOM 2935 C CA . LEU A 1 361 ? -6.862 -8.709 -0.398 1.00 96.38 361 LEU A CA 1
ATOM 2936 C C . LEU A 1 361 ? -7.235 -9.743 -1.455 1.00 96.38 361 LEU A C 1
ATOM 2938 O O . LEU A 1 361 ? -7.284 -10.944 -1.184 1.00 96.38 361 LEU A O 1
ATOM 2942 N N . THR A 1 362 ? -7.499 -9.280 -2.670 1.00 95.69 362 THR A N 1
ATOM 2943 C CA . THR A 1 362 ? -7.659 -10.161 -3.831 1.00 95.69 362 THR A CA 1
ATOM 2944 C C . THR A 1 362 ? -7.005 -9.538 -5.043 1.00 95.69 362 THR A C 1
ATOM 2946 O O . THR A 1 362 ? -7.180 -8.340 -5.274 1.00 95.69 362 THR A O 1
ATOM 2949 N N . ALA A 1 363 ? -6.357 -10.357 -5.865 1.00 94.56 363 ALA A N 1
ATOM 2950 C CA . ALA A 1 363 ? -5.892 -9.952 -7.179 1.00 94.56 363 ALA A CA 1
ATOM 2951 C C . ALA A 1 363 ? -6.350 -10.919 -8.269 1.00 94.56 363 ALA A C 1
ATOM 2953 O O . ALA A 1 363 ? -6.568 -12.106 -8.038 1.00 94.56 363 ALA A O 1
ATOM 2954 N N . ASN A 1 364 ? -6.489 -10.395 -9.485 1.00 90.75 364 ASN A N 1
ATOM 2955 C CA . ASN A 1 364 ? -6.851 -11.163 -10.670 1.00 90.75 364 ASN A CA 1
ATOM 2956 C C . ASN A 1 364 ? -5.870 -10.881 -11.805 1.00 90.75 364 ASN A C 1
ATOM 2958 O O . ASN A 1 364 ? -5.438 -9.743 -11.993 1.00 90.75 364 ASN A O 1
ATOM 2962 N N . ASN A 1 365 ? -5.589 -11.902 -12.616 1.00 91.50 365 ASN A N 1
ATOM 2963 C CA . ASN A 1 365 ? -4.771 -11.764 -13.816 1.00 91.50 365 ASN A CA 1
ATOM 2964 C C . ASN A 1 365 ? -5.552 -11.014 -14.921 1.00 91.50 365 ASN A C 1
ATOM 2966 O O . ASN A 1 365 ? -6.495 -11.581 -15.485 1.00 91.50 365 ASN A O 1
ATOM 2970 N N . PRO A 1 366 ? -5.169 -9.771 -15.278 1.00 87.44 366 PRO A N 1
ATOM 2971 C CA . PRO A 1 366 ? -5.894 -8.973 -16.262 1.00 87.44 366 PRO A CA 1
ATOM 2972 C C . PRO A 1 366 ? -5.529 -9.315 -17.714 1.00 87.44 366 PRO A C 1
ATOM 2974 O O . PRO A 1 366 ? -6.098 -8.726 -18.635 1.00 87.44 366 PRO A O 1
ATOM 2977 N N . LEU A 1 367 ? -4.561 -10.212 -17.943 1.00 87.88 367 LEU A N 1
ATOM 2978 C CA . LEU A 1 367 ? -4.101 -10.536 -19.289 1.00 87.88 367 LEU A CA 1
ATOM 2979 C C . LEU A 1 367 ? -5.177 -11.310 -20.070 1.00 87.88 367 LEU A C 1
ATOM 2981 O O . LEU A 1 367 ? -5.826 -12.186 -19.497 1.00 87.88 367 LEU A O 1
ATOM 2985 N N . PRO A 1 368 ? -5.334 -11.046 -21.378 1.00 85.94 368 PR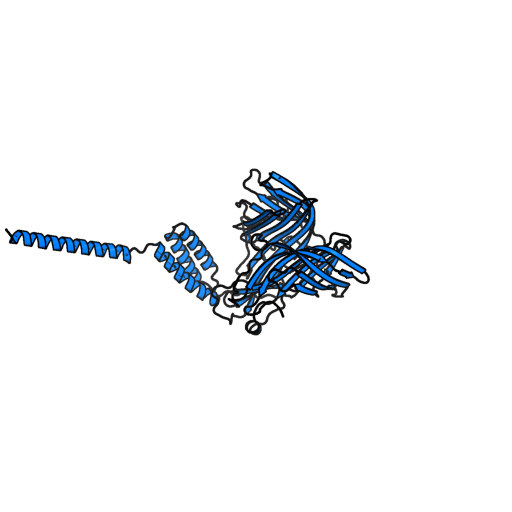O A N 1
ATOM 2986 C CA . PRO A 1 368 ? -6.154 -11.841 -22.286 1.00 85.94 368 PRO A CA 1
ATOM 2987 C C . PRO A 1 368 ? -5.755 -13.322 -22.330 1.00 85.94 368 PRO A C 1
ATOM 2989 O O . PRO A 1 368 ? -4.592 -13.672 -22.126 1.00 85.94 368 PRO A O 1
ATOM 2992 N N . GLU A 1 369 ? -6.715 -14.195 -22.647 1.00 88.06 369 GLU A N 1
ATOM 2993 C CA . GLU A 1 369 ? -6.530 -15.654 -22.639 1.00 88.06 369 GLU A CA 1
ATOM 2994 C C . GLU A 1 369 ? -5.410 -16.136 -23.575 1.00 88.06 369 GLU A C 1
ATOM 2996 O O . GLU A 1 369 ? -4.641 -17.024 -23.220 1.00 88.06 369 GLU A O 1
ATOM 3001 N N . ASP A 1 370 ? -5.253 -15.511 -24.742 1.00 86.88 370 ASP A N 1
ATOM 3002 C CA . ASP A 1 370 ? -4.209 -15.850 -25.713 1.00 86.88 370 ASP A CA 1
ATOM 3003 C C . ASP A 1 370 ? -2.792 -15.528 -25.212 1.00 86.88 370 ASP A C 1
ATOM 3005 O O . ASP A 1 370 ? -1.823 -16.158 -25.642 1.00 86.88 370 ASP A O 1
ATOM 3009 N N . ILE A 1 371 ? -2.654 -14.563 -24.298 1.00 86.25 371 ILE A N 1
ATOM 3010 C CA . ILE A 1 371 ? -1.400 -14.297 -23.588 1.00 86.25 371 ILE A CA 1
ATOM 3011 C C . ILE A 1 371 ? -1.271 -15.249 -22.403 1.00 86.25 371 ILE A C 1
ATOM 3013 O O . ILE A 1 371 ? -0.199 -15.825 -22.221 1.00 86.25 371 ILE A O 1
ATOM 3017 N N . ARG A 1 372 ? -2.344 -15.448 -21.623 1.00 88.94 372 ARG A N 1
ATOM 3018 C CA . ARG A 1 372 ? -2.320 -16.316 -20.437 1.00 88.94 372 ARG A CA 1
ATOM 3019 C C . ARG A 1 372 ? -1.895 -17.742 -20.771 1.00 88.94 372 ARG A C 1
ATOM 3021 O O . ARG A 1 372 ? -1.018 -18.272 -20.103 1.00 88.94 372 ARG A O 1
ATOM 3028 N N . ALA A 1 373 ? -2.417 -18.308 -21.856 1.00 91.25 373 ALA A N 1
ATOM 3029 C CA . ALA A 1 373 ? -2.119 -19.671 -22.297 1.00 91.25 373 ALA A CA 1
ATOM 3030 C C . ALA A 1 373 ? -0.640 -19.922 -22.671 1.00 91.25 373 ALA A C 1
ATOM 3032 O O . ALA A 1 373 ? -0.251 -21.068 -22.890 1.00 91.25 373 ALA A O 1
ATOM 3033 N N . LYS A 1 374 ? 0.192 -18.874 -22.771 1.00 92.00 374 LYS A N 1
ATOM 3034 C CA . LYS A 1 374 ? 1.627 -18.980 -23.098 1.00 92.00 374 LYS A CA 1
ATOM 3035 C C . LYS A 1 374 ? 2.526 -19.143 -21.871 1.00 92.00 374 LYS A C 1
ATOM 3037 O O . LYS A 1 374 ? 3.725 -19.359 -22.045 1.00 92.00 374 LYS A O 1
ATOM 3042 N N . TYR A 1 375 ? 1.980 -19.005 -20.665 1.00 93.12 375 TYR A N 1
ATOM 3043 C CA . TYR A 1 375 ? 2.740 -19.030 -19.419 1.00 93.12 375 TYR A CA 1
ATOM 3044 C C . TYR A 1 375 ? 2.027 -19.868 -18.361 1.00 93.12 375 TYR A C 1
ATOM 3046 O O . TYR A 1 375 ? 0.807 -20.004 -18.366 1.00 93.12 375 TYR A O 1
ATOM 3054 N N . GLU A 1 376 ? 2.805 -20.387 -17.421 1.00 93.62 376 GLU A N 1
ATOM 3055 C CA . GLU A 1 376 ? 2.281 -21.004 -16.211 1.00 93.62 376 GLU A CA 1
ATOM 3056 C C . GLU A 1 376 ? 2.172 -19.924 -15.132 1.00 93.62 376 GLU A C 1
ATOM 3058 O O . GLU A 1 376 ? 3.182 -19.383 -14.677 1.00 93.62 376 GLU A O 1
ATOM 3063 N N . PHE A 1 377 ? 0.940 -19.557 -14.775 1.00 94.56 377 PHE A N 1
ATOM 3064 C CA . PHE A 1 377 ? 0.693 -18.578 -13.721 1.00 94.56 377 PHE A CA 1
ATOM 3065 C C . PHE A 1 377 ? 0.457 -19.291 -12.386 1.00 94.56 377 PHE A C 1
ATOM 3067 O O . PHE A 1 377 ? -0.363 -20.209 -12.340 1.00 94.56 377 PHE A O 1
ATOM 3074 N N . PRO A 1 378 ? 1.115 -18.855 -11.300 1.00 95.19 378 PRO A N 1
ATOM 3075 C CA . PRO A 1 378 ? 0.696 -19.207 -9.950 1.00 95.19 378 PRO A CA 1
ATOM 3076 C C . PRO A 1 378 ? -0.672 -18.593 -9.623 1.00 95.19 378 PRO A C 1
ATOM 3078 O O . PRO A 1 378 ? -1.138 -17.669 -10.299 1.00 95.19 378 PRO A O 1
ATOM 3081 N N . ASP A 1 379 ? -1.276 -19.068 -8.536 1.00 95.00 379 ASP A N 1
ATOM 3082 C CA . ASP A 1 379 ? -2.459 -18.436 -7.964 1.00 95.00 379 ASP A CA 1
ATOM 3083 C C . ASP A 1 379 ? -2.146 -17.002 -7.518 1.00 95.00 379 ASP A C 1
ATOM 3085 O O . ASP A 1 379 ? -1.109 -16.724 -6.909 1.00 95.00 379 ASP A O 1
ATOM 3089 N N . PHE A 1 380 ? -3.071 -16.094 -7.821 1.00 95.69 380 PHE A N 1
ATOM 3090 C CA . PHE A 1 380 ? -3.019 -14.707 -7.370 1.00 95.69 380 PHE A CA 1
ATOM 3091 C C . PHE A 1 380 ? -3.525 -14.611 -5.933 1.00 95.69 380 PHE A C 1
ATOM 3093 O O . PHE A 1 380 ? -4.251 -15.491 -5.461 1.00 95.69 380 PHE A O 1
ATOM 3100 N N . GLU A 1 381 ? -3.129 -13.548 -5.234 1.00 95.50 381 GLU A N 1
ATOM 3101 C CA . GLU A 1 381 ? -3.498 -13.351 -3.837 1.00 95.50 381 GLU A CA 1
ATOM 3102 C C . GLU A 1 381 ? -5.019 -13.417 -3.648 1.00 95.50 381 GLU A C 1
ATOM 3104 O O . GLU A 1 381 ? -5.808 -12.856 -4.416 1.00 95.50 381 GLU A O 1
ATOM 3109 N N . HIS A 1 382 ? -5.425 -14.135 -2.611 1.00 96.44 382 HIS A N 1
ATOM 3110 C CA . HIS A 1 382 ? -6.801 -14.190 -2.151 1.00 96.44 382 HIS A CA 1
ATOM 3111 C C . HIS A 1 382 ? -6.750 -14.523 -0.668 1.00 96.44 382 HIS A C 1
ATOM 3113 O O . HIS A 1 382 ? -6.691 -15.693 -0.286 1.00 96.44 382 HIS A O 1
ATOM 3119 N N . ILE A 1 383 ? -6.657 -13.476 0.143 1.00 96.62 383 ILE A N 1
ATOM 3120 C CA . ILE A 1 383 ? -6.329 -13.579 1.560 1.00 96.62 383 ILE A CA 1
ATOM 3121 C C . ILE A 1 383 ? -7.221 -12.669 2.373 1.00 96.62 383 ILE A C 1
ATOM 3123 O O . ILE A 1 383 ? -7.548 -11.563 1.950 1.00 96.62 383 ILE A O 1
ATOM 3127 N N . GLY A 1 384 ? -7.579 -13.115 3.564 1.00 97.19 384 GLY A N 1
ATOM 3128 C CA . GLY A 1 384 ? -8.343 -12.302 4.489 1.00 97.19 384 GLY A CA 1
ATOM 3129 C C . GLY A 1 384 ? -8.188 -12.778 5.918 1.00 97.19 384 GLY A C 1
ATOM 3130 O O . GLY A 1 384 ? -7.871 -13.939 6.193 1.00 97.19 384 GLY A O 1
ATOM 3131 N N . ARG A 1 385 ? -8.421 -11.861 6.849 1.00 97.38 385 ARG A N 1
ATOM 3132 C CA . ARG A 1 385 ? -8.441 -12.154 8.280 1.00 97.38 385 ARG A CA 1
ATOM 3133 C C . ARG A 1 385 ? -9.541 -11.355 8.944 1.00 97.38 385 ARG A C 1
ATOM 3135 O O . ARG A 1 385 ? -9.653 -10.155 8.699 1.00 97.38 385 ARG A O 1
ATOM 3142 N N . ILE A 1 386 ? -10.306 -12.034 9.791 1.00 97.50 386 ILE A N 1
ATOM 3143 C CA . ILE A 1 386 ? -11.349 -11.447 10.627 1.00 97.50 386 ILE A CA 1
ATOM 3144 C C . ILE A 1 386 ? -10.969 -11.582 12.098 1.00 97.50 386 ILE A C 1
ATOM 3146 O O . ILE A 1 386 ? -10.519 -12.634 12.549 1.00 97.50 386 ILE A O 1
ATOM 3150 N N . ASN A 1 387 ? -11.139 -10.489 12.827 1.00 97.00 387 ASN A N 1
ATOM 3151 C CA . ASN A 1 387 ? -10.749 -10.303 14.209 1.00 97.00 387 ASN A CA 1
ATOM 3152 C C . ASN A 1 387 ? -11.988 -9.907 15.014 1.00 97.00 387 ASN A C 1
ATOM 3154 O O . ASN A 1 387 ? -12.558 -8.838 14.802 1.00 97.00 387 ASN A O 1
ATOM 3158 N N . PHE A 1 388 ? -12.384 -10.759 15.954 1.00 96.94 388 PHE A N 1
ATOM 3159 C CA . PHE A 1 388 ? -13.416 -10.478 16.947 1.00 96.94 388 PHE A CA 1
ATOM 3160 C C . PHE A 1 388 ? -12.726 -9.898 18.182 1.00 96.94 388 PHE A C 1
ATOM 3162 O O . PHE A 1 388 ? -12.382 -10.605 19.132 1.00 96.94 388 PHE A O 1
ATOM 3169 N N . VAL A 1 389 ? -12.470 -8.590 18.144 1.00 95.44 389 VAL A N 1
ATOM 3170 C CA . VAL A 1 389 ? -11.673 -7.866 19.147 1.00 95.44 389 VAL A CA 1
ATOM 3171 C C . VAL A 1 389 ? -12.288 -8.000 20.536 1.00 95.44 389 VAL A C 1
ATOM 3173 O O . VAL A 1 389 ? -11.575 -8.290 21.492 1.00 95.44 389 VAL A O 1
ATOM 3176 N N . SER A 1 390 ? -13.615 -7.891 20.646 1.00 93.75 390 SER A N 1
ATOM 3177 C CA . SER A 1 390 ? -14.332 -8.072 21.918 1.00 93.75 390 SER A CA 1
ATOM 3178 C C . SER A 1 390 ? -14.162 -9.466 22.532 1.00 93.75 390 SER A C 1
ATOM 3180 O O . SER A 1 390 ? -14.311 -9.611 23.744 1.00 93.75 390 SER A O 1
ATOM 3182 N N . ARG A 1 391 ? -13.853 -10.482 21.714 1.00 95.12 391 ARG A N 1
ATOM 3183 C CA . ARG A 1 391 ? -13.633 -11.871 22.147 1.00 95.12 391 ARG A CA 1
ATOM 3184 C C . ARG A 1 391 ? -12.155 -12.232 22.275 1.00 95.12 391 ARG A C 1
ATOM 3186 O O . ARG A 1 391 ? -11.845 -13.285 22.819 1.00 95.12 391 ARG A O 1
ATOM 3193 N N . ASN A 1 392 ? -11.248 -11.368 21.813 1.00 95.94 392 ASN A N 1
ATOM 3194 C CA . ASN A 1 392 ? -9.827 -11.677 21.663 1.00 95.94 392 ASN A CA 1
ATOM 3195 C C . ASN A 1 392 ? -9.594 -12.916 20.766 1.00 95.94 392 ASN A C 1
ATOM 3197 O O . ASN A 1 392 ? -8.773 -13.780 21.074 1.00 95.94 392 ASN A O 1
ATOM 3201 N N . GLU A 1 393 ? -10.340 -13.003 19.660 1.00 96.38 393 GLU A N 1
ATOM 3202 C CA . GLU A 1 393 ? -10.316 -14.127 18.714 1.00 96.38 393 GLU A CA 1
ATOM 3203 C C . GLU A 1 393 ? -9.986 -13.650 17.290 1.00 96.38 393 GLU A C 1
ATOM 3205 O O . GLU A 1 393 ? -10.442 -12.595 16.844 1.00 96.38 393 GLU A O 1
ATOM 3210 N N . SER A 1 394 ? -9.208 -14.448 16.556 1.00 97.12 394 SER A N 1
ATOM 3211 C CA . SER A 1 394 ? -8.745 -14.139 15.200 1.00 97.12 394 SER A CA 1
ATOM 3212 C C . SER A 1 394 ? -8.855 -15.364 14.300 1.00 97.12 394 SER A C 1
ATOM 3214 O O . SER A 1 394 ? -8.281 -16.407 14.601 1.00 97.12 394 SER A O 1
ATOM 3216 N N . TYR A 1 395 ? -9.497 -15.215 13.144 1.00 97.69 395 TYR A N 1
ATOM 3217 C CA . TYR A 1 395 ? -9.769 -16.316 12.220 1.00 97.69 395 TYR A CA 1
ATOM 3218 C C . TYR A 1 395 ? -9.258 -16.030 10.813 1.00 97.69 395 TYR A C 1
ATOM 3220 O O . TYR A 1 395 ? -9.192 -14.881 10.362 1.00 97.69 395 TYR A O 1
ATOM 3228 N N . ARG A 1 396 ? -8.908 -17.101 10.102 1.00 97.44 396 ARG A N 1
ATOM 3229 C CA . ARG A 1 396 ? -8.560 -17.030 8.681 1.00 97.44 396 ARG A CA 1
ATOM 3230 C C . ARG A 1 396 ? -9.828 -16.817 7.869 1.00 97.44 396 ARG A C 1
ATOM 3232 O O . ARG A 1 396 ? -10.847 -17.445 8.137 1.00 97.44 396 ARG A O 1
ATOM 3239 N N . PHE A 1 397 ? -9.757 -15.966 6.857 1.00 97.56 397 PHE A N 1
ATOM 3240 C CA . PHE A 1 397 ? -10.868 -15.661 5.961 1.00 97.56 397 PHE A CA 1
ATOM 3241 C C . PHE A 1 397 ? -10.376 -15.725 4.513 1.00 97.56 397 PHE A C 1
ATOM 3243 O O . PHE A 1 397 ? -10.316 -14.721 3.818 1.00 97.56 397 PHE A O 1
ATOM 3250 N N . ASP A 1 398 ? -9.947 -16.918 4.090 1.00 96.19 398 ASP A N 1
ATOM 3251 C CA . ASP A 1 398 ? -9.458 -17.177 2.725 1.00 96.19 398 ASP A CA 1
ATOM 3252 C C . ASP A 1 398 ? -10.555 -17.726 1.790 1.00 96.19 398 ASP A C 1
ATOM 3254 O O . ASP A 1 398 ? -10.389 -17.717 0.572 1.00 96.19 398 ASP A O 1
ATOM 3258 N N . ASP A 1 399 ? -11.658 -18.244 2.344 1.00 96.19 399 ASP A N 1
ATOM 3259 C CA . ASP A 1 399 ? -12.766 -18.842 1.589 1.00 96.19 399 ASP A CA 1
ATOM 3260 C C . ASP A 1 399 ? -13.908 -17.834 1.430 1.00 96.19 399 ASP A C 1
ATOM 3262 O O . ASP A 1 399 ? -14.949 -17.923 2.086 1.00 96.19 399 ASP A O 1
ATOM 3266 N N . PHE A 1 400 ? -13.690 -16.822 0.590 1.00 97.69 400 PHE A N 1
ATOM 3267 C CA . PHE A 1 400 ? -14.684 -15.788 0.331 1.00 97.69 400 PHE A CA 1
ATOM 3268 C C . PHE A 1 400 ? -14.842 -15.466 -1.151 1.00 97.69 400 PHE A C 1
ATOM 3270 O O . PHE A 1 400 ? -14.037 -15.799 -2.016 1.00 97.69 400 PHE A O 1
ATOM 3277 N N . THR A 1 401 ? -15.944 -14.798 -1.456 1.00 97.88 401 THR A N 1
ATOM 3278 C CA . THR A 1 401 ? -16.201 -14.177 -2.749 1.00 97.88 401 THR A CA 1
ATOM 3279 C C . THR A 1 401 ? -16.442 -12.700 -2.516 1.00 97.88 401 THR A C 1
ATOM 3281 O O . THR A 1 401 ? -17.264 -12.329 -1.681 1.00 97.88 401 THR A O 1
ATOM 3284 N N . PHE A 1 402 ? -15.737 -11.865 -3.272 1.00 97.38 402 PHE A N 1
ATOM 3285 C CA . PHE A 1 402 ? -15.914 -10.421 -3.281 1.00 97.38 402 PHE A CA 1
ATOM 3286 C C . PHE A 1 402 ? -16.236 -9.947 -4.697 1.00 97.38 402 PHE A C 1
ATOM 3288 O O . PHE A 1 402 ? -15.591 -10.366 -5.661 1.00 97.38 402 PHE A O 1
ATOM 3295 N N . TRP A 1 403 ? -17.219 -9.060 -4.829 1.00 96.06 403 TRP A N 1
ATOM 3296 C CA . TRP A 1 403 ? -17.580 -8.463 -6.111 1.00 96.06 403 TRP A CA 1
ATOM 3297 C C . TRP A 1 403 ? -18.150 -7.055 -5.940 1.00 96.06 403 TRP A C 1
ATOM 3299 O O . TRP A 1 403 ? -18.496 -6.618 -4.842 1.00 96.06 403 TRP A O 1
ATOM 3309 N N . THR A 1 404 ? -18.236 -6.331 -7.054 1.00 95.94 404 THR A N 1
ATOM 3310 C CA . THR A 1 404 ? -18.789 -4.974 -7.108 1.00 95.94 404 THR A CA 1
ATOM 3311 C C . THR A 1 404 ? -19.837 -4.852 -8.212 1.00 95.94 404 THR A C 1
ATOM 3313 O O . THR A 1 404 ? -20.080 -5.793 -8.966 1.00 95.94 404 THR A O 1
ATOM 3316 N N . ASP A 1 405 ? -20.439 -3.673 -8.349 1.00 95.56 405 ASP A N 1
ATOM 3317 C CA . ASP A 1 405 ? -21.396 -3.323 -9.415 1.00 95.56 405 ASP A CA 1
ATOM 3318 C C . ASP A 1 405 ? -20.823 -3.283 -10.855 1.00 95.56 405 ASP A C 1
ATOM 3320 O O . ASP A 1 405 ? -21.524 -2.903 -11.794 1.00 95.56 405 ASP A O 1
ATOM 3324 N N . GLY A 1 406 ? -19.550 -3.647 -11.048 1.00 91.12 406 GLY A N 1
ATOM 3325 C CA . GLY A 1 406 ? -18.880 -3.675 -12.351 1.00 91.12 406 GLY A CA 1
ATOM 3326 C C . GLY A 1 406 ? -18.412 -2.315 -12.889 1.00 91.12 406 GLY A C 1
ATOM 3327 O O . GLY A 1 406 ? -17.849 -2.264 -13.988 1.00 91.12 406 GLY A O 1
ATOM 3328 N N . LYS A 1 407 ? -18.598 -1.208 -12.156 1.00 93.31 407 LYS A N 1
ATOM 3329 C CA . LYS A 1 407 ? -18.044 0.101 -12.542 1.00 93.31 407 LYS A CA 1
ATOM 3330 C C . LYS A 1 407 ? -16.532 0.156 -12.285 1.00 93.31 407 LYS A C 1
ATOM 3332 O O . LYS A 1 407 ? -16.008 -0.488 -11.379 1.00 93.31 407 LYS A O 1
ATOM 3337 N N . LEU A 1 408 ? -15.822 0.987 -13.059 1.00 92.06 408 LEU A N 1
ATOM 3338 C CA . LEU A 1 408 ? -14.402 1.288 -12.805 1.00 92.06 408 LEU A CA 1
ATOM 3339 C C . LEU A 1 408 ? -14.194 2.050 -11.489 1.00 92.06 408 LEU A C 1
ATOM 3341 O O . LEU A 1 408 ? -13.143 1.914 -10.883 1.00 92.06 408 LEU A O 1
ATOM 3345 N N . GLN A 1 409 ? -15.188 2.826 -11.060 1.00 94.94 409 GLN A N 1
ATOM 3346 C CA . GLN A 1 409 ? -15.291 3.411 -9.726 1.00 94.94 409 GLN A CA 1
ATOM 3347 C C . GLN A 1 409 ? -16.592 2.861 -9.121 1.00 94.94 409 GLN A C 1
ATOM 3349 O O . GLN A 1 409 ? -17.663 3.346 -9.492 1.00 94.94 409 GLN A O 1
ATOM 3354 N N . PRO A 1 410 ? -16.529 1.786 -8.316 1.00 94.81 410 PRO A N 1
ATOM 3355 C CA . PRO A 1 410 ? -17.723 1.106 -7.834 1.00 94.81 410 PRO A CA 1
ATOM 3356 C C . PRO A 1 410 ? -18.472 1.904 -6.770 1.00 94.81 410 PRO A C 1
ATOM 3358 O O . PRO A 1 410 ? -17.862 2.526 -5.901 1.00 94.81 410 PRO A O 1
ATOM 3361 N N . GLU A 1 411 ? -19.797 1.827 -6.802 1.00 96.94 411 GLU A N 1
ATOM 3362 C CA . GLU A 1 411 ? -20.670 2.399 -5.772 1.00 96.94 411 GLU A CA 1
ATOM 3363 C C . GLU A 1 411 ? -21.147 1.333 -4.786 1.00 96.94 411 GLU A C 1
ATOM 3365 O O . GLU A 1 411 ? -21.425 1.654 -3.632 1.00 96.94 411 GLU A O 1
ATOM 3370 N N . LYS A 1 412 ? -21.228 0.071 -5.227 1.00 97.81 412 LYS A N 1
ATOM 3371 C CA . LYS A 1 412 ? -21.702 -1.056 -4.414 1.00 97.81 412 LYS A CA 1
ATOM 3372 C C . LYS A 1 412 ? -20.699 -2.193 -4.347 1.00 97.81 412 LYS A C 1
ATOM 3374 O O . LYS A 1 412 ? -20.061 -2.539 -5.346 1.00 97.81 412 LYS A O 1
ATOM 3379 N N . TYR A 1 413 ? -20.631 -2.793 -3.167 1.00 98.06 413 TYR A N 1
ATOM 3380 C CA . TYR A 1 413 ? -19.668 -3.814 -2.778 1.00 98.06 413 TYR A CA 1
ATOM 3381 C C . TYR A 1 413 ? -20.388 -4.962 -2.093 1.00 98.06 413 TYR A C 1
ATOM 3383 O O . TYR A 1 413 ? -21.379 -4.754 -1.396 1.00 98.06 413 TYR A O 1
ATOM 3391 N N . TYR A 1 414 ? -19.877 -6.170 -2.277 1.00 98.12 414 TYR A N 1
ATOM 3392 C CA . TYR A 1 414 ? -20.487 -7.374 -1.742 1.00 98.12 414 TYR A CA 1
ATOM 3393 C C . TYR A 1 414 ? -19.397 -8.353 -1.334 1.00 98.12 414 TYR A C 1
ATOM 3395 O O . TYR A 1 414 ? -18.426 -8.541 -2.075 1.00 98.12 414 TYR A O 1
ATOM 3403 N N . ILE A 1 415 ? -19.564 -8.979 -0.174 1.00 98.38 415 ILE A N 1
ATOM 3404 C CA . ILE A 1 415 ? -18.688 -10.047 0.289 1.00 98.38 415 ILE A CA 1
ATOM 3405 C C . ILE A 1 415 ? -19.489 -11.141 0.981 1.00 98.38 415 ILE A C 1
ATOM 3407 O O . ILE A 1 415 ? -20.338 -10.874 1.831 1.00 98.38 415 ILE A O 1
ATOM 3411 N N . SER A 1 416 ? -19.196 -12.386 0.624 1.00 98.31 416 SER A N 1
ATOM 3412 C CA . SER A 1 416 ? -19.758 -13.559 1.285 1.00 98.31 416 SER A CA 1
ATOM 3413 C C . SER A 1 416 ? -18.718 -14.663 1.389 1.00 98.31 416 SER A C 1
ATOM 3415 O O . SER A 1 416 ? -18.023 -14.921 0.407 1.00 98.31 416 SER A O 1
ATOM 3417 N N . GLY A 1 417 ? -18.624 -15.341 2.527 1.00 97.94 417 GLY A N 1
ATOM 3418 C CA . GLY A 1 417 ? -17.632 -16.401 2.701 1.00 97.94 417 GLY A CA 1
ATOM 3419 C C . GLY A 1 417 ? -17.621 -17.023 4.086 1.00 97.94 417 GLY A C 1
ATOM 3420 O O . GLY A 1 417 ? -18.339 -16.580 4.982 1.00 97.94 417 GLY A O 1
ATOM 3421 N N . ASN A 1 418 ? -16.769 -18.025 4.256 1.00 98.06 418 ASN A N 1
ATOM 3422 C CA . ASN A 1 418 ? -16.540 -18.724 5.513 1.00 98.06 418 ASN A CA 1
ATOM 3423 C C . ASN A 1 418 ? -15.219 -18.273 6.135 1.00 98.06 418 ASN A C 1
ATOM 3425 O O . ASN A 1 418 ? -14.224 -18.094 5.431 1.00 98.06 418 ASN A O 1
ATOM 3429 N N . PHE A 1 419 ? -15.187 -18.160 7.461 1.00 97.88 419 PHE A N 1
ATOM 3430 C CA . PHE A 1 419 ? -13.936 -18.040 8.204 1.00 97.88 419 PHE A CA 1
ATOM 3431 C C . PHE A 1 419 ? -13.660 -19.308 9.013 1.00 97.88 419 PHE A C 1
ATOM 3433 O O . PHE A 1 419 ? -14.581 -20.005 9.461 1.00 97.88 419 PHE A O 1
ATOM 3440 N N . THR A 1 420 ? -12.376 -19.625 9.154 1.00 97.56 420 THR A N 1
ATOM 3441 C CA . THR A 1 420 ? -11.894 -20.874 9.742 1.00 97.56 420 THR A CA 1
ATOM 3442 C C . THR A 1 420 ? -10.951 -20.633 10.912 1.00 97.56 420 THR A C 1
ATOM 3444 O O . THR A 1 420 ? -10.255 -19.615 10.977 1.00 97.56 420 THR A O 1
ATOM 3447 N N . ASP A 1 421 ? -10.889 -21.612 11.808 1.00 95.25 421 ASP A N 1
ATOM 3448 C CA . ASP A 1 421 ? -9.821 -21.722 12.802 1.00 95.25 421 ASP A CA 1
ATOM 3449 C C . ASP A 1 421 ? -8.465 -22.093 12.159 1.00 95.25 421 ASP A C 1
ATOM 3451 O O . ASP A 1 421 ? -8.317 -22.139 10.928 1.00 95.25 421 ASP A O 1
ATOM 3455 N N . GLU A 1 422 ? -7.446 -22.292 12.999 1.00 89.88 422 GLU A N 1
ATOM 3456 C CA . GLU A 1 422 ? -6.077 -22.612 12.576 1.00 89.88 422 GLU A CA 1
ATOM 3457 C C . GLU A 1 422 ? -5.993 -23.986 11.891 1.00 89.88 422 GLU A C 1
ATOM 3459 O O . GLU A 1 422 ? -5.196 -24.171 10.966 1.00 89.88 422 GLU A O 1
ATOM 3464 N N . GLU A 1 423 ? -6.868 -24.921 12.268 1.00 92.38 423 GLU A N 1
ATOM 3465 C CA . GLU A 1 423 ? -7.007 -26.249 11.668 1.00 92.38 423 GLU A CA 1
ATOM 3466 C C . GLU A 1 423 ? -7.796 -26.246 10.347 1.00 92.38 423 GLU A C 1
ATOM 3468 O O . GLU A 1 423 ? -7.878 -27.276 9.669 1.00 92.38 423 GLU A O 1
ATOM 3473 N N . GLY A 1 424 ? -8.362 -25.103 9.950 1.00 93.62 424 GLY A N 1
ATOM 3474 C CA . GLY A 1 424 ? -9.124 -24.950 8.711 1.00 93.62 424 GLY A CA 1
ATOM 3475 C C . GLY A 1 424 ? -10.580 -25.411 8.812 1.00 93.62 424 GLY A C 1
ATOM 3476 O O . GLY A 1 424 ? -11.247 -25.570 7.786 1.00 93.62 424 GLY A O 1
ATOM 3477 N N . LYS A 1 425 ? -11.108 -25.625 10.019 1.00 96.50 425 LYS A N 1
ATOM 3478 C CA . LYS A 1 425 ? -12.527 -25.914 10.228 1.00 96.50 425 LYS A CA 1
ATOM 3479 C C . LYS A 1 425 ? -13.321 -24.613 10.166 1.00 96.50 425 LYS A C 1
ATOM 3481 O O . LYS A 1 425 ? -12.981 -23.620 10.801 1.00 96.50 425 LYS A O 1
ATOM 3486 N N . VAL A 1 426 ? -14.426 -24.636 9.421 1.00 97.62 426 VAL A N 1
ATOM 3487 C CA . VAL A 1 426 ? -15.368 -23.511 9.354 1.00 97.62 426 VAL A CA 1
ATOM 3488 C C . VAL A 1 426 ? -16.001 -23.285 10.726 1.00 97.62 426 VAL A C 1
ATOM 3490 O O . VAL A 1 426 ? -16.629 -24.190 11.284 1.00 97.62 426 VAL A O 1
ATOM 3493 N N . VAL A 1 427 ? -15.849 -22.070 11.246 1.00 97.44 427 VAL A N 1
ATOM 3494 C CA . VAL A 1 427 ? -16.410 -21.641 12.539 1.00 97.44 427 VAL A CA 1
ATOM 3495 C C . VAL A 1 427 ? -17.506 -20.587 12.378 1.00 97.44 427 VAL A C 1
ATOM 3497 O O . VAL A 1 427 ? -18.339 -20.423 13.271 1.00 97.44 427 VAL A O 1
ATOM 3500 N N . GLY A 1 428 ? -17.575 -19.933 11.218 1.00 98.00 428 GLY A N 1
ATOM 3501 C CA . GLY A 1 428 ? -18.626 -18.975 10.921 1.00 98.00 428 GLY A CA 1
ATOM 3502 C C . GLY A 1 428 ? -18.599 -18.455 9.490 1.00 98.00 428 GLY A C 1
ATOM 3503 O O . GLY A 1 428 ? -17.805 -18.898 8.657 1.00 98.00 428 GLY A O 1
ATOM 3504 N N . THR A 1 429 ? -19.513 -17.529 9.207 1.00 98.25 429 THR A N 1
ATOM 3505 C CA . THR A 1 429 ? -19.754 -16.984 7.868 1.00 98.25 429 THR A CA 1
ATOM 3506 C C . THR A 1 429 ? -19.954 -15.473 7.891 1.00 98.25 429 THR A C 1
ATOM 3508 O O . THR A 1 429 ? -20.454 -14.908 8.865 1.00 98.25 429 THR A O 1
ATOM 3511 N N . VAL A 1 430 ? -19.576 -14.822 6.797 1.00 98.31 430 VAL A N 1
ATOM 3512 C CA . VAL A 1 430 ? -19.784 -13.398 6.523 1.00 98.31 430 VAL A CA 1
ATOM 3513 C C . VAL A 1 430 ? -20.736 -13.282 5.336 1.00 98.31 430 VAL A C 1
ATOM 3515 O O . VAL A 1 430 ? -20.571 -13.994 4.346 1.00 98.31 430 VAL A O 1
ATOM 3518 N N . ASN A 1 431 ? -21.713 -12.380 5.418 1.00 98.44 431 ASN A N 1
ATOM 3519 C CA . ASN A 1 431 ? -22.549 -11.965 4.293 1.00 98.44 431 ASN A CA 1
ATOM 3520 C C . ASN A 1 431 ? -22.867 -10.474 4.431 1.00 98.44 431 ASN A C 1
ATOM 3522 O O . ASN A 1 431 ? -23.750 -10.085 5.202 1.00 98.44 431 ASN A O 1
ATOM 3526 N N . LEU A 1 432 ? -22.112 -9.642 3.717 1.00 98.44 432 LEU A N 1
ATOM 3527 C CA . LEU A 1 432 ? -22.169 -8.193 3.840 1.00 98.44 432 LEU A CA 1
ATOM 3528 C C . LEU A 1 432 ? -22.279 -7.519 2.473 1.00 98.44 432 LEU A C 1
ATOM 3530 O O . LEU A 1 432 ? -21.715 -7.955 1.468 1.00 98.44 432 LEU A O 1
ATOM 3534 N N . THR A 1 433 ? -22.970 -6.389 2.471 1.00 98.31 433 THR A N 1
ATOM 3535 C CA . THR A 1 433 ? -23.063 -5.450 1.356 1.00 98.31 433 THR A CA 1
ATOM 3536 C C . THR A 1 433 ? -22.574 -4.088 1.811 1.00 98.31 433 THR A C 1
ATOM 3538 O O . THR A 1 433 ? -22.797 -3.732 2.965 1.00 98.31 433 THR A O 1
ATOM 3541 N N . ALA A 1 434 ? -21.953 -3.315 0.930 1.00 97.94 434 ALA A N 1
ATOM 3542 C CA . ALA A 1 434 ? -21.533 -1.956 1.232 1.00 97.94 434 ALA A CA 1
ATOM 3543 C C . ALA A 1 434 ? -21.926 -0.968 0.141 1.00 97.94 434 ALA A C 1
ATOM 3545 O O . ALA A 1 434 ? -21.944 -1.313 -1.044 1.00 97.94 434 ALA A O 1
ATOM 3546 N N . GLU A 1 435 ? -22.150 0.278 0.547 1.00 98.00 435 GLU A N 1
ATOM 3547 C CA . GLU A 1 435 ? -22.322 1.418 -0.353 1.00 98.00 435 GLU A CA 1
ATOM 3548 C C . GLU A 1 435 ? -21.213 2.446 -0.116 1.00 98.00 435 GLU A C 1
ATOM 3550 O O . GLU A 1 435 ? -20.880 2.763 1.030 1.00 98.00 435 GLU A O 1
ATOM 3555 N N . ALA A 1 436 ? -20.615 2.956 -1.195 1.00 97.06 436 ALA A N 1
ATOM 3556 C CA . ALA A 1 436 ? -19.635 4.031 -1.104 1.00 97.06 436 ALA A CA 1
ATOM 3557 C C . ALA A 1 436 ? -20.312 5.372 -0.816 1.00 97.06 436 ALA A C 1
ATOM 3559 O O . ALA A 1 436 ? -21.260 5.758 -1.498 1.00 97.06 436 ALA A O 1
ATOM 3560 N N . TYR A 1 437 ? -19.766 6.114 0.146 1.00 94.12 437 TYR A N 1
ATOM 3561 C CA . TYR A 1 437 ? -20.222 7.464 0.486 1.00 94.12 437 TYR A CA 1
ATOM 3562 C C . TYR A 1 437 ? -19.210 8.558 0.125 1.00 94.12 437 TYR A C 1
ATOM 3564 O O . TYR A 1 437 ? -19.584 9.726 0.064 1.00 94.12 437 TYR A O 1
ATOM 3572 N N . ALA A 1 438 ? -17.943 8.205 -0.113 1.00 91.19 438 ALA A N 1
ATOM 3573 C CA . ALA A 1 438 ? -16.899 9.138 -0.537 1.00 91.19 438 ALA A CA 1
ATOM 3574 C C . ALA A 1 438 ? -15.778 8.412 -1.292 1.00 91.19 438 ALA A C 1
ATOM 3576 O O . ALA A 1 438 ? -15.621 7.189 -1.175 1.00 91.19 438 ALA A O 1
ATOM 3577 N N . TYR A 1 439 ? -14.964 9.167 -2.032 1.00 91.94 439 TYR A N 1
ATOM 3578 C CA . TYR A 1 439 ? -13.881 8.616 -2.839 1.00 91.94 439 TYR A CA 1
ATOM 3579 C C . TYR A 1 439 ? -12.573 9.395 -2.713 1.00 91.94 439 TYR A C 1
ATOM 3581 O O . TYR A 1 439 ? -12.509 10.604 -2.488 1.00 91.94 439 TYR A O 1
ATOM 3589 N N . TRP A 1 440 ? -11.477 8.676 -2.935 1.00 88.94 440 TRP A N 1
ATOM 3590 C CA . TRP A 1 440 ? -10.141 9.255 -2.975 1.00 88.94 440 TRP A CA 1
ATOM 3591 C C . TRP A 1 440 ? -9.321 8.642 -4.114 1.00 88.94 440 TRP A C 1
ATOM 3593 O O . TRP A 1 440 ? -8.559 7.688 -3.953 1.00 88.94 440 TRP A O 1
ATOM 3603 N N . GLY A 1 441 ? -9.481 9.226 -5.297 1.00 86.12 441 GLY A N 1
ATOM 3604 C CA . GLY A 1 441 ? -8.687 8.984 -6.495 1.00 86.12 441 GLY A CA 1
ATOM 3605 C C . GLY A 1 441 ? -7.337 9.702 -6.494 1.00 86.12 441 GLY A C 1
ATOM 3606 O O . GLY A 1 441 ? -6.778 10.079 -5.457 1.00 86.12 441 GLY A O 1
ATOM 3607 N N . ARG A 1 442 ? -6.764 9.906 -7.682 1.00 80.25 442 ARG A N 1
ATOM 3608 C CA . ARG A 1 442 ? -5.420 10.483 -7.807 1.00 80.25 442 ARG A CA 1
ATOM 3609 C C . ARG A 1 442 ? -5.346 11.879 -7.182 1.00 80.25 442 ARG A C 1
ATOM 3611 O O . ARG A 1 442 ? -6.150 12.758 -7.475 1.00 80.25 442 ARG A O 1
ATOM 3618 N N . CYS A 1 443 ? -4.345 12.076 -6.331 1.00 74.56 443 CYS A N 1
ATOM 3619 C CA . CYS A 1 443 ? -4.120 13.313 -5.588 1.00 74.56 443 CYS A CA 1
ATOM 3620 C C . CYS A 1 443 ? -5.297 13.801 -4.724 1.00 74.56 443 CYS A C 1
ATOM 3622 O O . CYS A 1 443 ? -5.388 14.996 -4.456 1.00 74.56 443 CYS A O 1
ATOM 3624 N N . GLY A 1 444 ? -6.188 12.912 -4.276 1.00 75.00 444 GLY A N 1
ATOM 3625 C CA . GLY A 1 444 ? -7.353 13.352 -3.505 1.00 75.00 444 GLY A CA 1
ATOM 3626 C C . GLY A 1 444 ? -8.548 13.752 -4.344 1.00 75.00 444 GLY A C 1
ATOM 3627 O O . GLY A 1 444 ? -9.459 14.343 -3.794 1.00 75.00 444 GLY A O 1
ATOM 3628 N N . ALA A 1 445 ? -8.614 13.457 -5.638 1.00 83.94 445 ALA A N 1
ATOM 3629 C CA . ALA A 1 445 ? -9.844 13.703 -6.388 1.00 83.94 445 ALA A CA 1
ATOM 3630 C C . ALA A 1 445 ? -10.986 12.760 -5.947 1.00 83.94 445 ALA A C 1
ATOM 3632 O O . ALA A 1 445 ? -10.737 11.614 -5.596 1.00 83.94 445 ALA A O 1
ATOM 3633 N N . GLU A 1 446 ? -12.240 13.216 -6.002 1.00 87.50 446 GLU A N 1
ATOM 3634 C CA . GLU A 1 446 ? -13.428 12.352 -5.821 1.00 87.50 446 GLU A CA 1
ATOM 3635 C C . GLU A 1 446 ? -13.664 11.411 -7.014 1.00 87.50 446 GLU A C 1
ATOM 3637 O O . GLU A 1 446 ? -14.342 10.394 -6.913 1.00 87.50 446 GLU A O 1
ATOM 3642 N N . ASN A 1 447 ? -13.084 11.722 -8.172 1.00 89.56 447 ASN A N 1
ATOM 3643 C CA . ASN A 1 447 ? -13.051 10.798 -9.295 1.00 89.56 447 ASN A CA 1
ATOM 3644 C C . ASN A 1 447 ? -11.732 10.021 -9.295 1.00 89.56 447 ASN A C 1
ATOM 3646 O O . ASN A 1 447 ? -10.672 10.542 -8.948 1.00 89.56 447 ASN A O 1
ATOM 3650 N N . TRP A 1 448 ? -11.782 8.759 -9.708 1.00 90.25 448 TRP A N 1
ATOM 3651 C CA . TRP A 1 448 ? -10.573 7.938 -9.817 1.00 90.25 448 TRP A CA 1
ATOM 3652 C C . TRP A 1 448 ? -9.722 8.270 -11.043 1.00 90.25 448 TRP A C 1
ATOM 3654 O O . TRP A 1 448 ? -8.548 7.916 -11.076 1.00 90.25 448 TRP A O 1
ATOM 3664 N N . LEU A 1 449 ? -10.291 9.026 -11.990 1.00 86.88 449 LEU A N 1
ATOM 3665 C CA . LEU A 1 449 ? -9.776 9.249 -13.341 1.00 86.88 449 LEU A CA 1
ATOM 3666 C C . LEU A 1 449 ? -9.638 7.931 -14.118 1.00 86.88 449 LEU A C 1
ATOM 3668 O O . LEU A 1 449 ? -9.107 6.934 -13.639 1.00 86.88 449 LEU A O 1
ATOM 3672 N N . ILE A 1 450 ? -10.135 7.929 -15.353 1.00 86.94 450 ILE A N 1
ATOM 3673 C CA . ILE A 1 450 ? -10.005 6.778 -16.246 1.00 86.94 450 ILE A CA 1
ATOM 3674 C C . ILE A 1 450 ? -8.799 7.018 -17.148 1.00 86.94 450 ILE A C 1
ATOM 3676 O O . ILE A 1 450 ? -8.686 8.066 -17.788 1.00 86.94 450 ILE A O 1
ATOM 3680 N N . HIS A 1 451 ? -7.906 6.039 -17.190 1.00 84.81 451 HIS A N 1
ATOM 3681 C CA . HIS A 1 451 ? -6.736 6.017 -18.052 1.00 84.81 451 HIS A CA 1
ATOM 3682 C C . HIS A 1 451 ? -6.952 5.024 -19.191 1.00 84.81 451 HIS A C 1
ATOM 3684 O O . HIS A 1 451 ? -7.374 3.891 -18.962 1.00 84.81 451 HIS A O 1
ATOM 3690 N N . GLU A 1 452 ? -6.652 5.451 -20.414 1.00 83.38 452 GLU A N 1
ATOM 3691 C CA . GLU A 1 452 ? -6.691 4.586 -21.590 1.00 83.38 452 GLU A CA 1
ATOM 3692 C C . GLU A 1 452 ? -5.346 3.892 -21.801 1.00 83.38 452 GLU A C 1
ATOM 3694 O O . GLU A 1 452 ? -4.281 4.502 -21.675 1.00 83.38 452 GLU A O 1
ATOM 3699 N N . GLY A 1 453 ? -5.430 2.623 -22.175 1.00 76.00 453 GLY A N 1
ATOM 3700 C CA . GLY A 1 453 ? -4.319 1.788 -22.577 1.00 76.00 453 GLY A CA 1
ATOM 3701 C C . GLY A 1 453 ? -3.620 1.073 -21.426 1.00 76.00 453 GLY A C 1
ATOM 3702 O O . GLY A 1 453 ? -3.242 1.650 -20.409 1.00 76.00 453 GLY A O 1
ATOM 3703 N N . THR A 1 454 ? -3.371 -0.210 -21.646 1.00 79.38 454 THR A N 1
ATOM 3704 C CA . THR A 1 454 ? -2.360 -1.010 -20.956 1.00 79.38 454 THR A CA 1
ATOM 3705 C C . THR A 1 454 ? -1.340 -1.497 -21.985 1.00 79.38 454 THR A C 1
AT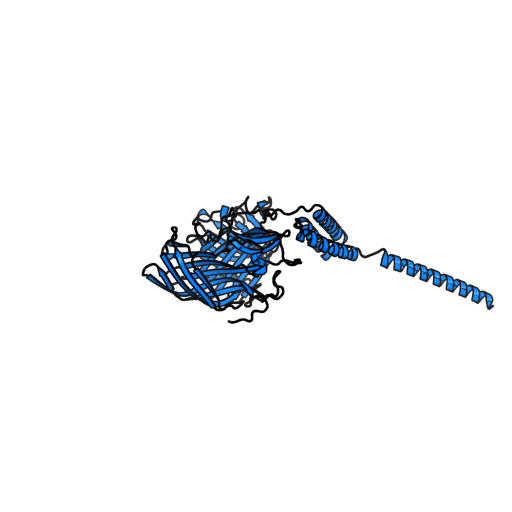OM 3707 O O . THR A 1 454 ? -1.533 -1.350 -23.195 1.00 79.38 454 THR A O 1
ATOM 3710 N N . PHE A 1 455 ? -0.224 -2.085 -21.544 1.00 75.88 455 PHE A N 1
ATOM 3711 C CA . PHE A 1 455 ? 0.780 -2.570 -22.499 1.00 75.88 455 PHE A CA 1
ATOM 3712 C C . PHE A 1 455 ? 0.301 -3.766 -23.338 1.00 75.88 455 PHE A C 1
ATOM 3714 O O . PHE A 1 455 ? 0.879 -4.033 -24.390 1.00 75.88 455 PHE A O 1
ATOM 3721 N N . TRP A 1 456 ? -0.717 -4.494 -22.865 1.00 79.19 456 TRP A N 1
ATOM 3722 C CA . TRP A 1 456 ? -1.325 -5.622 -23.573 1.00 79.19 456 TRP A CA 1
ATOM 3723 C C . TRP A 1 456 ? -2.634 -5.247 -24.277 1.00 79.19 456 TRP A C 1
ATOM 3725 O O . TRP A 1 456 ? -3.014 -5.920 -25.228 1.00 79.19 456 TRP A O 1
ATOM 3735 N N . ASP A 1 457 ? -3.304 -4.176 -23.842 1.00 81.38 457 ASP A N 1
ATOM 3736 C CA . ASP A 1 457 ? -4.548 -3.670 -24.421 1.00 81.38 457 ASP A CA 1
ATOM 3737 C C . AS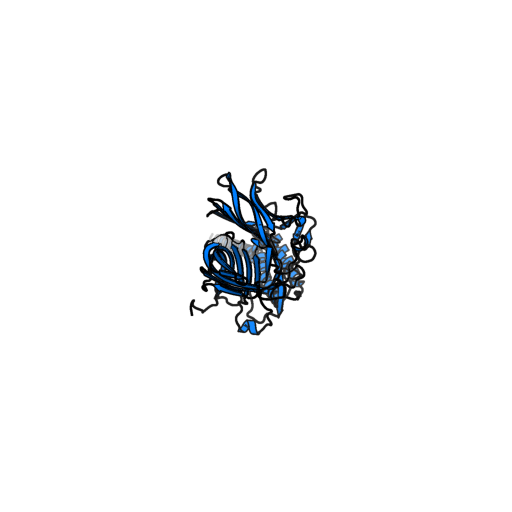P A 1 457 ? -4.512 -2.133 -24.528 1.00 81.38 457 ASP A C 1
ATOM 3739 O O . ASP A 1 457 ? -4.974 -1.429 -23.626 1.00 81.38 457 ASP A O 1
ATOM 3743 N N . PRO A 1 458 ? -3.978 -1.578 -25.635 1.00 80.12 458 PRO A N 1
ATOM 3744 C CA . PRO A 1 458 ? -3.875 -0.132 -25.840 1.00 80.12 458 PRO A CA 1
ATOM 3745 C C . PRO A 1 458 ? -5.212 0.623 -25.850 1.00 80.12 458 PRO A C 1
ATOM 3747 O O . PRO A 1 458 ? -5.201 1.843 -25.717 1.00 80.12 458 PRO A O 1
ATOM 3750 N N . ALA A 1 459 ? -6.340 -0.071 -26.023 1.00 83.38 459 ALA A N 1
ATOM 3751 C CA . ALA A 1 459 ? -7.680 0.516 -26.018 1.00 83.38 459 ALA A CA 1
ATOM 3752 C C . ALA A 1 459 ? -8.474 0.187 -24.738 1.00 83.38 459 ALA A C 1
ATOM 3754 O O . ALA A 1 459 ? -9.621 0.612 -24.594 1.00 83.38 459 ALA A O 1
ATOM 3755 N N . GLY A 1 460 ? -7.881 -0.568 -23.813 1.00 86.44 460 GLY A N 1
ATOM 3756 C CA . GLY A 1 460 ? -8.473 -0.882 -22.523 1.00 86.44 460 GLY A CA 1
ATOM 3757 C C . GLY A 1 460 ? -8.547 0.340 -21.617 1.00 86.44 460 GLY A C 1
ATOM 3758 O O . GLY A 1 460 ? -7.858 1.337 -21.821 1.00 86.44 460 GLY A O 1
ATOM 3759 N N . GLN A 1 461 ? -9.382 0.267 -20.589 1.00 89.19 461 GLN A N 1
ATOM 3760 C CA . GLN A 1 461 ? -9.555 1.336 -19.612 1.00 89.19 461 GLN A CA 1
ATOM 3761 C C . GLN A 1 461 ? -9.111 0.859 -18.239 1.00 89.19 461 GLN A C 1
ATOM 3763 O O . GLN A 1 461 ? -9.441 -0.250 -17.826 1.00 89.19 461 GLN A O 1
ATOM 3768 N N . THR A 1 462 ? -8.395 1.705 -17.510 1.00 88.69 462 THR A N 1
ATOM 3769 C CA . THR A 1 462 ? -7.987 1.443 -16.130 1.00 88.69 462 THR A CA 1
ATOM 3770 C C . THR A 1 462 ? -8.376 2.594 -15.220 1.00 88.69 462 THR A C 1
ATOM 3772 O O . THR A 1 462 ? -8.502 3.735 -15.663 1.00 88.69 462 THR A O 1
ATOM 3775 N N . ALA A 1 463 ? -8.581 2.294 -13.945 1.00 90.56 463 ALA A N 1
ATOM 3776 C CA . ALA A 1 463 ? -8.796 3.294 -12.910 1.00 90.56 463 ALA A CA 1
ATOM 3777 C C . ALA A 1 463 ? -8.126 2.834 -11.616 1.00 90.56 463 ALA A C 1
ATOM 3779 O O . ALA A 1 463 ? -8.070 1.634 -11.336 1.00 90.56 463 ALA A O 1
ATOM 3780 N N . TRP A 1 464 ? -7.638 3.797 -10.840 1.00 90.31 464 TRP A N 1
ATOM 3781 C CA . TRP A 1 464 ? -7.063 3.559 -9.524 1.00 90.31 464 TRP A CA 1
ATOM 3782 C C . TRP A 1 464 ? -7.617 4.559 -8.533 1.00 90.31 464 TRP A C 1
ATOM 3784 O O . TRP A 1 464 ? -7.628 5.769 -8.785 1.00 90.31 464 TRP A O 1
ATOM 3794 N N . GLY A 1 465 ? -8.022 4.075 -7.375 1.00 91.88 465 GLY A N 1
ATOM 3795 C CA . GLY A 1 465 ? -8.471 4.961 -6.329 1.00 91.88 465 GLY A CA 1
ATOM 3796 C C . GLY A 1 465 ? -8.986 4.209 -5.132 1.00 91.88 465 GLY A C 1
ATOM 3797 O O . GLY A 1 465 ? -8.780 3.006 -4.976 1.00 91.88 465 GLY A O 1
ATOM 3798 N N . ARG A 1 466 ? -9.612 4.980 -4.256 1.00 92.50 466 ARG A N 1
ATOM 3799 C CA . ARG A 1 466 ? -10.119 4.500 -2.986 1.00 92.50 466 ARG A CA 1
ATOM 3800 C C . ARG A 1 466 ? -11.576 4.849 -2.801 1.00 92.50 466 ARG A C 1
ATOM 3802 O O . ARG A 1 466 ? -12.031 5.875 -3.321 1.00 92.50 466 ARG A O 1
ATOM 3809 N N . SER A 1 467 ? -12.259 4.028 -2.023 1.00 94.69 467 SER A N 1
ATOM 3810 C CA . SER A 1 467 ? -13.635 4.263 -1.599 1.00 94.69 467 SER A CA 1
ATOM 3811 C C . SER A 1 467 ? -13.748 4.168 -0.094 1.00 94.69 467 SER A C 1
ATOM 3813 O O . SER A 1 467 ? -13.138 3.305 0.531 1.00 94.69 467 SER A O 1
ATOM 3815 N N . PHE A 1 468 ? -14.576 5.038 0.460 1.00 93.88 468 PHE A N 1
ATOM 3816 C CA . PHE A 1 468 ? -15.067 4.927 1.821 1.00 93.88 468 PHE A CA 1
ATOM 3817 C C . PHE A 1 468 ? -16.474 4.367 1.761 1.00 93.88 468 PHE A C 1
ATOM 3819 O O . PHE A 1 468 ? -17.301 4.874 0.997 1.00 93.88 468 PHE A O 1
ATOM 3826 N N . VAL A 1 469 ? -16.726 3.311 2.525 1.00 96.19 469 VAL A N 1
ATOM 3827 C CA . VAL A 1 469 ? -17.959 2.530 2.424 1.00 96.19 469 VAL A CA 1
ATOM 3828 C C . VAL A 1 469 ? -18.634 2.354 3.778 1.00 96.19 469 VAL A C 1
ATOM 3830 O O . VAL A 1 469 ? -17.992 2.437 4.828 1.00 96.19 469 VAL A O 1
ATOM 3833 N N . LEU A 1 470 ? -19.938 2.099 3.731 1.00 96.88 470 LEU A N 1
ATOM 3834 C CA . LEU A 1 470 ? -20.746 1.667 4.866 1.00 96.88 470 LEU A CA 1
ATOM 3835 C C . LEU A 1 470 ? -21.233 0.249 4.611 1.00 96.88 470 LEU A C 1
ATOM 3837 O O . LEU A 1 470 ? -21.933 0.007 3.631 1.00 96.88 470 LEU A O 1
ATOM 3841 N N . TRP A 1 471 ? -20.831 -0.674 5.475 1.00 97.50 471 TRP A N 1
ATOM 3842 C CA . TRP A 1 471 ? -21.175 -2.083 5.424 1.00 97.50 471 TRP A CA 1
ATOM 3843 C C . TRP A 1 471 ? -22.449 -2.381 6.214 1.00 97.50 471 TRP A C 1
ATOM 3845 O O . TRP A 1 471 ? -22.690 -1.832 7.289 1.00 97.50 471 TRP A O 1
ATOM 3855 N N . HIS A 1 472 ? -23.230 -3.313 5.683 1.00 97.56 472 HIS A N 1
ATOM 3856 C CA . HIS A 1 472 ? -24.474 -3.811 6.248 1.00 97.56 472 HIS A CA 1
ATOM 3857 C C . HIS A 1 472 ? -24.606 -5.306 5.989 1.00 97.56 472 HIS A C 1
ATOM 3859 O O . HIS A 1 472 ? -24.150 -5.797 4.955 1.00 97.56 472 HIS A O 1
ATOM 3865 N N . GLY A 1 473 ? -25.284 -6.022 6.879 1.00 97.62 473 GLY A N 1
ATOM 3866 C CA . GLY A 1 473 ? -25.600 -7.435 6.688 1.00 97.62 473 GLY A CA 1
ATOM 3867 C C . GLY A 1 473 ? -25.388 -8.227 7.964 1.00 97.62 473 GLY A C 1
ATOM 3868 O O . GLY A 1 473 ? -25.759 -7.773 9.045 1.00 97.62 473 GLY A O 1
ATOM 3869 N N . THR A 1 474 ? -24.822 -9.424 7.841 1.00 97.69 474 THR A N 1
ATOM 3870 C CA . THR A 1 474 ? -24.722 -10.363 8.959 1.00 97.69 474 THR A CA 1
ATOM 3871 C C . THR A 1 474 ? -23.389 -11.090 8.996 1.00 97.69 474 THR A C 1
ATOM 3873 O O . THR A 1 474 ? -22.857 -11.495 7.959 1.00 97.69 474 THR A O 1
ATOM 3876 N N . ILE A 1 475 ? -22.914 -11.348 10.210 1.00 98.06 475 ILE A N 1
ATOM 3877 C CA . ILE A 1 475 ? -21.834 -12.289 10.505 1.00 98.06 475 ILE A CA 1
ATOM 3878 C C . ILE A 1 475 ? -22.419 -13.363 11.424 1.00 98.06 475 ILE A C 1
ATOM 3880 O O . ILE A 1 475 ? -23.099 -13.038 12.392 1.00 98.06 475 ILE A O 1
ATOM 3884 N N . THR A 1 476 ? -22.212 -14.639 11.107 1.00 97.50 476 THR A N 1
ATOM 3885 C CA . THR A 1 476 ? -22.761 -15.762 11.888 1.00 97.50 476 THR A CA 1
ATOM 3886 C C . THR A 1 476 ? -21.629 -16.602 12.456 1.00 97.50 476 THR A C 1
ATOM 3888 O O . THR A 1 476 ? -20.724 -16.970 11.708 1.00 97.50 476 THR A O 1
ATOM 3891 N N . MET A 1 477 ? -21.693 -16.951 13.739 1.00 95.00 477 MET A N 1
ATOM 3892 C CA . MET A 1 477 ? -20.725 -17.822 14.409 1.00 95.00 477 MET A CA 1
ATOM 3893 C C . MET A 1 477 ? -21.471 -18.824 15.296 1.00 95.00 477 MET A C 1
ATOM 3895 O O . MET A 1 477 ? -22.123 -18.456 16.271 1.00 95.00 477 MET A O 1
ATOM 3899 N N . GLY A 1 478 ? -21.422 -20.109 14.939 1.00 90.00 478 GLY A N 1
ATOM 3900 C CA . GLY A 1 478 ? -22.282 -21.118 15.566 1.00 90.00 478 GLY A CA 1
ATOM 3901 C C . GLY A 1 478 ? -23.774 -20.797 15.390 1.00 90.00 478 GLY A C 1
ATOM 3902 O O . GLY A 1 478 ? -24.257 -20.699 14.265 1.00 90.00 478 GLY A O 1
ATOM 3903 N N . GLU A 1 479 ? -24.502 -20.652 16.501 1.00 91.94 479 GLU A N 1
ATOM 3904 C CA . GLU A 1 479 ? -25.928 -20.271 16.514 1.00 91.94 479 GLU A CA 1
ATOM 3905 C C . GLU A 1 479 ? -26.145 -18.748 16.612 1.00 91.94 479 GLU A C 1
ATOM 3907 O O . GLU A 1 479 ? -27.277 -18.271 16.539 1.00 91.94 479 GLU A O 1
ATOM 3912 N N . GLU A 1 480 ? -25.074 -17.974 16.787 1.00 95.69 480 GLU A N 1
ATOM 3913 C CA . GLU A 1 480 ? -25.135 -16.529 16.974 1.00 95.69 480 GLU A CA 1
ATOM 3914 C C . GLU A 1 480 ? -25.113 -15.795 15.632 1.00 95.69 480 GLU A C 1
ATOM 3916 O O . GLU A 1 480 ? -24.320 -16.114 14.747 1.00 95.69 480 GLU A O 1
ATOM 3921 N N . THR A 1 481 ? -25.972 -14.784 15.486 1.00 97.06 481 THR A N 1
ATOM 3922 C CA . THR A 1 481 ? -25.986 -13.874 14.334 1.00 97.06 481 THR A CA 1
ATOM 3923 C C . THR A 1 481 ? -25.782 -12.445 14.809 1.00 97.06 481 THR A C 1
ATOM 3925 O O . THR A 1 481 ? -26.583 -11.916 15.580 1.00 97.06 481 THR A O 1
ATOM 3928 N N . ILE A 1 482 ? -24.730 -11.822 14.299 1.00 96.69 482 ILE A N 1
ATOM 3929 C CA . ILE A 1 482 ? -24.351 -10.442 14.563 1.00 96.69 482 ILE A CA 1
ATOM 3930 C C . ILE A 1 482 ? -24.839 -9.611 13.382 1.00 96.69 482 ILE A C 1
ATOM 3932 O O . ILE A 1 482 ? -24.455 -9.856 12.234 1.00 96.69 482 ILE A O 1
ATOM 3936 N N . TYR A 1 483 ? -25.711 -8.649 13.665 1.00 96.38 483 TYR A N 1
ATOM 3937 C CA . TYR A 1 483 ? -26.243 -7.732 12.664 1.00 96.38 483 TYR A CA 1
ATOM 3938 C C . TYR A 1 483 ? -25.329 -6.525 12.547 1.00 96.38 483 TYR A C 1
ATOM 3940 O O . TYR A 1 483 ? -25.001 -5.882 13.542 1.00 96.38 483 TYR A O 1
ATOM 3948 N N . ILE A 1 484 ? -24.925 -6.234 11.318 1.00 96.75 484 ILE A N 1
ATOM 3949 C CA . ILE A 1 484 ? -24.059 -5.113 11.000 1.00 96.75 484 ILE A CA 1
ATOM 3950 C C . ILE A 1 484 ? -24.897 -4.011 10.366 1.00 96.75 484 ILE A C 1
ATOM 3952 O O . ILE A 1 484 ? -25.545 -4.226 9.336 1.00 96.75 484 ILE A O 1
ATOM 3956 N N . GLU A 1 485 ? -24.826 -2.820 10.951 1.00 94.50 485 GLU A N 1
ATOM 3957 C CA . GLU A 1 485 ? -25.482 -1.617 10.454 1.00 94.50 485 GLU A CA 1
ATOM 3958 C C . GLU A 1 485 ? -24.464 -0.475 10.377 1.00 94.50 485 GLU A C 1
ATOM 3960 O O . GLU A 1 485 ? -23.933 -0.043 11.392 1.00 94.50 485 GLU A O 1
ATOM 3965 N N . ASN A 1 486 ? -24.197 0.038 9.172 1.00 93.50 486 ASN A N 1
ATOM 3966 C CA . ASN A 1 486 ? -23.315 1.189 8.942 1.00 93.50 486 ASN A CA 1
ATOM 3967 C C . ASN A 1 486 ? -21.862 1.014 9.437 1.00 93.50 486 ASN A C 1
ATOM 3969 O O . ASN A 1 486 ? -21.202 2.005 9.765 1.00 93.50 486 ASN A O 1
ATOM 3973 N N . ALA A 1 487 ? -21.326 -0.211 9.457 1.00 95.19 487 ALA A N 1
ATOM 3974 C CA . ALA A 1 487 ? -19.924 -0.421 9.818 1.00 95.19 487 ALA A CA 1
ATOM 3975 C C . ALA A 1 487 ? -18.999 0.229 8.781 1.00 95.19 487 ALA A C 1
ATOM 3977 O O . ALA A 1 487 ? -19.224 0.145 7.571 1.00 95.19 487 ALA A O 1
ATOM 3978 N N . ARG A 1 488 ? -17.953 0.910 9.241 1.00 94.12 488 ARG A N 1
ATOM 3979 C CA . ARG A 1 488 ? -17.092 1.709 8.363 1.00 94.12 488 ARG A CA 1
ATOM 3980 C C . ARG A 1 488 ? -16.121 0.804 7.625 1.00 94.12 488 ARG A C 1
ATOM 3982 O O . ARG A 1 488 ? -15.600 -0.157 8.183 1.00 94.12 488 ARG A O 1
ATOM 3989 N N . GLY A 1 489 ? -15.850 1.132 6.372 1.00 94.12 489 GLY A N 1
ATOM 3990 C CA . GLY A 1 489 ? -14.832 0.450 5.592 1.00 94.12 489 GLY A CA 1
ATOM 3991 C C . GLY A 1 489 ? -14.080 1.398 4.683 1.00 94.12 489 GLY A C 1
ATOM 3992 O O . GLY A 1 489 ? -14.566 2.471 4.310 1.00 94.12 489 GLY A O 1
ATOM 3993 N N . PHE A 1 490 ? -12.890 0.967 4.303 1.00 93.06 490 PHE A N 1
ATOM 3994 C CA . PHE A 1 490 ? -12.056 1.636 3.325 1.00 93.06 490 PHE A CA 1
ATOM 3995 C C . PHE A 1 490 ? -11.569 0.627 2.297 1.00 93.06 490 PHE A C 1
ATOM 3997 O O . PHE A 1 490 ? -11.236 -0.499 2.648 1.00 93.06 490 PHE A O 1
ATOM 4004 N N . GLY A 1 491 ? -11.496 1.044 1.039 1.00 93.00 491 GLY A N 1
ATOM 4005 C CA . GLY A 1 491 ? -10.963 0.225 -0.034 1.00 93.00 491 GLY A CA 1
ATOM 4006 C C . GLY A 1 491 ? -9.936 0.939 -0.875 1.00 93.00 491 GLY A C 1
ATOM 4007 O O . GLY A 1 491 ? -10.145 2.100 -1.213 1.00 93.00 491 GLY A O 1
ATOM 4008 N N . GLU A 1 492 ? -8.890 0.232 -1.288 1.00 92.62 492 GLU A N 1
ATOM 4009 C CA . GLU A 1 492 ? -8.021 0.599 -2.399 1.00 92.62 492 GLU A CA 1
ATOM 4010 C C . GLU A 1 492 ? -8.173 -0.393 -3.551 1.00 92.62 492 GLU A C 1
ATOM 4012 O O . GLU A 1 492 ? -8.257 -1.609 -3.359 1.00 92.62 492 GLU A O 1
ATOM 4017 N N . PHE A 1 493 ? -8.226 0.145 -4.768 1.00 93.00 493 PHE A N 1
ATOM 4018 C CA . PHE A 1 493 ? -8.569 -0.630 -5.944 1.00 93.00 493 PHE A CA 1
ATOM 4019 C C . PHE A 1 493 ? -7.753 -0.223 -7.156 1.00 93.00 493 PHE A C 1
ATOM 4021 O O . PHE A 1 493 ? -7.628 0.962 -7.477 1.00 93.00 493 PHE A O 1
ATOM 4028 N N . GLN A 1 494 ? -7.331 -1.236 -7.905 1.00 91.62 494 GLN A N 1
ATOM 4029 C CA . GLN A 1 494 ? -6.981 -1.101 -9.311 1.00 91.62 494 GLN A CA 1
ATOM 4030 C C . GLN A 1 494 ? -8.035 -1.837 -10.140 1.00 91.62 494 GLN A C 1
ATOM 4032 O O . GLN A 1 494 ? -8.391 -2.989 -9.867 1.00 91.62 494 GLN A O 1
ATOM 4037 N N . ARG A 1 495 ? -8.569 -1.158 -11.152 1.00 91.00 495 ARG A N 1
ATOM 4038 C CA . ARG A 1 495 ? -9.620 -1.669 -12.033 1.00 91.00 495 ARG A CA 1
ATOM 4039 C C . ARG A 1 495 ? -9.151 -1.652 -13.472 1.00 91.00 495 ARG A C 1
ATOM 4041 O O . ARG A 1 495 ? -8.438 -0.741 -13.887 1.00 91.00 495 ARG A O 1
ATOM 4048 N N . TYR A 1 496 ? -9.608 -2.638 -14.231 1.00 89.75 496 TYR A N 1
ATOM 4049 C CA . TYR A 1 496 ? -9.385 -2.736 -15.664 1.00 89.75 496 TYR A CA 1
ATOM 4050 C C . TYR A 1 496 ? -10.670 -3.174 -16.357 1.00 89.75 496 TYR A C 1
ATOM 4052 O O . TYR A 1 496 ? -11.408 -4.022 -15.854 1.00 89.75 496 TYR A O 1
ATOM 4060 N N . LYS A 1 497 ? -10.918 -2.589 -17.523 1.00 88.44 497 LYS A N 1
ATOM 4061 C CA . LYS A 1 497 ? -11.995 -2.947 -18.430 1.00 88.44 497 LYS A CA 1
ATOM 4062 C C . LYS A 1 497 ? -11.414 -3.117 -19.840 1.00 88.44 497 LYS A C 1
ATOM 4064 O O . LYS A 1 497 ? -10.811 -2.167 -20.344 1.00 88.44 497 LYS A O 1
ATOM 4069 N N . PRO A 1 498 ? -11.590 -4.282 -20.483 1.00 85.25 498 PRO A N 1
ATOM 4070 C CA . PRO A 1 498 ? -11.035 -4.534 -21.806 1.00 85.25 498 PRO A CA 1
ATOM 4071 C C . PRO A 1 498 ? -11.737 -3.725 -22.899 1.00 85.25 498 PRO A C 1
ATOM 4073 O O . PRO A 1 498 ? -12.927 -3.397 -22.795 1.00 85.25 498 PRO A O 1
ATOM 4076 N N . ALA A 1 499 ? -11.009 -3.448 -23.980 1.00 80.31 499 ALA A N 1
ATOM 4077 C CA . ALA A 1 499 ? -11.570 -2.835 -25.176 1.00 80.31 499 ALA A CA 1
ATOM 4078 C C . ALA A 1 499 ? -12.725 -3.677 -25.761 1.00 80.31 499 ALA A C 1
ATOM 4080 O O . ALA A 1 499 ? -12.649 -4.901 -25.862 1.00 80.31 499 ALA A O 1
ATOM 4081 N N . GLY A 1 500 ? -13.811 -3.019 -26.174 1.00 65.94 500 GLY A N 1
ATOM 4082 C CA . GLY A 1 500 ? -14.913 -3.669 -26.896 1.00 65.94 500 GLY A CA 1
ATOM 4083 C C . GLY A 1 500 ? -15.939 -4.431 -26.047 1.00 65.94 500 GLY A C 1
ATOM 4084 O O . GLY A 1 500 ? -16.891 -4.953 -26.616 1.00 65.94 500 GLY A O 1
ATOM 4085 N N . HIS A 1 501 ? -15.817 -4.465 -24.715 1.00 49.53 501 HIS A N 1
ATOM 4086 C CA . HIS A 1 501 ? -16.922 -4.880 -23.842 1.00 49.53 501 HIS A CA 1
ATOM 4087 C C . HIS A 1 501 ? -17.710 -3.643 -23.391 1.00 49.53 501 HIS A C 1
ATOM 4089 O O . HIS A 1 501 ? -17.267 -2.869 -22.536 1.00 49.53 501 HIS A O 1
ATOM 4095 N N . SER A 1 502 ? -18.888 -3.421 -23.982 1.00 36.47 502 SER A N 1
ATOM 4096 C CA . SER A 1 502 ? -19.881 -2.507 -23.412 1.00 36.47 502 SER A CA 1
ATOM 4097 C C . SER A 1 502 ? -20.181 -2.939 -21.977 1.00 36.47 502 SER A C 1
ATOM 4099 O O . SER A 1 502 ? -20.170 -4.126 -21.665 1.00 36.47 502 SER A O 1
ATOM 4101 N N . ALA A 1 503 ? -20.392 -1.971 -21.080 1.00 36.78 503 ALA A N 1
ATOM 4102 C CA . ALA A 1 503 ? -20.931 -2.305 -19.766 1.00 36.78 503 ALA A CA 1
ATOM 4103 C C . ALA A 1 503 ? -22.264 -3.050 -19.962 1.00 36.78 503 ALA A C 1
ATOM 4105 O O . ALA A 1 503 ? -23.006 -2.676 -20.870 1.00 36.78 503 ALA A O 1
ATOM 4106 N N . PHE A 1 504 ? -22.520 -4.026 -19.090 1.00 28.91 504 PHE A N 1
ATOM 4107 C CA . PHE A 1 504 ? -23.712 -4.878 -18.963 1.00 28.91 504 PHE A CA 1
ATOM 4108 C C . PHE A 1 504 ? -23.689 -6.231 -19.707 1.00 28.91 504 PHE A C 1
ATOM 4110 O O . PHE A 1 504 ? -23.415 -6.257 -20.909 1.00 28.91 504 PHE A O 1
ATOM 4117 N N . PRO A 1 505 ? -23.997 -7.349 -19.012 1.00 32.03 505 PRO A N 1
ATOM 4118 C CA . PRO A 1 505 ? -24.767 -8.432 -19.619 1.00 32.03 505 PRO A CA 1
ATOM 4119 C C . PRO A 1 505 ? -26.200 -7.993 -19.952 1.00 32.03 505 PRO A C 1
ATOM 4121 O O . PRO A 1 505 ? -26.729 -7.093 -19.255 1.00 32.03 505 PRO A O 1
#

Radius of gyration: 29.3 Å; Cα contacts (8 Å, |Δi|>4): 1218; chains: 1; bounding box: 65×85×94 Å

Sequence (505 aa):
MEGDIMEKRTKLIIVVAVVIAVAIVVACFFLFYHQPEERKVVQMFKAFNEEFKRKSAEGYDVSEAEKYARMAKRAFKRGEYALAREYLEMAFEALRNAQKYEFPTFAVTRSNTWITDPITLYDFVPFGVVLEKLPDNRIVIDRKQGWTASNFVAFGMAYNENHTIIFHSSVNIGAGWLRLMFDDKRICMKLDGPSYYDSGGKYFPYPTVYTNPNNDYVIIIAYDEANRTWYHKIIYTKTEPPTEILYVKGAARLVPLWIGKAEGPFVVHGIAGVRGGQLCLDTWGGYLDFEELIECSYFDLDTGKKYEFDSGFTFMDREYHRNLPIGSWQGLSASSLVDGTIFNAMSFHNFEGEVIEFLFLTANNPLPEDIRAKYEFPDFEHIGRINFVSRNESYRFDDFTFWTDGKLQPEKYYISGNFTDEEGKVVGTVNLTAEAYAYWGRCGAENWLIHEGTFWDPAGQTAWGRSFVLWHGTITMGEETIYIENARGFGEFQRYKPAGHSAFP

Secondary structure (DSSP, 8-state):
-HHHHHHHHHHHHHHHHHHHHHHHHHHHHHHHT---HHHHHHHHHHHHHHHHHHHHHTTB--HHHHHHHHHHHHHHHTT-HHHHHHHHHHHHHHHHHPPBP-PPP--B-S--TT--PPPPHHHHS-BTTTEEE-TTSEEEE-GGGTEEEEEEEEEEEEE-SS-EEEEEEEEETTEEEEEEEETTEEEEEEEES-EEEESSSSSSSS-EEE--TTSSEEEEEEEEGGGTEEEEEEEETTSSSPEEEEEEEEEE-S--EEEE-TTSPBEEEEEEEEETTEEEEEEEEEEEEEEEEEEEEEEETTTTEEEEE-EEEEEEEEEEEEEEEEEE--SS--SS---B-EEEEEEEEE-SSS-EEEEEEEEE--S-HHHHTTS-PPPPPEEEEEEEGGGTEEEEEEEEEEEE-S-SS-SEEEEEEEEE-TT--EEEEEEEEEEEEEEE-GGG-SS--EEE--SS-TT-EEEEEEEEEEEEEEEEETTEEEEEEEEEEEEEEEEEE-TT--S--

Solvent-accessible surface area (backbone atoms only — not comparable to full-atom values): 25918 Å² total; per-residue (Å²): 123,68,66,67,53,51,53,52,50,51,52,48,51,52,52,52,52,50,52,51,52,50,51,49,52,51,50,47,44,48,68,69,72,52,62,56,62,60,60,56,43,54,50,48,53,52,56,47,52,54,52,51,53,50,42,33,54,76,8,27,48,47,65,66,18,49,52,26,42,52,51,12,52,54,30,43,76,72,68,37,41,70,61,15,40,53,26,41,54,52,14,52,51,36,55,71,69,36,48,72,56,73,69,52,78,77,69,68,34,41,62,35,54,86,52,65,72,80,76,46,66,55,74,75,56,37,64,87,74,59,31,45,78,45,97,85,33,36,41,45,64,54,60,80,70,27,44,74,50,43,39,43,32,46,36,36,41,35,28,45,101,88,48,42,40,37,40,58,30,30,38,29,68,53,23,25,36,47,33,40,30,50,68,90,50,70,46,58,46,77,42,75,43,53,17,34,53,44,79,42,67,90,91,46,84,30,42,30,41,27,26,31,80,88,40,63,52,28,48,38,42,32,47,39,56,93,72,42,29,41,37,41,37,30,33,34,54,88,42,92,71,61,42,67,35,34,43,37,34,26,35,53,68,76,66,41,45,34,40,18,50,93,91,42,52,23,17,31,49,30,34,50,28,66,55,45,33,18,35,22,31,28,24,34,19,30,34,39,37,49,26,45,62,76,45,37,38,40,40,42,81,90,78,74,44,77,45,71,36,83,46,59,46,34,32,45,39,37,42,39,29,33,44,38,62,62,44,71,61,87,70,78,90,78,90,70,64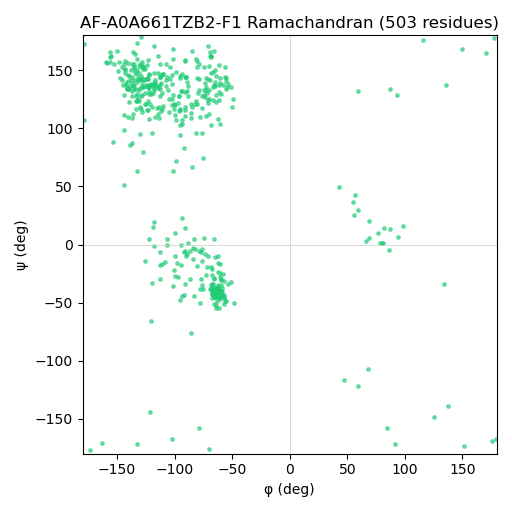,54,71,44,46,26,32,41,39,39,41,41,43,31,78,71,89,66,31,34,38,34,42,37,40,39,28,46,84,76,67,56,67,85,61,46,78,76,48,79,76,77,62,42,21,43,35,21,29,39,32,36,60,77,74,77,43,71,32,36,30,60,53,62,49,77,53,60,73,78,50,71,77,56,54,38,39,39,40,40,32,41,28,18,48,97,89,64,50,77,53,32,39,42,42,38,39,29,41,50,81,48,44,39,12,64,77,62,31,69,54,41,59,81,43,76,41,47,72,90,37,69,71,12,40,33,22,43,31,31,38,33,30,34,31,32,42,42,38,34,47,81,95,46,73,47,78,43,76,68,24,42,28,44,33,44,38,34,29,73,46,64,60,92,63,70,89,74,135

Mean predicted aligned error: 8.76 Å